Protein 6HKA (pdb70)

Secondary structure (DSSP, 8-state):
--S--HHHHHHHHHHHH-THHHHHTSTTTTTT-

Foldseek 3Di:
DPPDCVVVVVVCCVVCVPCVVVLVVDVVCVVVD

Sequence (33 aa):
TVLSVGGQVNLLIQQAIDPKNLSRLFPGWKAWVTVLSVGGQVNLLIQQAIDPKNLSRLFPGWKAWVTVLSVGGQVNLLIQQAIDPKNLSRLFPGWKAWVTVLSVGGQVNLLIQQAIDPKNLSRLFPGWKAWVTVLSVGGQVNLLIQQAIDPKNLSRLFPGWKAWVTVLSVGGQVNLLIQQAIDPKNLSRLFPGWKAWVTVLSVGGQVNLLIQQAIDPKNLSRLFPGWKAWVTVLSVGGQVNLLIQQAIDPKNLSRLFPGWKAWVTVLSVGGQVNLLIQQAIDPKNLSRLFPGWKAWVTVLSVGGQVNLLIQQAIDPKNLSRLFPGWKAWVTVLSVGGQVNLLIQQAIDPKNLSRLFPGWKAWVTVLSVGGQVNLLIQQAIDPKNLSRLFPGWKAWVTVLSVGGQVNLLIQQAIDPKNLSRLFPGWKAWVTVLSVGGQVNLLIQQAIDPKNLSRLFPGWKAWVTVLSVGGQVNLLIQQAIDPKNLSRLFPGWKAWVTVLSVGGQVNLLIQQAIDPKNLSRLFPGWKAWVTVLSVGGQVNLLIQQAIDPKNLSRLFPGWKAWVTVLSVGGQVNLLIQQAIDPKNLSRLFPGWKAWVTVLSVGGQVNLLIQQAIDPKNLSRLFPGWKAWVTVLSVGGQVNLLIQQAIDPKNLSRLFPGWKAWV

Nearest PDB structures (foldseek):
  6hka-assembly1_A  TM=1.031E+00  e=5.087E-05  Streptococcus sp. 'group G'
  1w1n-assembly1_A  TM=4.115E-01  e=3.714E+00  Saccharomyces cerevisiae

GO terms:
  GO:0000729 DNA double-strand break processing (P, IDA)
  GO:0004674 protein serine/threonine kinase activity (F, IDA)
  GO:0034614 cellular response to reactive oxygen species (P, IDA)
  GO:2000786 positive regulation of autophagosome assembly (P, IDA)
  GO:0033554 cellular response to stress (P, IDA)
  GO:0050821 protein stabilization (P, IDA)
  GO:0006974 DNA damage response (P, IDA)
  GO:0000724 double-strand break repair via homologous recombination (P, IDA)
  GO:0042594 response to starvation (P, IC)
  GO:2000785 regulation of autophagosome assembly (P, IC)
  GO:0006979 response to oxidative stress (P, IC)
  GO:0005515 protein binding (F, IPI)
  GO:0005634 nucleus (C, IDA)
  GO:0071481 cellular response to X-ray (P, IDA)
  GO:0071500 cellular response to nitrosative stress (P, IDA)
  GO:0010506 regulation of autophagy (P, IMP)
  GO:1904262 negative regulation of TORC1 signaling (P, IMP)
  GO:1990391 DNA repair complex (C, IDA)
  GO:0036289 peptidyl-serine autophosphorylation (P, IMP)
  GO:0006974 DNA damage response (P, IMP)

Radius of gyration: 13.86 Å; Cα contacts (8 Å, |Δi|>4): 4; chains: 1; bounding box: 25×39×13 Å

InterPro domains:
  IPR000403 Phosphatidylinositol 3-/4-kinase, catalytic domain [PF00454] (2715-2961)
  IPR000403 Phosphatidylinositol 3-/4-kinase, catalytic domain [PS50290] (2686-2998)
  IPR000403 Phosphatidylinositol 3-/4-kinase, catalytic domain [SM00146] (2713-3016)
  IPR003151 PIK-related kinase, FAT [PF02259] (2097-2489)
  IPR003152 FATC domain [PF02260] (3026-3056)
  IPR003152 FATC domain [PS51190] (3024-3056)
  IPR003152 FATC domain [SM01343] (3024-3056)
  IPR011009 Protein kinase-like domain superfamily [SSF56112] (2623-2974)
  IPR014009 PIK-related kinase, FAT domain [PS51189] (1940-2566)
  IPR016024 Armadillo-type fold [SSF48371] (256-2496)
  IPR018936 Phosphatidylinositol 3-/4-kinase, conserved site [PS00915] (2716-2730)
  IPR018936 Phosphatidylinositol 3-/4-kinase, conserved site [PS00916] (2855-2875)
  IPR021668 Telomere-length maintenance and DNA damage repair [PF11640] (11-164)
  IPR021668 Telomere-length maintenance and DNA damage repair [SM01342] (1-166)
  IPR036940 Phosphatidylinositol 3-/4-kinase, catalytic domain superfamily [G3DSA:1.10.1070.11] (2819-3018)
  IPR038980 Serine/threonine-protein kinase ATM, plant [PTHR37079] (22-3056)
  IPR044107 ATM, catalytic domain [cd05171] (2683-2962)

Organism: Homo sapiens (NCBI:txid9606)

Structure (mmCIF, N/CA/C/O backbone):
data_6HKA
#
_entry.id   6HKA
#
loop_
_atom_site.group_PDB
_atom_site.id
_atom_site.type_symbol
_atom_site.label_atom_id
_atom_site.label_alt_id
_atom_site.label_comp_id
_atom_site.label_asym_id
_atom_site.label_entity_id
_atom_site.label_seq_id
_atom_site.pdbx_PDB_ins_code
_atom_site.Cartn_x
_atom_site.Cartn_y
_atom_site.Cartn_z
_atom_site.occupancy
_atom_site.B_iso_or_equiv
_atom_site.auth_seq_id
_atom_site.auth_comp_id
_atom_site.auth_asym_id
_atom_site.auth_atom_id
_atom_site.pdbx_PDB_model_num
ATOM 1 N N . THR A 1 68 ? 7.313 -5.396 -9.709 1.00 0.00 68 THR A N 1
ATOM 2 C CA . THR A 1 68 ? 5.915 -5.824 -9.419 1.00 0.00 68 THR A CA 1
ATOM 3 C C . THR A 1 68 ? 5.918 -7.067 -8.529 1.00 0.00 68 THR A C 1
ATOM 4 O O . THR A 1 68 ? 6.348 -8.129 -8.930 1.00 0.00 68 THR A O 1
ATOM 15 N N . VAL A 1 69 ? 5.420 -6.932 -7.328 1.00 0.00 69 VAL A N 1
ATOM 16 C CA . VAL A 1 69 ? 5.359 -8.081 -6.375 1.00 0.00 69 VAL A CA 1
ATOM 17 C C . VAL A 1 69 ? 4.841 -7.564 -5.028 1.00 0.00 69 VAL A C 1
ATOM 18 O O . VAL A 1 69 ? 5.503 -6.805 -4.348 1.00 0.00 69 VAL A O 1
ATOM 31 N N . LEU A 1 70 ? 3.661 -7.962 -4.640 1.00 0.00 70 LEU A N 1
ATOM 32 C CA . LEU A 1 70 ? 3.100 -7.485 -3.339 1.00 0.00 70 LEU A CA 1
ATOM 33 C C . LEU A 1 70 ? 3.256 -5.963 -3.237 1.00 0.00 70 LEU A C 1
ATOM 34 O O . LEU A 1 70 ? 3.065 -5.377 -2.190 1.00 0.00 70 LEU A O 1
ATOM 50 N N . SER A 1 71 ? 3.609 -5.324 -4.318 1.00 0.00 71 SER A N 1
ATOM 51 C CA . SER A 1 71 ? 3.790 -3.852 -4.302 1.00 0.00 71 SER A CA 1
ATOM 52 C C . SER A 1 71 ? 2.443 -3.172 -4.462 1.00 0.00 71 SER A C 1
ATOM 53 O O . SER A 1 71 ? 1.756 -3.329 -5.452 1.00 0.00 71 SER A O 1
ATOM 61 N N . VAL A 1 72 ? 2.065 -2.421 -3.476 1.00 0.00 72 VAL A N 1
ATOM 62 C CA . VAL A 1 72 ? 0.764 -1.713 -3.515 1.00 0.00 72 VAL A CA 1
ATOM 63 C C . VAL A 1 72 ? 0.977 -0.301 -4.061 1.00 0.00 72 VAL A C 1
ATOM 64 O O . VAL A 1 72 ? 0.052 0.354 -4.504 1.00 0.00 72 VAL A O 1
ATOM 77 N N . GLY A 1 73 ? 2.194 0.169 -4.041 1.00 0.00 73 GLY A N 1
ATOM 78 C CA . GLY A 1 73 ? 2.474 1.533 -4.567 1.00 0.00 73 GLY A CA 1
ATOM 79 C C . GLY A 1 73 ? 1.877 1.668 -5.968 1.00 0.00 73 GLY A C 1
ATOM 80 O O . GLY A 1 73 ? 1.821 2.743 -6.527 1.00 0.00 73 GLY A O 1
ATOM 84 N N . GLY A 1 74 ? 1.433 0.583 -6.541 1.00 0.00 74 GLY A N 1
ATOM 85 C CA . GLY A 1 74 ? 0.841 0.649 -7.907 1.00 0.00 74 GLY A CA 1
ATOM 86 C C . GLY A 1 74 ? -0.534 1.314 -7.841 1.00 0.00 74 GLY A C 1
ATOM 87 O O . GLY A 1 74 ? -0.828 2.227 -8.588 1.00 0.00 74 GLY A O 1
ATOM 91 N N . GLN A 1 75 ? -1.382 0.867 -6.952 1.00 0.00 75 GLN A N 1
ATOM 92 C CA . GLN A 1 75 ? -2.732 1.476 -6.844 1.00 0.00 75 GLN A CA 1
ATOM 93 C C . GLN A 1 75 ? -2.630 2.784 -6.064 1.00 0.00 75 GLN A C 1
ATOM 94 O O . GLN A 1 75 ? -3.272 3.764 -6.388 1.00 0.00 75 GLN A O 1
ATOM 108 N N . VAL A 1 76 ? -1.821 2.814 -5.042 1.00 0.00 76 VAL A N 1
ATOM 109 C CA . VAL A 1 76 ? -1.676 4.067 -4.253 1.00 0.00 76 VAL A CA 1
ATOM 110 C C . VAL A 1 76 ? -1.111 5.155 -5.166 1.00 0.00 76 VAL A C 1
ATOM 111 O O . VAL A 1 76 ? -1.685 6.218 -5.314 1.00 0.00 76 VAL A O 1
ATOM 124 N N . ASN A 1 77 ? 0.003 4.892 -5.796 1.00 0.00 77 ASN A N 1
ATOM 125 C CA . ASN A 1 77 ? 0.586 5.906 -6.711 1.00 0.00 77 ASN A CA 1
ATOM 126 C C . ASN A 1 77 ? -0.479 6.298 -7.731 1.00 0.00 77 ASN A C 1
ATOM 127 O O . ASN A 1 77 ? -0.745 7.457 -7.953 1.00 0.00 77 ASN A O 1
ATOM 138 N N . LEU A 1 78 ? -1.109 5.335 -8.340 1.00 0.00 78 LEU A N 1
ATOM 139 C CA . LEU A 1 78 ? -2.173 5.655 -9.333 1.00 0.00 78 LEU A CA 1
ATOM 140 C C . LEU A 1 78 ? -3.122 6.695 -8.725 1.00 0.00 78 LEU A C 1
ATOM 141 O O . LEU A 1 78 ? -3.417 7.712 -9.320 1.00 0.00 78 LEU A O 1
ATOM 157 N N . LEU A 1 79 ? -3.598 6.443 -7.540 1.00 0.00 79 LEU A N 1
ATOM 158 C CA . LEU A 1 79 ? -4.531 7.396 -6.881 1.00 0.00 79 LEU A CA 1
ATOM 159 C C . LEU A 1 79 ? -3.909 8.799 -6.787 1.00 0.00 79 LEU A C 1
ATOM 160 O O . LEU A 1 79 ? -4.611 9.791 -6.824 1.00 0.00 79 LEU A O 1
ATOM 176 N N . ILE A 1 80 ? -2.610 8.906 -6.646 1.00 0.00 80 ILE A N 1
ATOM 177 C CA . ILE A 1 80 ? -1.997 10.263 -6.529 1.00 0.00 80 ILE A CA 1
ATOM 178 C C . ILE A 1 80 ? -1.991 10.953 -7.902 1.00 0.00 80 ILE A C 1
ATOM 179 O O . ILE A 1 80 ? -2.211 12.141 -8.012 1.00 0.00 80 ILE A O 1
ATOM 195 N N . GLN A 1 81 ? -1.730 10.217 -8.943 1.00 0.00 81 GLN A N 1
ATOM 196 C CA . GLN A 1 81 ? -1.691 10.825 -10.300 1.00 0.00 81 GLN A CA 1
ATOM 197 C C . GLN A 1 81 ? -3.079 11.344 -10.692 1.00 0.00 81 GLN A C 1
ATOM 198 O O . GLN A 1 81 ? -3.238 12.493 -11.051 1.00 0.00 81 GLN A O 1
ATOM 212 N N . GLN A 1 82 ? -4.090 10.520 -10.622 1.00 0.00 82 GLN A N 1
ATOM 213 C CA . GLN A 1 82 ? -5.454 11.005 -10.986 1.00 0.00 82 GLN A CA 1
ATOM 214 C C . GLN A 1 82 ? -5.762 12.211 -10.113 1.00 0.00 82 GLN A C 1
ATOM 215 O O . GLN A 1 82 ? -6.300 13.206 -10.554 1.00 0.00 82 GLN A O 1
ATOM 229 N N . ALA A 1 83 ? -5.424 12.110 -8.867 1.00 0.00 83 ALA A N 1
ATOM 230 C CA . ALA A 1 83 ? -5.684 13.218 -7.928 1.00 0.00 83 ALA A CA 1
ATOM 231 C C . ALA A 1 83 ? -4.850 14.444 -8.328 1.00 0.00 83 ALA A C 1
ATOM 232 O O . ALA A 1 83 ? -5.145 15.557 -7.941 1.00 0.00 83 ALA A O 1
ATOM 239 N N . ILE A 1 84 ? -3.810 14.250 -9.101 1.00 0.00 84 ILE A N 1
ATOM 240 C CA . ILE A 1 84 ? -2.959 15.398 -9.525 1.00 0.00 84 ILE A CA 1
ATOM 241 C C . ILE A 1 84 ? -3.520 15.987 -10.827 1.00 0.00 84 ILE A C 1
ATOM 242 O O . ILE A 1 84 ? -3.058 17.006 -11.300 1.00 0.00 84 ILE A O 1
ATOM 258 N N . ASP A 1 85 ? -4.505 15.351 -11.409 1.00 0.00 85 ASP A N 1
ATOM 259 C CA . ASP A 1 85 ? -5.095 15.866 -12.685 1.00 0.00 85 ASP A CA 1
ATOM 260 C C . ASP A 1 85 ? -6.623 15.799 -12.614 1.00 0.00 85 ASP A C 1
ATOM 261 O O . ASP A 1 85 ? -7.261 15.188 -13.447 1.00 0.00 85 ASP A O 1
ATOM 270 N N . PRO A 1 86 ? -7.204 16.435 -11.632 1.00 0.00 86 PRO A N 1
ATOM 271 C CA . PRO A 1 86 ? -8.685 16.460 -11.453 1.00 0.00 86 PRO A CA 1
ATOM 272 C C . PRO A 1 86 ? -9.355 17.409 -12.451 1.00 0.00 86 PRO A C 1
ATOM 273 O O . PRO A 1 86 ? -10.518 17.738 -12.328 1.00 0.00 86 PRO A O 1
ATOM 284 N N . LYS A 1 87 ? -8.621 17.856 -13.433 1.00 0.00 87 LYS A N 1
ATOM 285 C CA . LYS A 1 87 ? -9.196 18.789 -14.439 1.00 0.00 87 LYS A CA 1
ATOM 286 C C . LYS A 1 87 ? -10.393 18.130 -15.123 1.00 0.00 87 LYS A C 1
ATOM 287 O O . LYS A 1 87 ? -11.334 18.786 -15.523 1.00 0.00 87 LYS A O 1
ATOM 306 N N . ASN A 1 88 ? -10.361 16.835 -15.264 1.00 0.00 88 ASN A N 1
ATOM 307 C CA . ASN A 1 88 ? -11.492 16.127 -15.926 1.00 0.00 88 ASN A CA 1
ATOM 308 C C . ASN A 1 88 ? -12.687 16.072 -14.967 1.00 0.00 88 ASN A C 1
ATOM 309 O O . ASN A 1 88 ? -13.709 16.691 -15.195 1.00 0.00 88 ASN A O 1
ATOM 320 N N . LEU A 1 89 ? -12.562 15.341 -13.896 1.00 0.00 89 LEU A N 1
ATOM 321 C CA . LEU A 1 89 ? -13.685 15.247 -12.926 1.00 0.00 89 LEU A CA 1
ATOM 322 C C . LEU A 1 89 ? -14.139 16.656 -12.550 1.00 0.00 89 LEU A C 1
ATOM 323 O O . LEU A 1 89 ? -15.317 16.936 -12.457 1.00 0.00 89 LEU A O 1
ATOM 339 N N . SER A 1 90 ? -13.212 17.549 -12.340 1.00 0.00 90 SER A N 1
ATOM 340 C CA . SER A 1 90 ? -13.592 18.941 -11.977 1.00 0.00 90 SER A CA 1
ATOM 341 C C . SER A 1 90 ? -14.481 19.522 -13.076 1.00 0.00 90 SER A C 1
ATOM 342 O O . SER A 1 90 ? -15.505 20.118 -12.808 1.00 0.00 90 SER A O 1
ATOM 350 N N . ARG A 1 91 ? -14.100 19.352 -14.313 1.00 0.00 91 ARG A N 1
ATOM 351 C CA . ARG A 1 91 ? -14.930 19.896 -15.422 1.00 0.00 91 ARG A CA 1
ATOM 352 C C . ARG A 1 91 ? -16.363 19.382 -15.266 1.00 0.00 91 ARG A C 1
ATOM 353 O O . ARG A 1 91 ? -17.315 20.052 -15.612 1.00 0.00 91 ARG A O 1
ATOM 374 N N . LEU A 1 92 ? -16.521 18.195 -14.745 1.00 0.00 92 LEU A N 1
ATOM 375 C CA . LEU A 1 92 ? -17.892 17.635 -14.563 1.00 0.00 92 LEU A CA 1
ATOM 376 C C . LEU A 1 92 ? -18.509 18.182 -13.272 1.00 0.00 92 LEU A C 1
ATOM 377 O O . LEU A 1 92 ? -19.540 17.722 -12.825 1.00 0.00 92 LEU A O 1
ATOM 393 N N . PHE A 1 93 ? -17.883 19.160 -12.667 1.00 0.00 93 PHE A N 1
ATOM 394 C CA . PHE A 1 93 ? -18.428 19.742 -11.397 1.00 0.00 93 PHE A CA 1
ATOM 395 C C . PHE A 1 93 ? -18.213 21.266 -11.409 1.00 0.00 93 PHE A C 1
ATOM 396 O O . PHE A 1 93 ? -17.309 21.752 -12.055 1.00 0.00 93 PHE A O 1
ATOM 413 N N . PRO A 1 94 ? -19.031 22.019 -10.699 1.00 0.00 94 PRO A N 1
ATOM 414 C CA . PRO A 1 94 ? -18.908 23.507 -10.635 1.00 0.00 94 PRO A CA 1
ATOM 415 C C . PRO A 1 94 ? -17.453 23.987 -10.565 1.00 0.00 94 PRO A C 1
ATOM 416 O O . PRO A 1 94 ? -17.163 25.148 -10.775 1.00 0.00 94 PRO A O 1
ATOM 427 N N . GLY A 1 95 ? -16.544 23.108 -10.263 1.00 0.00 95 GLY A N 1
ATOM 428 C CA . GLY A 1 95 ? -15.114 23.508 -10.169 1.00 0.00 95 GLY A CA 1
ATOM 429 C C . GLY A 1 95 ? -14.720 24.399 -11.353 1.00 0.00 95 GLY A C 1
ATOM 430 O O . GLY A 1 95 ? -13.882 25.266 -11.222 1.00 0.00 95 GLY A O 1
ATOM 434 N N . TRP A 1 96 ? -15.293 24.193 -12.512 1.00 0.00 96 TRP A N 1
ATOM 435 C CA . TRP A 1 96 ? -14.904 25.038 -13.687 1.00 0.00 96 TRP A CA 1
ATOM 436 C C . TRP A 1 96 ? -15.687 26.357 -13.697 1.00 0.00 96 TRP A C 1
ATOM 437 O O . TRP A 1 96 ? -15.170 27.382 -14.094 1.00 0.00 96 TRP A O 1
ATOM 458 N N . LYS A 1 97 ? -16.920 26.351 -13.273 1.00 0.00 97 LYS A N 1
ATOM 459 C CA . LYS A 1 97 ? -17.705 27.620 -13.273 1.00 0.00 97 LYS A CA 1
ATOM 460 C C . LYS A 1 97 ? -16.903 28.739 -12.610 1.00 0.00 97 LYS A C 1
ATOM 461 O O . LYS A 1 97 ? -17.288 29.891 -12.657 1.00 0.00 97 LYS A O 1
ATOM 480 N N . ALA A 1 98 ? -15.787 28.420 -11.992 1.00 0.00 98 ALA A N 1
ATOM 481 C CA . ALA A 1 98 ? -14.959 29.462 -11.329 1.00 0.00 98 ALA A CA 1
ATOM 482 C C . ALA A 1 98 ? -13.647 29.590 -12.085 1.00 0.00 98 ALA A C 1
ATOM 483 O O . ALA A 1 98 ? -12.937 30.570 -11.971 1.00 0.00 98 ALA A O 1
ATOM 490 N N . TRP A 1 99 ? -13.309 28.583 -12.840 1.00 0.00 99 TRP A N 1
ATOM 491 C CA . TRP A 1 99 ? -12.030 28.607 -13.591 1.00 0.00 99 TRP A CA 1
ATOM 492 C C . TRP A 1 99 ? -12.209 29.383 -14.898 1.00 0.00 99 TRP A C 1
ATOM 493 O O . TRP A 1 99 ? -11.269 29.597 -15.636 1.00 0.00 99 TRP A O 1
ATOM 514 N N . VAL A 1 100 ? -13.410 29.802 -15.194 1.00 0.00 100 VAL A N 1
ATOM 515 C CA . VAL A 1 100 ? -13.645 30.557 -16.451 1.00 0.00 100 VAL A CA 1
ATOM 516 C C . VAL A 1 100 ? -12.679 31.741 -16.527 1.00 0.00 100 VAL A C 1
ATOM 517 O O . VAL A 1 100 ? -11.880 31.887 -15.617 1.00 0.00 100 VAL A O 1
ATOM 531 N N . THR A 1 68 ? -5.943 -5.364 -8.544 1.00 0.00 68 THR A N 2
ATOM 532 C CA . THR A 1 68 ? -4.485 -5.473 -8.247 1.00 0.00 68 THR A CA 2
ATOM 533 C C . THR A 1 68 ? -4.292 -5.611 -6.734 1.00 0.00 68 THR A C 2
ATOM 534 O O . THR A 1 68 ? -5.173 -5.300 -5.957 1.00 0.00 68 THR A O 2
ATOM 545 N N . VAL A 1 69 ? -3.150 -6.078 -6.309 1.00 0.00 69 VAL A N 2
ATOM 546 C CA . VAL A 1 69 ? -2.911 -6.238 -4.849 1.00 0.00 69 VAL A CA 2
ATOM 547 C C . VAL A 1 69 ? -1.438 -6.606 -4.615 1.00 0.00 69 VAL A C 2
ATOM 548 O O . VAL A 1 69 ? -0.805 -6.120 -3.699 1.00 0.00 69 VAL A O 2
ATOM 561 N N . LEU A 1 70 ? -0.903 -7.469 -5.432 1.00 0.00 70 LEU A N 2
ATOM 562 C CA . LEU A 1 70 ? 0.521 -7.889 -5.271 1.00 0.00 70 LEU A CA 2
ATOM 563 C C . LEU A 1 70 ? 1.414 -6.664 -5.037 1.00 0.00 70 LEU A C 2
ATOM 564 O O . LEU A 1 70 ? 2.563 -6.789 -4.662 1.00 0.00 70 LEU A O 2
ATOM 580 N N . SER A 1 71 ? 0.900 -5.482 -5.250 1.00 0.00 71 SER A N 2
ATOM 581 C CA . SER A 1 71 ? 1.718 -4.262 -5.033 1.00 0.00 71 SER A CA 2
ATOM 582 C C . SER A 1 71 ? 0.806 -3.084 -4.739 1.00 0.00 71 SER A C 2
ATOM 583 O O . SER A 1 71 ? -0.090 -2.760 -5.494 1.00 0.00 71 SER A O 2
ATOM 591 N N . VAL A 1 72 ? 1.035 -2.448 -3.633 1.00 0.00 72 VAL A N 2
ATOM 592 C CA . VAL A 1 72 ? 0.202 -1.286 -3.246 1.00 0.00 72 VAL A CA 2
ATOM 593 C C . VAL A 1 72 ? 0.663 -0.047 -4.014 1.00 0.00 72 VAL A C 2
ATOM 594 O O . VAL A 1 72 ? -0.135 0.691 -4.556 1.00 0.00 72 VAL A O 2
ATOM 607 N N . GLY A 1 73 ? 1.945 0.187 -4.075 1.00 0.00 73 GLY A N 2
ATOM 608 C CA . GLY A 1 73 ? 2.449 1.381 -4.812 1.00 0.00 73 GLY A CA 2
ATOM 609 C C . GLY A 1 73 ? 1.787 1.446 -6.188 1.00 0.00 73 GLY A C 2
ATOM 610 O O . GLY A 1 73 ? 1.820 2.457 -6.857 1.00 0.00 73 GLY A O 2
ATOM 614 N N . GLY A 1 74 ? 1.184 0.372 -6.614 1.00 0.00 74 GLY A N 2
ATOM 615 C CA . GLY A 1 74 ? 0.520 0.373 -7.947 1.00 0.00 74 GLY A CA 2
ATOM 616 C C . GLY A 1 74 ? -0.769 1.197 -7.882 1.00 0.00 74 GLY A C 2
ATOM 617 O O . GLY A 1 74 ? -0.990 2.084 -8.685 1.00 0.00 74 GLY A O 2
ATOM 621 N N . GLN A 1 75 ? -1.625 0.913 -6.934 1.00 0.00 75 GLN A N 2
ATOM 622 C CA . GLN A 1 75 ? -2.898 1.676 -6.824 1.00 0.00 75 GLN A CA 2
ATOM 623 C C . GLN A 1 75 ? -2.649 2.977 -6.067 1.00 0.00 75 GLN A C 2
ATOM 624 O O . GLN A 1 75 ? -3.143 4.024 -6.433 1.00 0.00 75 GLN A O 2
ATOM 638 N N . VAL A 1 76 ? -1.883 2.918 -5.016 1.00 0.00 76 VAL A N 2
ATOM 639 C CA . VAL A 1 76 ? -1.597 4.149 -4.234 1.00 0.00 76 VAL A CA 2
ATOM 640 C C . VAL A 1 76 ? -0.990 5.191 -5.167 1.00 0.00 76 VAL A C 2
ATOM 641 O O . VAL A 1 76 ? -1.450 6.313 -5.250 1.00 0.00 76 VAL A O 2
ATOM 654 N N . ASN A 1 77 ? 0.034 4.825 -5.884 1.00 0.00 77 ASN A N 2
ATOM 655 C CA . ASN A 1 77 ? 0.656 5.789 -6.823 1.00 0.00 77 ASN A CA 2
ATOM 656 C C . ASN A 1 77 ? -0.384 6.188 -7.868 1.00 0.00 77 ASN A C 2
ATOM 657 O O . ASN A 1 77 ? -0.656 7.349 -8.082 1.00 0.00 77 ASN A O 2
ATOM 668 N N . LEU A 1 78 ? -0.980 5.227 -8.514 1.00 0.00 78 LEU A N 2
ATOM 669 C CA . LEU A 1 78 ? -2.011 5.550 -9.538 1.00 0.00 78 LEU A CA 2
ATOM 670 C C . LEU A 1 78 ? -3.031 6.523 -8.935 1.00 0.00 78 LEU A C 2
ATOM 671 O O . LEU A 1 78 ? -3.599 7.347 -9.625 1.00 0.00 78 LEU A O 2
ATOM 687 N N . LEU A 1 79 ? -3.276 6.425 -7.656 1.00 0.00 79 LEU A N 2
ATOM 688 C CA . LEU A 1 79 ? -4.265 7.326 -7.010 1.00 0.00 79 LEU A CA 2
ATOM 689 C C . LEU A 1 79 ? -3.674 8.731 -6.826 1.00 0.00 79 LEU A C 2
ATOM 690 O O . LEU A 1 79 ? -4.388 9.711 -6.829 1.00 0.00 79 LEU A O 2
ATOM 706 N N . ILE A 1 80 ? -2.381 8.843 -6.649 1.00 0.00 80 ILE A N 2
ATOM 707 C CA . ILE A 1 80 ? -1.769 10.190 -6.446 1.00 0.00 80 ILE A CA 2
ATOM 708 C C . ILE A 1 80 ? -1.545 10.863 -7.809 1.00 0.00 80 ILE A C 2
ATOM 709 O O . ILE A 1 80 ? -1.401 12.060 -7.910 1.00 0.00 80 ILE A O 2
ATOM 725 N N . GLN A 1 81 ? -1.513 10.101 -8.863 1.00 0.00 81 GLN A N 2
ATOM 726 C CA . GLN A 1 81 ? -1.288 10.699 -10.211 1.00 0.00 81 GLN A CA 2
ATOM 727 C C . GLN A 1 81 ? -2.626 11.068 -10.860 1.00 0.00 81 GLN A C 2
ATOM 728 O O . GLN A 1 81 ? -2.730 12.049 -11.569 1.00 0.00 81 GLN A O 2
ATOM 742 N N . GLN A 1 82 ? -3.650 10.288 -10.638 1.00 0.00 82 GLN A N 2
ATOM 743 C CA . GLN A 1 82 ? -4.971 10.593 -11.252 1.00 0.00 82 GLN A CA 2
ATOM 744 C C . GLN A 1 82 ? -5.732 11.561 -10.333 1.00 0.00 82 GLN A C 2
ATOM 745 O O . GLN A 1 82 ? -6.438 12.436 -10.790 1.00 0.00 82 GLN A O 2
ATOM 759 N N . ALA A 1 83 ? -5.599 11.405 -9.046 1.00 0.00 83 ALA A N 2
ATOM 760 C CA . ALA A 1 83 ? -6.322 12.310 -8.111 1.00 0.00 83 ALA A CA 2
ATOM 761 C C . ALA A 1 83 ? -5.973 13.766 -8.426 1.00 0.00 83 ALA A C 2
ATOM 762 O O . ALA A 1 83 ? -6.594 14.680 -7.920 1.00 0.00 83 ALA A O 2
ATOM 769 N N . ILE A 1 84 ? -4.979 13.997 -9.246 1.00 0.00 84 ILE A N 2
ATOM 770 C CA . ILE A 1 84 ? -4.585 15.389 -9.578 1.00 0.00 84 ILE A CA 2
ATOM 771 C C . ILE A 1 84 ? -4.186 15.447 -11.060 1.00 0.00 84 ILE A C 2
ATOM 772 O O . ILE A 1 84 ? -4.935 15.039 -11.925 1.00 0.00 84 ILE A O 2
ATOM 788 N N . ASP A 1 85 ? -3.024 15.939 -11.362 1.00 0.00 85 ASP A N 2
ATOM 789 C CA . ASP A 1 85 ? -2.578 16.015 -12.785 1.00 0.00 85 ASP A CA 2
ATOM 790 C C . ASP A 1 85 ? -1.855 14.706 -13.156 1.00 0.00 85 ASP A C 2
ATOM 791 O O . ASP A 1 85 ? -0.820 14.405 -12.597 1.00 0.00 85 ASP A O 2
ATOM 800 N N . PRO A 1 86 ? -2.374 13.921 -14.080 1.00 0.00 86 PRO A N 2
ATOM 801 C CA . PRO A 1 86 ? -1.725 12.638 -14.477 1.00 0.00 86 PRO A CA 2
ATOM 802 C C . PRO A 1 86 ? -0.566 12.856 -15.456 1.00 0.00 86 PRO A C 2
ATOM 803 O O . PRO A 1 86 ? 0.018 11.917 -15.966 1.00 0.00 86 PRO A O 2
ATOM 814 N N . LYS A 1 87 ? -0.224 14.087 -15.718 1.00 0.00 87 LYS A N 2
ATOM 815 C CA . LYS A 1 87 ? 0.898 14.364 -16.656 1.00 0.00 87 LYS A CA 2
ATOM 816 C C . LYS A 1 87 ? 2.117 13.542 -16.243 1.00 0.00 87 LYS A C 2
ATOM 817 O O . LYS A 1 87 ? 2.884 13.093 -17.070 1.00 0.00 87 LYS A O 2
ATOM 836 N N . ASN A 1 88 ? 2.301 13.338 -14.967 1.00 0.00 88 ASN A N 2
ATOM 837 C CA . ASN A 1 88 ? 3.472 12.542 -14.501 1.00 0.00 88 ASN A CA 2
ATOM 838 C C . ASN A 1 88 ? 3.329 11.093 -14.988 1.00 0.00 88 ASN A C 2
ATOM 839 O O . ASN A 1 88 ? 4.186 10.575 -15.675 1.00 0.00 88 ASN A O 2
ATOM 850 N N . LEU A 1 89 ? 2.254 10.437 -14.644 1.00 0.00 89 LEU A N 2
ATOM 851 C CA . LEU A 1 89 ? 2.063 9.028 -15.091 1.00 0.00 89 LEU A CA 2
ATOM 852 C C . LEU A 1 89 ? 2.349 8.935 -16.593 1.00 0.00 89 LEU A C 2
ATOM 853 O O . LEU A 1 89 ? 2.808 7.926 -17.089 1.00 0.00 89 LEU A O 2
ATOM 869 N N . SER A 1 90 ? 2.076 9.984 -17.320 1.00 0.00 90 SER A N 2
ATOM 870 C CA . SER A 1 90 ? 2.324 9.966 -18.788 1.00 0.00 90 SER A CA 2
ATOM 871 C C . SER A 1 90 ? 3.764 10.404 -19.080 1.00 0.00 90 SER A C 2
ATOM 872 O O . SER A 1 90 ? 4.296 10.144 -20.142 1.00 0.00 90 SER A O 2
ATOM 880 N N . ARG A 1 91 ? 4.399 11.076 -18.155 1.00 0.00 91 ARG A N 2
ATOM 881 C CA . ARG A 1 91 ? 5.798 11.535 -18.399 1.00 0.00 91 ARG A CA 2
ATOM 882 C C . ARG A 1 91 ? 6.767 10.357 -18.219 1.00 0.00 91 ARG A C 2
ATOM 883 O O . ARG A 1 91 ? 7.873 10.374 -18.721 1.00 0.00 91 ARG A O 2
ATOM 904 N N . LEU A 1 92 ? 6.365 9.333 -17.506 1.00 0.00 92 LEU A N 2
ATOM 905 C CA . LEU A 1 92 ? 7.273 8.162 -17.303 1.00 0.00 92 LEU A CA 2
ATOM 906 C C . LEU A 1 92 ? 7.877 7.753 -18.649 1.00 0.00 92 LEU A C 2
ATOM 907 O O . LEU A 1 92 ? 8.859 7.039 -18.712 1.00 0.00 92 LEU A O 2
ATOM 923 N N . PHE A 1 93 ? 7.294 8.215 -19.724 1.00 0.00 93 PHE A N 2
ATOM 924 C CA . PHE A 1 93 ? 7.812 7.889 -21.089 1.00 0.00 93 PHE A CA 2
ATOM 925 C C . PHE A 1 93 ? 8.353 9.179 -21.721 1.00 0.00 93 PHE A C 2
ATOM 926 O O . PHE A 1 93 ? 7.618 9.903 -22.364 1.00 0.00 93 PHE A O 2
ATOM 943 N N . PRO A 1 94 ? 9.616 9.488 -21.533 1.00 0.00 94 PRO A N 2
ATOM 944 C CA . PRO A 1 94 ? 10.217 10.733 -22.091 1.00 0.00 94 PRO A CA 2
ATOM 945 C C . PRO A 1 94 ? 9.739 11.026 -23.516 1.00 0.00 94 PRO A C 2
ATOM 946 O O . PRO A 1 94 ? 9.790 12.147 -23.978 1.00 0.00 94 PRO A O 2
ATOM 957 N N . GLY A 1 95 ? 9.267 10.029 -24.211 1.00 0.00 95 GLY A N 2
ATOM 958 C CA . GLY A 1 95 ? 8.780 10.261 -25.599 1.00 0.00 95 GLY A CA 2
ATOM 959 C C . GLY A 1 95 ? 7.653 11.295 -25.572 1.00 0.00 95 GLY A C 2
ATOM 960 O O . GLY A 1 95 ? 7.208 11.769 -26.599 1.00 0.00 95 GLY A O 2
ATOM 964 N N . TRP A 1 96 ? 7.184 11.649 -24.405 1.00 0.00 96 TRP A N 2
ATOM 965 C CA . TRP A 1 96 ? 6.084 12.650 -24.311 1.00 0.00 96 TRP A CA 2
ATOM 966 C C . TRP A 1 96 ? 6.664 14.064 -24.445 1.00 0.00 96 TRP A C 2
ATOM 967 O O . TRP A 1 96 ? 5.938 15.033 -24.553 1.00 0.00 96 TRP A O 2
ATOM 988 N N . LYS A 1 97 ? 7.960 14.194 -24.420 1.00 0.00 97 LYS A N 2
ATOM 989 C CA . LYS A 1 97 ? 8.571 15.546 -24.529 1.00 0.00 97 LYS A CA 2
ATOM 990 C C . LYS A 1 97 ? 8.301 16.140 -25.908 1.00 0.00 97 LYS A C 2
ATOM 991 O O . LYS A 1 97 ? 8.437 17.329 -26.116 1.00 0.00 97 LYS A O 2
ATOM 1010 N N . ALA A 1 98 ? 7.933 15.317 -26.853 1.00 0.00 98 ALA A N 2
ATOM 1011 C CA . ALA A 1 98 ? 7.665 15.804 -28.233 1.00 0.00 98 ALA A CA 2
ATOM 1012 C C . ALA A 1 98 ? 6.192 15.608 -28.554 1.00 0.00 98 ALA A C 2
ATOM 1013 O O . ALA A 1 98 ? 5.647 16.236 -29.439 1.00 0.00 98 ALA A O 2
ATOM 1020 N N . TRP A 1 99 ? 5.544 14.724 -27.855 1.00 0.00 99 TRP A N 2
ATOM 1021 C CA . TRP A 1 99 ? 4.113 14.476 -28.139 1.00 0.00 99 TRP A CA 2
ATOM 1022 C C . TRP A 1 99 ? 3.284 15.658 -27.636 1.00 0.00 99 TRP A C 2
ATOM 1023 O O . TRP A 1 99 ? 2.081 15.697 -27.794 1.00 0.00 99 TRP A O 2
ATOM 1044 N N . VAL A 1 100 ? 3.920 16.623 -27.029 1.00 0.00 100 VAL A N 2
ATOM 1045 C CA . VAL A 1 100 ? 3.175 17.801 -26.515 1.00 0.00 100 VAL A CA 2
ATOM 1046 C C . VAL A 1 100 ? 2.226 18.324 -27.598 1.00 0.00 100 VAL A C 2
ATOM 1047 O O . VAL A 1 100 ? 2.446 18.004 -28.754 1.00 0.00 100 VAL A O 2
ATOM 1061 N N . THR A 1 68 ? -0.930 -10.425 -4.378 1.00 0.00 68 THR A N 3
ATOM 1062 C CA . THR A 1 68 ? -0.822 -8.944 -4.503 1.00 0.00 68 THR A CA 3
ATOM 1063 C C . THR A 1 68 ? -0.542 -8.569 -5.959 1.00 0.00 68 THR A C 3
ATOM 1064 O O . THR A 1 68 ? -0.012 -9.353 -6.722 1.00 0.00 68 THR A O 3
ATOM 1075 N N . VAL A 1 69 ? -0.895 -7.373 -6.352 1.00 0.00 69 VAL A N 3
ATOM 1076 C CA . VAL A 1 69 ? -0.654 -6.938 -7.754 1.00 0.00 69 VAL A CA 3
ATOM 1077 C C . VAL A 1 69 ? 0.758 -6.362 -7.868 1.00 0.00 69 VAL A C 3
ATOM 1078 O O . VAL A 1 69 ? 0.937 -5.181 -8.080 1.00 0.00 69 VAL A O 3
ATOM 1091 N N . LEU A 1 70 ? 1.757 -7.197 -7.728 1.00 0.00 70 LEU A N 3
ATOM 1092 C CA . LEU A 1 70 ? 3.176 -6.728 -7.820 1.00 0.00 70 LEU A CA 3
ATOM 1093 C C . LEU A 1 70 ? 3.497 -5.768 -6.668 1.00 0.00 70 LEU A C 3
ATOM 1094 O O . LEU A 1 70 ? 4.609 -5.728 -6.186 1.00 0.00 70 LEU A O 3
ATOM 1110 N N . SER A 1 71 ? 2.537 -5.000 -6.219 1.00 0.00 71 SER A N 3
ATOM 1111 C CA . SER A 1 71 ? 2.791 -4.047 -5.099 1.00 0.00 71 SER A CA 3
ATOM 1112 C C . SER A 1 71 ? 1.634 -3.058 -5.011 1.00 0.00 71 SER A C 3
ATOM 1113 O O . SER A 1 71 ? 1.407 -2.257 -5.897 1.00 0.00 71 SER A O 3
ATOM 1121 N N . VAL A 1 72 ? 0.913 -3.111 -3.935 1.00 0.00 72 VAL A N 3
ATOM 1122 C CA . VAL A 1 72 ? -0.229 -2.187 -3.747 1.00 0.00 72 VAL A CA 3
ATOM 1123 C C . VAL A 1 72 ? 0.255 -0.744 -3.905 1.00 0.00 72 VAL A C 3
ATOM 1124 O O . VAL A 1 72 ? -0.418 0.088 -4.484 1.00 0.00 72 VAL A O 3
ATOM 1137 N N . GLY A 1 73 ? 1.423 -0.445 -3.392 1.00 0.00 73 GLY A N 3
ATOM 1138 C CA . GLY A 1 73 ? 1.966 0.942 -3.503 1.00 0.00 73 GLY A CA 3
ATOM 1139 C C . GLY A 1 73 ? 1.746 1.473 -4.919 1.00 0.00 73 GLY A C 3
ATOM 1140 O O . GLY A 1 73 ? 1.695 2.666 -5.145 1.00 0.00 73 GLY A O 3
ATOM 1144 N N . GLY A 1 74 ? 1.608 0.596 -5.876 1.00 0.00 74 GLY A N 3
ATOM 1145 C CA . GLY A 1 74 ? 1.382 1.060 -7.271 1.00 0.00 74 GLY A CA 3
ATOM 1146 C C . GLY A 1 74 ? -0.022 1.642 -7.379 1.00 0.00 74 GLY A C 3
ATOM 1147 O O . GLY A 1 74 ? -0.221 2.702 -7.940 1.00 0.00 74 GLY A O 3
ATOM 1151 N N . GLN A 1 75 ? -1.001 0.978 -6.828 1.00 0.00 75 GLN A N 3
ATOM 1152 C CA . GLN A 1 75 ? -2.376 1.528 -6.891 1.00 0.00 75 GLN A CA 3
ATOM 1153 C C . GLN A 1 75 ? -2.364 2.856 -6.145 1.00 0.00 75 GLN A C 3
ATOM 1154 O O . GLN A 1 75 ? -3.104 3.768 -6.454 1.00 0.00 75 GLN A O 3
ATOM 1168 N N . VAL A 1 76 ? -1.498 2.974 -5.175 1.00 0.00 76 VAL A N 3
ATOM 1169 C CA . VAL A 1 76 ? -1.400 4.247 -4.416 1.00 0.00 76 VAL A CA 3
ATOM 1170 C C . VAL A 1 76 ? -0.792 5.301 -5.338 1.00 0.00 76 VAL A C 3
ATOM 1171 O O . VAL A 1 76 ? -1.268 6.418 -5.421 1.00 0.00 76 VAL A O 3
ATOM 1184 N N . ASN A 1 77 ? 0.248 4.952 -6.051 1.00 0.00 77 ASN A N 3
ATOM 1185 C CA . ASN A 1 77 ? 0.861 5.931 -6.980 1.00 0.00 77 ASN A CA 3
ATOM 1186 C C . ASN A 1 77 ? -0.194 6.333 -8.007 1.00 0.00 77 ASN A C 3
ATOM 1187 O O . ASN A 1 77 ? -0.542 7.486 -8.141 1.00 0.00 77 ASN A O 3
ATOM 1198 N N . LEU A 1 78 ? -0.724 5.379 -8.717 1.00 0.00 78 LEU A N 3
ATOM 1199 C CA . LEU A 1 78 ? -1.776 5.688 -9.726 1.00 0.00 78 LEU A CA 3
ATOM 1200 C C . LEU A 1 78 ? -2.829 6.596 -9.085 1.00 0.00 78 LEU A C 3
ATOM 1201 O O . LEU A 1 78 ? -3.474 7.383 -9.750 1.00 0.00 78 LEU A O 3
ATOM 1217 N N . LEU A 1 79 ? -3.013 6.484 -7.798 1.00 0.00 79 LEU A N 3
ATOM 1218 C CA . LEU A 1 79 ? -4.027 7.325 -7.113 1.00 0.00 79 LEU A CA 3
ATOM 1219 C C . LEU A 1 79 ? -3.560 8.786 -7.066 1.00 0.00 79 LEU A C 3
ATOM 1220 O O . LEU A 1 79 ? -4.346 9.697 -7.237 1.00 0.00 79 LEU A O 3
ATOM 1236 N N . ILE A 1 80 ? -2.298 9.024 -6.821 1.00 0.00 80 ILE A N 3
ATOM 1237 C CA . ILE A 1 80 ? -1.823 10.433 -6.754 1.00 0.00 80 ILE A CA 3
ATOM 1238 C C . ILE A 1 80 ? -1.905 11.068 -8.152 1.00 0.00 80 ILE A C 3
ATOM 1239 O O . ILE A 1 80 ? -2.274 12.215 -8.294 1.00 0.00 80 ILE A O 3
ATOM 1255 N N . GLN A 1 81 ? -1.586 10.331 -9.187 1.00 0.00 81 GLN A N 3
ATOM 1256 C CA . GLN A 1 81 ? -1.671 10.913 -10.561 1.00 0.00 81 GLN A CA 3
ATOM 1257 C C . GLN A 1 81 ? -3.150 11.145 -10.902 1.00 0.00 81 GLN A C 3
ATOM 1258 O O . GLN A 1 81 ? -3.497 12.058 -11.625 1.00 0.00 81 GLN A O 3
ATOM 1272 N N . GLN A 1 82 ? -4.016 10.315 -10.391 1.00 0.00 82 GLN A N 3
ATOM 1273 C CA . GLN A 1 82 ? -5.468 10.459 -10.675 1.00 0.00 82 GLN A CA 3
ATOM 1274 C C . GLN A 1 82 ? -5.958 11.826 -10.181 1.00 0.00 82 GLN A C 3
ATOM 1275 O O . GLN A 1 82 ? -6.561 12.587 -10.912 1.00 0.00 82 GLN A O 3
ATOM 1289 N N . ALA A 1 83 ? -5.715 12.127 -8.939 1.00 0.00 83 ALA A N 3
ATOM 1290 C CA . ALA A 1 83 ? -6.177 13.426 -8.375 1.00 0.00 83 ALA A CA 3
ATOM 1291 C C . ALA A 1 83 ? -5.824 14.576 -9.325 1.00 0.00 83 ALA A C 3
ATOM 1292 O O . ALA A 1 83 ? -6.662 15.387 -9.666 1.00 0.00 83 ALA A O 3
ATOM 1299 N N . ILE A 1 84 ? -4.590 14.664 -9.743 1.00 0.00 84 ILE A N 3
ATOM 1300 C CA . ILE A 1 84 ? -4.187 15.768 -10.654 1.00 0.00 84 ILE A CA 3
ATOM 1301 C C . ILE A 1 84 ? -5.197 15.916 -11.791 1.00 0.00 84 ILE A C 3
ATOM 1302 O O . ILE A 1 84 ? -5.590 17.010 -12.147 1.00 0.00 84 ILE A O 3
ATOM 1318 N N . ASP A 1 85 ? -5.610 14.828 -12.375 1.00 0.00 85 ASP A N 3
ATOM 1319 C CA . ASP A 1 85 ? -6.583 14.904 -13.504 1.00 0.00 85 ASP A CA 3
ATOM 1320 C C . ASP A 1 85 ? -7.426 13.616 -13.542 1.00 0.00 85 ASP A C 3
ATOM 1321 O O . ASP A 1 85 ? -6.955 12.594 -13.997 1.00 0.00 85 ASP A O 3
ATOM 1330 N N . PRO A 1 86 ? -8.656 13.643 -13.067 1.00 0.00 86 PRO A N 3
ATOM 1331 C CA . PRO A 1 86 ? -9.526 12.433 -13.060 1.00 0.00 86 PRO A CA 3
ATOM 1332 C C . PRO A 1 86 ? -10.198 12.190 -14.419 1.00 0.00 86 PRO A C 3
ATOM 1333 O O . PRO A 1 86 ? -10.909 11.221 -14.606 1.00 0.00 86 PRO A O 3
ATOM 1344 N N . LYS A 1 87 ? -9.976 13.058 -15.370 1.00 0.00 87 LYS A N 3
ATOM 1345 C CA . LYS A 1 87 ? -10.600 12.862 -16.707 1.00 0.00 87 LYS A CA 3
ATOM 1346 C C . LYS A 1 87 ? -10.233 11.468 -17.226 1.00 0.00 87 LYS A C 3
ATOM 1347 O O . LYS A 1 87 ? -10.961 10.868 -17.991 1.00 0.00 87 LYS A O 3
ATOM 1366 N N . ASN A 1 88 ? -9.110 10.945 -16.809 1.00 0.00 88 ASN A N 3
ATOM 1367 C CA . ASN A 1 88 ? -8.706 9.589 -17.274 1.00 0.00 88 ASN A CA 3
ATOM 1368 C C . ASN A 1 88 ? -9.716 8.563 -16.757 1.00 0.00 88 ASN A C 3
ATOM 1369 O O . ASN A 1 88 ? -10.240 7.760 -17.503 1.00 0.00 88 ASN A O 3
ATOM 1380 N N . LEU A 1 89 ? -10.000 8.591 -15.483 1.00 0.00 89 LEU A N 3
ATOM 1381 C CA . LEU A 1 89 ? -10.981 7.627 -14.917 1.00 0.00 89 LEU A CA 3
ATOM 1382 C C . LEU A 1 89 ? -12.316 7.796 -15.646 1.00 0.00 89 LEU A C 3
ATOM 1383 O O . LEU A 1 89 ? -12.946 6.835 -16.040 1.00 0.00 89 LEU A O 3
ATOM 1399 N N . SER A 1 90 ? -12.748 9.014 -15.832 1.00 0.00 90 SER A N 3
ATOM 1400 C CA . SER A 1 90 ? -14.037 9.249 -16.536 1.00 0.00 90 SER A CA 3
ATOM 1401 C C . SER A 1 90 ? -13.878 8.901 -18.019 1.00 0.00 90 SER A C 3
ATOM 1402 O O . SER A 1 90 ? -14.829 8.550 -18.689 1.00 0.00 90 SER A O 3
ATOM 1410 N N . ARG A 1 91 ? -12.684 8.999 -18.535 1.00 0.00 91 ARG A N 3
ATOM 1411 C CA . ARG A 1 91 ? -12.461 8.680 -19.975 1.00 0.00 91 ARG A CA 3
ATOM 1412 C C . ARG A 1 91 ? -12.617 7.174 -20.203 1.00 0.00 91 ARG A C 3
ATOM 1413 O O . ARG A 1 91 ? -12.918 6.734 -21.294 1.00 0.00 91 ARG A O 3
ATOM 1434 N N . LEU A 1 92 ? -12.416 6.379 -19.185 1.00 0.00 92 LEU A N 3
ATOM 1435 C CA . LEU A 1 92 ? -12.559 4.901 -19.356 1.00 0.00 92 LEU A CA 3
ATOM 1436 C C . LEU A 1 92 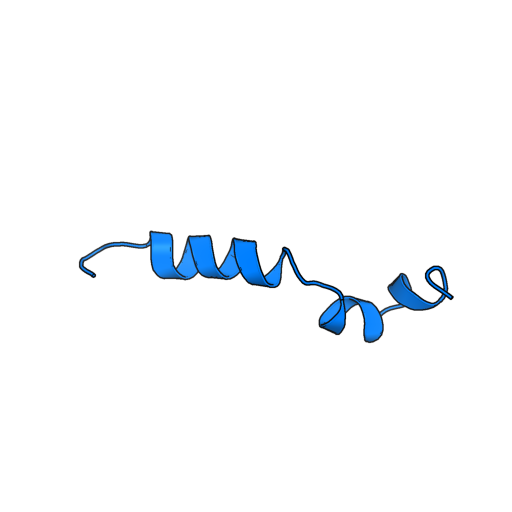? -13.859 4.602 -20.107 1.00 0.00 92 LEU A C 3
ATOM 1437 O O . LEU A 1 92 ? -14.042 3.531 -20.652 1.00 0.00 92 LEU A O 3
ATOM 1453 N N . PHE A 1 93 ? -14.758 5.553 -20.145 1.00 0.00 93 PHE A N 3
ATOM 1454 C CA . PHE A 1 93 ? -16.056 5.362 -20.865 1.00 0.00 93 PHE A CA 3
ATOM 1455 C C . PHE A 1 93 ? -16.013 6.198 -22.164 1.00 0.00 93 PHE A C 3
ATOM 1456 O O . PHE A 1 93 ? -16.212 7.394 -22.124 1.00 0.00 93 PHE A O 3
ATOM 1473 N N . PRO A 1 94 ? -15.751 5.593 -23.305 1.00 0.00 94 PRO A N 3
ATOM 1474 C CA . PRO A 1 94 ? -15.684 6.339 -24.596 1.00 0.00 94 PRO A CA 3
ATOM 1475 C C . PRO A 1 94 ? -16.814 7.367 -24.732 1.00 0.00 94 PRO A C 3
ATOM 1476 O O . PRO A 1 94 ? -16.681 8.367 -25.411 1.00 0.00 94 PRO A O 3
ATOM 1487 N N . GLY A 1 95 ? -17.925 7.125 -24.092 1.00 0.00 95 GLY A N 3
ATOM 1488 C CA . GLY A 1 95 ? -19.068 8.077 -24.185 1.00 0.00 95 GLY A CA 3
ATOM 1489 C C . GLY A 1 95 ? -18.688 9.431 -23.578 1.00 0.00 95 GLY A C 3
ATOM 1490 O O . GLY A 1 95 ? -19.447 10.378 -23.642 1.00 0.00 95 GLY A O 3
ATOM 1494 N N . TRP A 1 96 ? -17.528 9.541 -22.988 1.00 0.00 96 TRP A N 3
ATOM 1495 C CA . TRP A 1 96 ? -17.134 10.848 -22.386 1.00 0.00 96 TRP A CA 3
ATOM 1496 C C . TRP A 1 96 ? -16.943 11.881 -23.500 1.00 0.00 96 TRP A C 3
ATOM 1497 O O . TRP A 1 96 ? -16.839 13.066 -23.254 1.00 0.00 96 TRP A O 3
ATOM 1518 N N . LYS A 1 97 ? -16.893 11.436 -24.723 1.00 0.00 97 LYS A N 3
ATOM 1519 C CA . LYS A 1 97 ? -16.705 12.383 -25.855 1.00 0.00 97 LYS A CA 3
ATOM 1520 C C . LYS A 1 97 ? -17.854 13.385 -25.892 1.00 0.00 97 LYS A C 3
ATOM 1521 O O . LYS A 1 97 ? -17.803 14.375 -26.595 1.00 0.00 97 LYS A O 3
ATOM 1540 N N . ALA A 1 98 ? -18.898 13.125 -25.149 1.00 0.00 98 ALA A N 3
ATOM 1541 C CA . ALA A 1 98 ? -20.077 14.037 -25.131 1.00 0.00 98 ALA A CA 3
ATOM 1542 C C . ALA A 1 98 ? -20.300 14.550 -23.714 1.00 0.00 98 ALA A C 3
ATOM 1543 O O . ALA A 1 98 ? -20.933 15.564 -23.501 1.00 0.00 98 ALA A O 3
ATOM 1550 N N . TRP A 1 99 ? -19.801 13.845 -22.74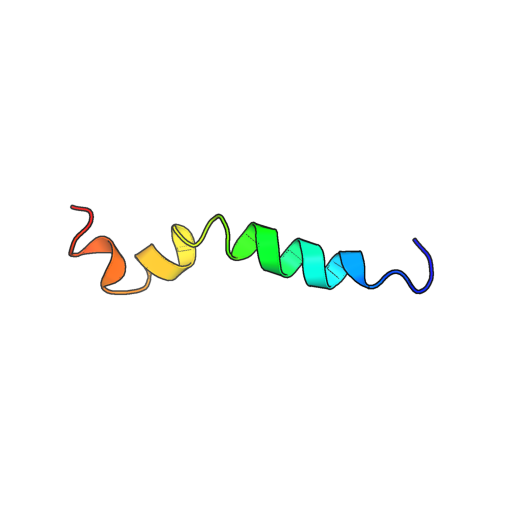0 1.00 0.00 99 TRP A N 3
ATOM 1551 C CA . TRP A 1 99 ? -20.006 14.284 -21.339 1.00 0.00 99 TRP A CA 3
ATOM 1552 C C . TRP A 1 99 ? -19.198 15.556 -21.083 1.00 0.00 99 TRP A C 3
ATOM 1553 O O . TRP A 1 99 ? -19.576 16.395 -20.289 1.00 0.00 99 TRP A O 3
ATOM 1574 N N . VAL A 1 100 ? -18.089 15.708 -21.752 1.00 0.00 100 VAL A N 3
ATOM 1575 C CA . VAL A 1 100 ? -17.256 16.917 -21.553 1.00 0.00 100 VAL A CA 3
ATOM 1576 C C . VAL A 1 100 ? -18.029 18.153 -22.020 1.00 0.00 100 VAL A C 3
ATOM 1577 O O . VAL A 1 100 ? -18.798 18.026 -22.960 1.00 0.00 100 VAL A O 3
ATOM 1591 N N . THR A 1 68 ? 6.477 -9.679 -3.777 1.00 0.00 68 THR A N 4
ATOM 1592 C CA . THR A 1 68 ? 5.075 -9.684 -3.276 1.00 0.00 68 THR A CA 4
ATOM 1593 C C . THR A 1 68 ? 4.112 -9.603 -4.465 1.00 0.00 68 THR A C 4
ATOM 1594 O O . THR A 1 68 ? 4.294 -10.269 -5.465 1.00 0.00 68 THR A O 4
ATOM 1605 N N . VAL A 1 69 ? 3.090 -8.792 -4.369 1.00 0.00 69 VAL A N 4
ATOM 1606 C CA . VAL A 1 69 ? 2.127 -8.677 -5.500 1.00 0.00 69 VAL A CA 4
ATOM 1607 C C . VAL A 1 69 ? 1.135 -7.547 -5.230 1.00 0.00 69 VAL A C 4
ATOM 1608 O O . VAL A 1 69 ? 1.043 -6.601 -5.988 1.00 0.00 69 VAL A O 4
ATOM 1621 N N . LEU A 1 70 ? 0.387 -7.641 -4.165 1.00 0.00 70 LEU A N 4
ATOM 1622 C CA . LEU A 1 70 ? -0.610 -6.573 -3.846 1.00 0.00 70 LEU A CA 4
ATOM 1623 C C . LEU A 1 70 ? 0.028 -5.199 -4.053 1.00 0.00 70 LEU A C 4
ATOM 1624 O O . LEU A 1 70 ? -0.604 -4.288 -4.547 1.00 0.00 70 LEU A O 4
ATOM 1640 N N . SER A 1 71 ? 1.282 -5.072 -3.687 1.00 0.00 71 SER A N 4
ATOM 1641 C CA . SER A 1 71 ? 2.036 -3.777 -3.842 1.00 0.00 71 SER A CA 4
ATOM 1642 C C . SER A 1 71 ? 1.097 -2.571 -3.823 1.00 0.00 71 SER A C 4
ATOM 1643 O O . SER A 1 71 ? 0.483 -2.218 -4.810 1.00 0.00 71 SER A O 4
ATOM 1651 N N . VAL A 1 72 ? 1.003 -1.940 -2.698 1.00 0.00 72 VAL A N 4
ATOM 1652 C CA . VAL A 1 72 ? 0.131 -0.754 -2.572 1.00 0.00 72 VAL A CA 4
ATOM 1653 C C . VAL A 1 72 ? 0.645 0.358 -3.491 1.00 0.00 72 VAL A C 4
ATOM 1654 O O . VAL A 1 72 ? -0.115 1.022 -4.166 1.00 0.00 72 VAL A O 4
ATOM 1667 N N . GLY A 1 73 ? 1.932 0.562 -3.525 1.00 0.00 73 GLY A N 4
ATOM 1668 C CA . GLY A 1 73 ? 2.502 1.629 -4.399 1.00 0.00 73 GLY A CA 4
ATOM 1669 C C . GLY A 1 73 ? 1.923 1.521 -5.810 1.00 0.00 73 GLY A C 4
ATOM 1670 O O . GLY A 1 73 ? 2.118 2.389 -6.634 1.00 0.00 73 GLY A O 4
ATOM 1674 N N . GLY A 1 74 ? 1.219 0.464 -6.101 1.00 0.00 74 GLY A N 4
ATOM 1675 C CA . GLY A 1 74 ? 0.642 0.312 -7.466 1.00 0.00 74 GLY A CA 4
ATOM 1676 C C . GLY A 1 74 ? -0.638 1.146 -7.593 1.00 0.00 74 GLY A C 4
ATOM 1677 O O . GLY A 1 74 ? -0.717 2.065 -8.391 1.00 0.00 74 GLY A O 4
ATOM 1681 N N . GLN A 1 75 ? -1.643 0.838 -6.818 1.00 0.00 75 GLN A N 4
ATOM 1682 C CA . GLN A 1 75 ? -2.905 1.613 -6.912 1.00 0.00 75 GLN A CA 4
ATOM 1683 C C . GLN A 1 75 ? -2.694 2.975 -6.269 1.00 0.00 75 GLN A C 4
ATOM 1684 O O . GLN A 1 75 ? -3.291 3.950 -6.658 1.00 0.00 75 GLN A O 4
ATOM 1698 N N . VAL A 1 76 ? -1.840 3.049 -5.293 1.00 0.00 76 VAL A N 4
ATOM 1699 C CA . VAL A 1 76 ? -1.587 4.356 -4.637 1.00 0.00 76 VAL A CA 4
ATOM 1700 C C . VAL A 1 76 ? -0.883 5.272 -5.636 1.00 0.00 76 VAL A C 4
ATOM 1701 O O . VAL A 1 76 ? -1.310 6.382 -5.881 1.00 0.00 76 VAL A O 4
ATOM 1714 N N . ASN A 1 77 ? 0.184 4.810 -6.236 1.00 0.00 77 ASN A N 4
ATOM 1715 C CA . ASN A 1 77 ? 0.894 5.654 -7.235 1.00 0.00 77 ASN A CA 4
ATOM 1716 C C . ASN A 1 77 ? -0.104 6.090 -8.311 1.00 0.00 77 ASN A C 4
ATOM 1717 O O . ASN A 1 77 ? -0.054 7.189 -8.818 1.00 0.00 77 ASN A O 4
ATOM 1728 N N . LEU A 1 78 ? -1.019 5.239 -8.662 1.00 0.00 78 LEU A N 4
ATOM 1729 C CA . LEU A 1 78 ? -2.017 5.621 -9.698 1.00 0.00 78 LEU A CA 4
ATOM 1730 C C . LEU A 1 78 ? -3.017 6.602 -9.084 1.00 0.00 78 LEU A C 4
ATOM 1731 O O . LEU A 1 78 ? -3.339 7.633 -9.655 1.00 0.00 78 LEU A O 4
ATOM 1747 N N . LEU A 1 79 ? -3.507 6.286 -7.922 1.00 0.00 79 LEU A N 4
ATOM 1748 C CA . LEU A 1 79 ? -4.486 7.176 -7.254 1.00 0.00 79 LEU A CA 4
ATOM 1749 C C . LEU A 1 79 ? -3.802 8.499 -6.890 1.00 0.00 79 LEU A C 4
ATOM 1750 O O . LEU A 1 79 ? -4.460 9.477 -6.598 1.00 0.00 79 LEU A O 4
ATOM 1766 N N . ILE A 1 80 ? -2.490 8.550 -6.902 1.00 0.00 80 ILE A N 4
ATOM 1767 C CA . ILE A 1 80 ? -1.806 9.825 -6.549 1.00 0.00 80 ILE A CA 4
ATOM 1768 C C . ILE A 1 80 ? -1.830 10.739 -7.776 1.00 0.00 80 ILE A C 4
ATOM 1769 O O . ILE A 1 80 ? -2.285 11.859 -7.715 1.00 0.00 80 ILE A O 4
ATOM 1785 N N . GLN A 1 81 ? -1.349 10.270 -8.889 1.00 0.00 81 GLN A N 4
ATOM 1786 C CA . GLN A 1 81 ? -1.346 11.124 -10.107 1.00 0.00 81 GLN A CA 4
ATOM 1787 C C . GLN A 1 81 ? -2.761 11.630 -10.398 1.00 0.00 81 GLN A C 4
ATOM 1788 O O . GLN A 1 81 ? -2.985 12.814 -10.559 1.00 0.00 81 GLN A O 4
ATOM 1802 N N . GLN A 1 82 ? -3.716 10.743 -10.494 1.00 0.00 82 GLN A N 4
ATOM 1803 C CA . GLN A 1 82 ? -5.108 11.184 -10.806 1.00 0.00 82 GLN A CA 4
ATOM 1804 C C . GLN A 1 82 ? -5.634 12.122 -9.710 1.00 0.00 82 GLN A C 4
ATOM 1805 O O . GLN A 1 82 ? -6.315 13.090 -9.987 1.00 0.00 82 GLN A O 4
ATOM 1819 N N . ALA A 1 83 ? -5.337 11.838 -8.471 1.00 0.00 83 ALA A N 4
ATOM 1820 C CA . ALA A 1 83 ? -5.835 12.707 -7.368 1.00 0.00 83 ALA A CA 4
ATOM 1821 C C . ALA A 1 83 ? -5.189 14.095 -7.456 1.00 0.00 83 ALA A C 4
ATOM 1822 O O . ALA A 1 83 ? -5.828 15.100 -7.211 1.00 0.00 83 ALA A O 4
ATOM 1829 N N . ILE A 1 84 ? -3.930 14.163 -7.814 1.00 0.00 84 ILE A N 4
ATOM 1830 C CA . ILE A 1 84 ? -3.238 15.484 -7.932 1.00 0.00 84 ILE A CA 4
ATOM 1831 C C . ILE A 1 84 ? -2.340 15.452 -9.169 1.00 0.00 84 ILE A C 4
ATOM 1832 O O . ILE A 1 84 ? -1.176 15.109 -9.097 1.00 0.00 84 ILE A O 4
ATOM 1848 N N . ASP A 1 85 ? -2.871 15.811 -10.301 1.00 0.00 85 ASP A N 4
ATOM 1849 C CA . ASP A 1 85 ? -2.047 15.808 -11.540 1.00 0.00 85 ASP A CA 4
ATOM 1850 C C . ASP A 1 85 ? -0.812 16.706 -11.336 1.00 0.00 85 ASP A C 4
ATOM 1851 O O . ASP A 1 85 ? 0.279 16.356 -11.742 1.00 0.00 85 ASP A O 4
ATOM 1860 N N . PRO A 1 86 ? -0.974 17.854 -10.714 1.00 0.00 86 PRO A N 4
ATOM 1861 C CA . PRO A 1 86 ? 0.160 18.802 -10.460 1.00 0.00 86 PRO A CA 4
ATOM 1862 C C . PRO A 1 86 ? 1.255 18.184 -9.577 1.00 0.00 86 PRO A C 4
ATOM 1863 O O . PRO A 1 86 ? 2.068 18.885 -9.004 1.00 0.00 86 PRO A O 4
ATOM 1874 N N . LYS A 1 87 ? 1.284 16.881 -9.464 1.00 0.00 87 LYS A N 4
ATOM 1875 C CA . LYS A 1 87 ? 2.328 16.228 -8.621 1.00 0.00 87 LYS A CA 4
ATOM 1876 C C . LYS A 1 87 ? 3.693 16.836 -8.949 1.00 0.00 87 LYS A C 4
ATOM 1877 O O . LYS A 1 87 ? 4.608 16.808 -8.150 1.00 0.00 87 LYS A O 4
ATOM 1896 N N . ASN A 1 88 ? 3.830 17.392 -10.123 1.00 0.00 88 ASN A N 4
ATOM 1897 C CA . ASN A 1 88 ? 5.127 18.011 -10.508 1.00 0.00 88 ASN A CA 4
ATOM 1898 C C . ASN A 1 88 ? 5.280 19.335 -9.765 1.00 0.00 88 ASN A C 4
ATOM 1899 O O . ASN A 1 88 ? 6.221 19.543 -9.025 1.00 0.00 88 ASN A O 4
ATOM 1910 N N . LEU A 1 89 ? 4.349 20.227 -9.952 1.00 0.00 89 LEU A N 4
ATOM 1911 C CA . LEU A 1 89 ? 4.414 21.545 -9.261 1.00 0.00 89 LEU A CA 4
ATOM 1912 C C . LEU A 1 89 ? 4.723 21.325 -7.780 1.00 0.00 89 LEU A C 4
ATOM 1913 O O . LEU A 1 89 ? 5.335 22.153 -7.133 1.00 0.00 89 LEU A O 4
ATOM 1929 N N . SER A 1 90 ? 4.298 20.215 -7.238 1.00 0.00 90 SER A N 4
ATOM 1930 C CA . SER A 1 90 ? 4.555 19.933 -5.798 1.00 0.00 90 SER A CA 4
ATOM 1931 C C . SER A 1 90 ? 5.885 19.188 -5.634 1.00 0.00 90 SER A C 4
ATOM 1932 O O . SER A 1 90 ? 6.517 19.256 -4.598 1.00 0.00 90 SER A O 4
ATOM 1940 N N . ARG A 1 91 ? 6.311 18.466 -6.637 1.00 0.00 91 ARG A N 4
ATOM 1941 C CA . ARG A 1 91 ? 7.590 17.706 -6.523 1.00 0.00 91 ARG A CA 4
ATOM 1942 C C . ARG A 1 91 ? 8.783 18.596 -6.886 1.00 0.00 91 ARG A C 4
ATOM 1943 O O . ARG A 1 91 ? 9.910 18.284 -6.557 1.00 0.00 91 ARG A O 4
ATOM 1964 N N . LEU A 1 92 ? 8.559 19.704 -7.553 1.00 0.00 92 LEU A N 4
ATOM 1965 C CA . LEU A 1 92 ? 9.706 20.598 -7.911 1.00 0.00 92 LEU A CA 4
ATOM 1966 C C . LEU A 1 92 ? 10.576 20.799 -6.670 1.00 0.00 92 LEU A C 4
ATOM 1967 O O . LEU A 1 92 ? 11.725 21.185 -6.752 1.00 0.00 92 LEU A O 4
ATOM 1983 N N . PHE A 1 93 ? 10.018 20.522 -5.522 1.00 0.00 93 PHE A N 4
ATOM 1984 C CA . PHE A 1 93 ? 10.766 20.664 -4.237 1.00 0.00 93 PHE A CA 4
ATOM 1985 C C . PHE A 1 93 ? 10.752 19.310 -3.513 1.00 0.00 93 PHE A C 4
ATOM 1986 O O . PHE A 1 93 ? 9.891 19.057 -2.693 1.00 0.00 93 PHE A O 4
ATOM 2003 N N . PRO A 1 94 ? 11.681 18.433 -3.816 1.00 0.00 94 PRO A N 4
ATOM 2004 C CA . PRO A 1 94 ? 11.740 17.086 -3.180 1.00 0.00 94 PRO A CA 4
ATOM 2005 C C . PRO A 1 94 ? 11.453 17.146 -1.677 1.00 0.00 94 PRO A C 4
ATOM 2006 O O . PRO A 1 94 ? 11.135 16.152 -1.051 1.00 0.00 94 PRO A O 4
ATOM 2017 N N . GLY A 1 95 ? 11.555 18.308 -1.097 1.00 0.00 95 GLY A N 4
ATOM 2018 C CA . GLY A 1 95 ? 11.285 18.439 0.360 1.00 0.00 95 GLY A CA 4
ATOM 2019 C C . GLY A 1 95 ? 9.800 18.191 0.635 1.00 0.00 95 GLY A C 4
ATOM 2020 O O . GLY A 1 95 ? 9.371 18.156 1.772 1.00 0.00 95 GLY A O 4
ATOM 2024 N N . TRP A 1 96 ? 9.004 18.019 -0.389 1.00 0.00 96 TRP A N 4
ATOM 2025 C CA . TRP A 1 96 ? 7.553 17.776 -0.154 1.00 0.00 96 TRP A CA 4
ATOM 2026 C C . TRP A 1 96 ? 7.358 16.360 0.399 1.00 0.00 96 TRP A C 4
ATOM 2027 O O . TRP A 1 96 ? 6.284 15.996 0.834 1.00 0.00 96 TRP A O 4
ATOM 2048 N N . LYS A 1 97 ? 8.390 15.559 0.381 1.00 0.00 97 LYS A N 4
ATOM 2049 C CA . LYS A 1 97 ? 8.260 14.170 0.902 1.00 0.00 97 LYS A CA 4
ATOM 2050 C C . LYS A 1 97 ? 7.846 14.204 2.374 1.00 0.00 97 LYS A C 4
ATOM 2051 O O . LYS A 1 97 ? 7.510 13.189 2.952 1.00 0.00 97 LYS A O 4
ATOM 2070 N N . ALA A 1 98 ? 7.865 15.365 2.989 1.00 0.00 98 ALA A N 4
ATOM 2071 C CA . ALA A 1 98 ? 7.475 15.483 4.422 1.00 0.00 98 ALA A CA 4
ATOM 2072 C C . ALA A 1 98 ? 6.353 16.509 4.546 1.00 0.00 98 ALA A C 4
ATOM 2073 O O . ALA A 1 98 ? 5.612 16.524 5.509 1.00 0.00 98 ALA A O 4
ATOM 2080 N N . TRP A 1 99 ? 6.232 17.378 3.582 1.00 0.00 99 TRP A N 4
ATOM 2081 C CA . TRP A 1 99 ? 5.173 18.413 3.646 1.00 0.00 99 TRP A CA 4
ATOM 2082 C C . TRP A 1 99 ? 3.829 17.790 3.262 1.00 0.00 99 TRP A C 4
ATOM 2083 O O . TRP A 1 99 ? 2.802 18.439 3.288 1.00 0.00 99 TRP A O 4
ATOM 2104 N N . VAL A 1 100 ? 3.830 16.535 2.906 1.00 0.00 100 VAL A N 4
ATOM 2105 C CA . VAL A 1 100 ? 2.559 15.864 2.520 1.00 0.00 100 VAL A CA 4
ATOM 2106 C C . VAL A 1 100 ? 1.508 16.094 3.612 1.00 0.00 100 VAL A C 4
ATOM 2107 O O . VAL A 1 100 ? 0.857 17.124 3.570 1.00 0.00 100 VAL A O 4
ATOM 2121 N N . THR A 1 68 ? 6.050 -5.029 -11.382 1.00 0.00 68 THR A N 5
ATOM 2122 C CA . THR A 1 68 ? 5.032 -4.877 -10.304 1.00 0.00 68 THR A CA 5
ATOM 2123 C C . THR A 1 68 ? 4.632 -6.259 -9.776 1.00 0.00 68 THR A C 5
ATOM 2124 O O . THR A 1 68 ? 4.302 -7.151 -10.532 1.00 0.00 68 THR A O 5
ATOM 2135 N N . VAL A 1 69 ? 4.652 -6.440 -8.479 1.00 0.00 69 VAL A N 5
ATOM 2136 C CA . VAL A 1 69 ? 4.270 -7.754 -7.888 1.00 0.00 69 VAL A CA 5
ATOM 2137 C C . VAL A 1 69 ? 3.553 -7.520 -6.553 1.00 0.00 69 VAL A C 5
ATOM 2138 O O . VAL A 1 69 ? 4.159 -7.189 -5.554 1.00 0.00 69 VAL A O 5
ATOM 2151 N N . LEU A 1 70 ? 2.256 -7.677 -6.531 1.00 0.00 70 LEU A N 5
ATOM 2152 C CA . LEU A 1 70 ? 1.499 -7.455 -5.266 1.00 0.00 70 LEU A CA 5
ATOM 2153 C C . LEU A 1 70 ? 1.892 -6.106 -4.658 1.00 0.00 70 LEU A C 5
ATOM 2154 O O . LEU A 1 70 ? 1.528 -5.784 -3.543 1.00 0.00 70 LEU A O 5
ATOM 2170 N N . SER A 1 71 ? 2.633 -5.317 -5.381 1.00 0.00 71 SER A N 5
ATOM 2171 C CA . SER A 1 71 ? 3.056 -3.996 -4.861 1.00 0.00 71 SER A CA 5
ATOM 2172 C C . SER A 1 71 ? 1.872 -3.050 -4.887 1.00 0.00 71 SER A C 5
ATOM 2173 O O . SER A 1 71 ? 1.440 -2.584 -5.922 1.00 0.00 71 SER A O 5
ATOM 2181 N N . VAL A 1 72 ? 1.345 -2.778 -3.741 1.00 0.00 72 VAL A N 5
ATOM 2182 C CA . VAL A 1 72 ? 0.179 -1.879 -3.641 1.00 0.00 72 VAL A CA 5
ATOM 2183 C C . VAL A 1 72 ? 0.653 -0.427 -3.733 1.00 0.00 72 VAL A C 5
ATOM 2184 O O . VAL A 1 72 ? -0.066 0.449 -4.189 1.00 0.00 72 VAL A O 5
ATOM 2197 N N . GLY A 1 73 ? 1.869 -0.166 -3.326 1.00 0.00 73 GLY A N 5
ATOM 2198 C CA . GLY A 1 73 ? 2.402 1.224 -3.408 1.00 0.00 73 GLY A CA 5
ATOM 2199 C C . GLY A 1 73 ? 2.106 1.779 -4.799 1.00 0.00 73 GLY A C 5
ATOM 2200 O O . GLY A 1 73 ? 2.004 2.973 -4.999 1.00 0.00 73 GLY A O 5
ATOM 2204 N N . GLY A 1 74 ? 1.949 0.913 -5.762 1.00 0.00 74 GLY A N 5
ATOM 2205 C CA . GLY A 1 74 ? 1.638 1.381 -7.137 1.00 0.00 74 GLY A CA 5
ATOM 2206 C C . GLY A 1 74 ? 0.196 1.874 -7.161 1.00 0.00 74 GLY A C 5
ATOM 2207 O O . GLY A 1 74 ? -0.110 2.903 -7.726 1.00 0.00 74 GLY A O 5
ATOM 2211 N N . GLN A 1 75 ? -0.698 1.166 -6.526 1.00 0.00 75 GLN A N 5
ATOM 2212 C CA . GLN A 1 75 ? -2.104 1.634 -6.501 1.00 0.00 75 GLN A CA 5
ATOM 2213 C C . GLN A 1 75 ? -2.100 3.021 -5.867 1.00 0.00 75 GLN A C 5
ATOM 2214 O O . GLN A 1 75 ? -2.997 3.817 -6.065 1.00 0.00 75 GLN A O 5
ATOM 2228 N N . VAL A 1 76 ? -1.072 3.315 -5.113 1.00 0.00 76 VAL A N 5
ATOM 2229 C CA . VAL A 1 76 ? -0.973 4.654 -4.468 1.00 0.00 76 VAL A CA 5
ATOM 2230 C C . VAL A 1 76 ? -0.373 5.648 -5.468 1.00 0.00 76 VAL A C 5
ATOM 2231 O O . VAL A 1 76 ? -0.939 6.689 -5.734 1.00 0.00 76 VAL A O 5
ATOM 2244 N N . ASN A 1 77 ? 0.768 5.335 -6.032 1.00 0.00 77 ASN A N 5
ATOM 2245 C CA . ASN A 1 77 ? 1.382 6.269 -7.016 1.00 0.00 77 ASN A CA 5
ATOM 2246 C C . ASN A 1 77 ? 0.373 6.510 -8.142 1.00 0.00 77 ASN A C 5
ATOM 2247 O O . ASN A 1 77 ? 0.495 7.425 -8.934 1.00 0.00 77 ASN A O 5
ATOM 2258 N N . LEU A 1 78 ? -0.629 5.682 -8.199 1.00 0.00 78 LEU A N 5
ATOM 2259 C CA . LEU A 1 78 ? -1.680 5.825 -9.244 1.00 0.00 78 LEU A CA 5
ATOM 2260 C C . LEU A 1 78 ? -2.763 6.774 -8.721 1.00 0.00 78 LEU A C 5
ATOM 2261 O O . LEU A 1 78 ? -2.963 7.863 -9.226 1.00 0.00 78 LEU A O 5
ATOM 2277 N N . LEU A 1 79 ? -3.462 6.362 -7.704 1.00 0.00 79 LEU A N 5
ATOM 2278 C CA . LEU A 1 79 ? -4.539 7.214 -7.130 1.00 0.00 79 LEU A CA 5
ATOM 2279 C C . LEU A 1 79 ? -4.012 8.641 -6.892 1.00 0.00 79 LEU A C 5
ATOM 2280 O O . LEU A 1 79 ? -4.779 9.554 -6.660 1.00 0.00 79 LEU A O 5
ATOM 2296 N N . ILE A 1 80 ? -2.713 8.844 -6.937 1.00 0.00 80 ILE A N 5
ATOM 2297 C CA . ILE A 1 80 ? -2.154 10.213 -6.698 1.00 0.00 80 ILE A CA 5
ATOM 2298 C C . ILE A 1 80 ? -1.916 10.930 -8.035 1.00 0.00 80 ILE A C 5
ATOM 2299 O O . ILE A 1 80 ? -2.424 12.014 -8.250 1.00 0.00 80 ILE A O 5
ATOM 2315 N N . GLN A 1 81 ? -1.173 10.360 -8.951 1.00 0.00 81 GLN A N 5
ATOM 2316 C CA . GLN A 1 81 ? -0.969 11.079 -10.245 1.00 0.00 81 GLN A CA 5
ATOM 2317 C C . GLN A 1 81 ? -2.341 11.394 -10.839 1.00 0.00 81 GLN A C 5
ATOM 2318 O O . GLN A 1 81 ? -2.471 12.181 -11.756 1.00 0.00 81 GLN A O 5
ATOM 2332 N N . GLN A 1 82 ? -3.373 10.795 -10.304 1.00 0.00 82 GLN A N 5
ATOM 2333 C CA . GLN A 1 82 ? -4.750 11.062 -10.802 1.00 0.00 82 GLN A CA 5
ATOM 2334 C C . GLN A 1 82 ? -5.354 12.164 -9.922 1.00 0.00 82 GLN A C 5
ATOM 2335 O O . GLN A 1 82 ? -5.874 13.153 -10.400 1.00 0.00 82 GLN A O 5
ATOM 2349 N N . ALA A 1 83 ? -5.282 11.981 -8.635 1.00 0.00 83 ALA A N 5
ATOM 2350 C CA . ALA A 1 83 ? -5.841 12.982 -7.687 1.00 0.00 83 ALA A CA 5
ATOM 2351 C C . ALA A 1 83 ? -5.312 14.381 -8.018 1.00 0.00 83 ALA A C 5
ATOM 2352 O O . ALA A 1 83 ? -5.758 15.361 -7.455 1.00 0.00 83 ALA A O 5
ATOM 2359 N N . ILE A 1 84 ? -4.363 14.483 -8.917 1.00 0.00 84 ILE A N 5
ATOM 2360 C CA . ILE A 1 84 ? -3.806 15.814 -9.280 1.00 0.00 84 ILE A CA 5
ATOM 2361 C C . ILE A 1 84 ? -4.941 16.834 -9.423 1.00 0.00 84 ILE A C 5
ATOM 2362 O O . ILE A 1 84 ? -4.731 18.028 -9.342 1.00 0.00 84 ILE A O 5
ATOM 2378 N N . ASP A 1 85 ? -6.147 16.368 -9.612 1.00 0.00 85 ASP A N 5
ATOM 2379 C CA . ASP A 1 85 ? -7.307 17.300 -9.732 1.00 0.00 85 ASP A CA 5
ATOM 2380 C C . ASP A 1 85 ? -7.233 18.298 -8.560 1.00 0.00 85 ASP A C 5
ATOM 2381 O O . ASP A 1 85 ? -6.413 18.143 -7.679 1.00 0.00 85 ASP A O 5
ATOM 2390 N N . PRO A 1 86 ? -8.064 19.314 -8.545 1.00 0.00 86 PRO A N 5
ATOM 2391 C CA . PRO A 1 86 ? -8.055 20.330 -7.455 1.00 0.00 86 PRO A CA 5
ATOM 2392 C C . PRO A 1 86 ? -7.774 19.709 -6.081 1.00 0.00 86 PRO A C 5
ATOM 2393 O O . PRO A 1 86 ? -7.304 20.371 -5.171 1.00 0.00 86 PRO A O 5
ATOM 2404 N N . LYS A 1 87 ? -8.032 18.434 -5.927 1.00 0.00 87 LYS A N 5
ATOM 2405 C CA . LYS A 1 87 ? -7.750 17.774 -4.622 1.00 0.00 87 LYS A CA 5
ATOM 2406 C C . LYS A 1 87 ? -6.318 18.114 -4.214 1.00 0.00 87 LYS A C 5
ATOM 2407 O O . LYS A 1 87 ? -5.978 18.151 -3.048 1.00 0.00 87 LYS A O 5
ATOM 2426 N N . ASN A 1 88 ? -5.478 18.380 -5.180 1.00 0.00 88 ASN A N 5
ATOM 2427 C CA . ASN A 1 88 ? -4.069 18.740 -4.869 1.00 0.00 88 ASN A CA 5
ATOM 2428 C C . ASN A 1 88 ? -4.053 20.146 -4.269 1.00 0.00 88 ASN A C 5
ATOM 2429 O O . ASN A 1 88 ? -3.411 20.403 -3.270 1.00 0.00 88 ASN A O 5
ATOM 2440 N N . LEU A 1 89 ? -4.774 21.056 -4.869 1.00 0.00 89 LEU A N 5
ATOM 2441 C CA . LEU A 1 89 ? -4.820 22.442 -4.334 1.00 0.00 89 LEU A CA 5
ATOM 2442 C C . LEU A 1 89 ? -5.140 22.370 -2.842 1.00 0.00 89 LEU A C 5
ATOM 2443 O O . LEU A 1 89 ? -4.613 23.119 -2.043 1.00 0.00 89 LEU A O 5
ATOM 2459 N N . SER A 1 90 ? -5.994 21.458 -2.461 1.00 0.00 90 SER A N 5
ATOM 2460 C CA . SER A 1 90 ? -6.341 21.321 -1.024 1.00 0.00 90 SER A CA 5
ATOM 2461 C C . SER A 1 90 ? -5.195 20.609 -0.298 1.00 0.00 90 SER A C 5
ATOM 2462 O O . SER A 1 90 ? -4.988 20.789 0.887 1.00 0.00 90 SER A O 5
ATOM 2470 N N . ARG A 1 91 ? -4.448 19.801 -1.002 1.00 0.00 91 ARG A N 5
ATOM 2471 C CA . ARG A 1 91 ? -3.313 19.075 -0.361 1.00 0.00 91 ARG A CA 5
ATOM 2472 C C . ARG A 1 91 ? -2.285 20.085 0.152 1.00 0.00 91 ARG A C 5
ATOM 2473 O O . ARG A 1 91 ? -1.673 19.884 1.182 1.00 0.00 91 ARG A O 5
ATOM 2494 N N . LEU A 1 92 ? -2.088 21.172 -0.553 1.00 0.00 92 LEU A N 5
ATOM 2495 C CA . LEU A 1 92 ? -1.095 22.192 -0.093 1.00 0.00 92 LEU A CA 5
ATOM 2496 C C . LEU A 1 92 ? -1.309 22.454 1.399 1.00 0.00 92 LEU A C 5
ATOM 2497 O O . LEU A 1 92 ? -0.422 22.896 2.102 1.00 0.00 92 LEU A O 5
ATOM 2513 N N . PHE A 1 93 ? -2.487 22.154 1.881 1.00 0.00 93 PHE A N 5
ATOM 2514 C CA . PHE A 1 93 ? -2.806 22.340 3.329 1.00 0.00 93 PHE A CA 5
ATOM 2515 C C . PHE A 1 93 ? -3.063 20.950 3.935 1.00 0.00 93 PHE A C 5
ATOM 2516 O O . PHE A 1 93 ? -4.182 20.479 3.942 1.00 0.00 93 PHE A O 5
ATOM 2533 N N . PRO A 1 94 ? -2.038 20.283 4.422 1.00 0.00 94 PRO A N 5
ATOM 2534 C CA . PRO A 1 94 ? -2.183 18.919 5.010 1.00 0.00 94 PRO A CA 5
ATOM 2535 C C . PRO A 1 94 ? -3.421 18.800 5.903 1.00 0.00 94 PRO A C 5
ATOM 2536 O O . PRO A 1 94 ? -3.856 17.717 6.242 1.00 0.00 94 PRO A O 5
ATOM 2547 N N . GLY A 1 95 ? -3.994 19.909 6.278 1.00 0.00 95 GLY A N 5
ATOM 2548 C CA . GLY A 1 95 ? -5.204 19.865 7.141 1.00 0.00 95 GLY A CA 5
ATOM 2549 C C . GLY A 1 95 ? -6.350 19.187 6.387 1.00 0.00 95 GLY A C 5
ATOM 2550 O O . GLY A 1 95 ? -7.409 18.957 6.934 1.00 0.00 95 GLY A O 5
ATOM 2554 N N . TRP A 1 96 ? -6.155 18.862 5.135 1.00 0.00 96 TRP A N 5
ATOM 2555 C CA . TRP A 1 96 ? -7.249 18.200 4.374 1.00 0.00 96 TRP A CA 5
ATOM 2556 C C . TRP A 1 96 ? -7.533 16.827 4.998 1.00 0.00 96 TRP A C 5
ATOM 2557 O O . TRP A 1 96 ? -8.519 16.185 4.695 1.00 0.00 96 TRP A O 5
ATOM 2578 N N . LYS A 1 97 ? -6.667 16.378 5.864 1.00 0.00 97 LYS A N 5
ATOM 2579 C CA . LYS A 1 97 ? -6.870 15.052 6.510 1.00 0.00 97 LYS A CA 5
ATOM 2580 C C . LYS A 1 97 ? -8.203 15.034 7.262 1.00 0.00 97 LYS A C 5
ATOM 2581 O O . LYS A 1 97 ? -8.648 13.999 7.717 1.00 0.00 97 LYS A O 5
ATOM 2600 N N . ALA A 1 98 ? -8.845 16.172 7.401 1.00 0.00 98 ALA A N 5
ATOM 2601 C CA . ALA A 1 98 ? -10.146 16.236 8.124 1.00 0.00 98 ALA A CA 5
ATOM 2602 C C . ALA A 1 98 ? -11.200 16.834 7.199 1.00 0.00 98 ALA A C 5
ATOM 2603 O O . ALA A 1 98 ? -12.387 16.664 7.397 1.00 0.00 98 ALA A O 5
ATOM 2610 N N . TRP A 1 99 ? -10.773 17.544 6.196 1.00 0.00 99 TRP A N 5
ATOM 2611 C CA . TRP A 1 99 ? -11.743 18.168 5.264 1.00 0.00 99 TRP A CA 5
ATOM 2612 C C . TRP A 1 99 ? -12.390 17.085 4.397 1.00 0.00 99 TRP A C 5
ATOM 2613 O O . TRP A 1 99 ? -13.333 17.338 3.674 1.00 0.00 99 TRP A O 5
ATOM 2634 N N . VAL A 1 100 ? -11.893 15.878 4.461 1.00 0.00 100 VAL A N 5
ATOM 2635 C CA . VAL A 1 100 ? -12.481 14.786 3.642 1.00 0.00 100 VAL A CA 5
ATOM 2636 C C . VAL A 1 100 ? -14.003 14.783 3.809 1.00 0.00 100 VAL A C 5
ATOM 2637 O O . VAL A 1 100 ? -14.467 15.246 4.838 1.00 0.00 100 VAL A O 5
ATOM 2651 N N . THR A 1 68 ? -1.122 -9.057 -0.186 1.00 0.00 68 THR A N 6
ATOM 2652 C CA . THR A 1 68 ? 0.103 -8.604 -0.915 1.00 0.00 68 THR A CA 6
ATOM 2653 C C . THR A 1 68 ? -0.193 -8.534 -2.412 1.00 0.00 68 THR A C 6
ATOM 2654 O O . THR A 1 68 ? -0.517 -9.525 -3.037 1.00 0.00 68 THR A O 6
ATOM 2665 N N . VAL A 1 69 ? -0.077 -7.364 -2.993 1.00 0.00 69 VAL A N 6
ATOM 2666 C CA . VAL A 1 69 ? -0.338 -7.196 -4.451 1.00 0.00 69 VAL A CA 6
ATOM 2667 C C . VAL A 1 69 ? 0.971 -6.837 -5.156 1.00 0.00 69 VAL A C 6
ATOM 2668 O O . VAL A 1 69 ? 1.019 -5.944 -5.977 1.00 0.00 69 VAL A O 6
ATOM 2681 N N . LEU A 1 70 ? 2.033 -7.534 -4.831 1.00 0.00 70 LEU A N 6
ATOM 2682 C CA . LEU A 1 70 ? 3.366 -7.267 -5.458 1.00 0.00 70 LEU A CA 6
ATOM 2683 C C . LEU A 1 70 ? 3.875 -5.874 -5.065 1.00 0.00 70 LEU A C 6
ATOM 2684 O O . LEU A 1 70 ? 5.062 -5.664 -4.926 1.00 0.00 70 LEU A O 6
ATOM 2700 N N . SER A 1 71 ? 2.995 -4.929 -4.875 1.00 0.00 71 SER A N 6
ATOM 2701 C CA . SER A 1 71 ? 3.434 -3.557 -4.484 1.00 0.00 71 SER A CA 6
ATOM 2702 C C . SER A 1 71 ? 2.231 -2.622 -4.502 1.00 0.00 71 SER A C 6
ATOM 2703 O O . SER A 1 71 ? 1.727 -2.246 -5.541 1.00 0.00 71 SER A O 6
ATOM 2711 N N . VAL A 1 72 ? 1.780 -2.246 -3.347 1.00 0.00 72 VAL A N 6
ATOM 2712 C CA . VAL A 1 72 ? 0.616 -1.335 -3.251 1.00 0.00 72 VAL A CA 6
ATOM 2713 C C . VAL A 1 72 ? 0.912 -0.044 -4.018 1.00 0.00 72 VAL A C 6
ATOM 2714 O O . VAL A 1 72 ? 0.025 0.598 -4.539 1.00 0.00 72 VAL A O 6
ATOM 2727 N N . GLY A 1 73 ? 2.157 0.337 -4.086 1.00 0.00 73 GLY A N 6
ATOM 2728 C CA . GLY A 1 73 ? 2.528 1.587 -4.811 1.00 0.00 73 GLY A CA 6
ATOM 2729 C C . GLY A 1 73 ? 1.855 1.630 -6.187 1.00 0.00 73 GLY A C 6
ATOM 2730 O O . GLY A 1 73 ? 1.900 2.630 -6.872 1.00 0.00 73 GLY A O 6
ATOM 2734 N N . GLY A 1 74 ? 1.245 0.559 -6.608 1.00 0.00 74 GLY A N 6
ATOM 2735 C CA . GLY A 1 74 ? 0.594 0.560 -7.948 1.00 0.00 74 GLY A CA 6
ATOM 2736 C C . GLY A 1 74 ? -0.710 1.362 -7.907 1.00 0.00 74 GLY A C 6
ATOM 2737 O O . GLY A 1 74 ? -0.852 2.372 -8.571 1.00 0.00 74 GLY A O 6
ATOM 2741 N N . GLN A 1 75 ? -1.670 0.919 -7.144 1.00 0.00 75 GLN A N 6
ATOM 2742 C CA . GLN A 1 75 ? -2.964 1.649 -7.085 1.00 0.00 75 GLN A CA 6
ATOM 2743 C C . GLN A 1 75 ? -2.803 2.918 -6.250 1.00 0.00 75 GLN A C 6
ATOM 2744 O O . GLN A 1 75 ? -3.489 3.900 -6.455 1.00 0.00 75 GLN A O 6
ATOM 2758 N N . VAL A 1 76 ? -1.899 2.911 -5.315 1.00 0.00 76 VAL A N 6
ATOM 2759 C CA . VAL A 1 76 ? -1.695 4.121 -4.477 1.00 0.00 76 VAL A CA 6
ATOM 2760 C C . VAL A 1 76 ? -1.092 5.227 -5.348 1.00 0.00 76 VAL A C 6
ATOM 2761 O O . VAL A 1 76 ? -1.655 6.296 -5.490 1.00 0.00 76 VAL A O 6
ATOM 2774 N N . ASN A 1 77 ? 0.040 4.972 -5.951 1.00 0.00 77 ASN A N 6
ATOM 2775 C CA . ASN A 1 77 ? 0.659 6.004 -6.826 1.00 0.00 77 ASN A CA 6
ATOM 2776 C C . ASN A 1 77 ? -0.388 6.479 -7.835 1.00 0.00 77 ASN A C 6
ATOM 2777 O O . ASN A 1 77 ? -0.552 7.657 -8.069 1.00 0.00 77 ASN A O 6
ATOM 2788 N N . LEU A 1 78 ? -1.120 5.570 -8.416 1.00 0.00 78 LEU A N 6
ATOM 2789 C CA . LEU A 1 78 ? -2.175 5.981 -9.388 1.00 0.00 78 LEU A CA 6
ATOM 2790 C C . LEU A 1 78 ? -3.140 6.943 -8.682 1.00 0.00 78 LEU A C 6
ATOM 2791 O O . LEU A 1 78 ? -3.735 7.809 -9.294 1.00 0.00 78 LEU A O 6
ATOM 2807 N N . LEU A 1 79 ? -3.310 6.781 -7.401 1.00 0.00 79 LEU A N 6
ATOM 2808 C CA . LEU A 1 79 ? -4.249 7.656 -6.649 1.00 0.00 79 LEU A CA 6
ATOM 2809 C C . LEU A 1 79 ? -3.655 9.065 -6.466 1.00 0.00 79 LEU A C 6
ATOM 2810 O O . LEU A 1 79 ? -4.379 10.036 -6.363 1.00 0.00 79 LEU A O 6
ATOM 2826 N N . ILE A 1 80 ? -2.353 9.194 -6.405 1.00 0.00 80 ILE A N 6
ATOM 2827 C CA . ILE A 1 80 ? -1.755 10.549 -6.198 1.00 0.00 80 ILE A CA 6
ATOM 2828 C C . ILE A 1 80 ? -1.721 11.323 -7.515 1.00 0.00 80 ILE A C 6
ATOM 2829 O O . ILE A 1 80 ? -1.745 12.535 -7.526 1.00 0.00 80 ILE A O 6
ATOM 2845 N N . GLN A 1 81 ? -1.659 10.638 -8.623 1.00 0.00 81 GLN A N 6
ATOM 2846 C CA . GLN A 1 81 ? -1.628 11.352 -9.935 1.00 0.00 81 GLN A CA 6
ATOM 2847 C C . GLN A 1 81 ? -3.052 11.437 -10.485 1.00 0.00 81 GLN A C 6
ATOM 2848 O O . GLN A 1 81 ? -3.319 12.134 -11.444 1.00 0.00 81 GLN A O 6
ATOM 2862 N N . GLN A 1 82 ? -3.971 10.724 -9.885 1.00 0.00 82 GLN A N 6
ATOM 2863 C CA . GLN A 1 82 ? -5.387 10.754 -10.372 1.00 0.00 82 GLN A CA 6
ATOM 2864 C C . GLN A 1 82 ? -6.203 11.769 -9.573 1.00 0.00 82 GLN A C 6
ATOM 2865 O O . GLN A 1 82 ? -6.690 12.750 -10.101 1.00 0.00 82 GLN A O 6
ATOM 2879 N N . ALA A 1 83 ? -6.386 11.513 -8.310 1.00 0.00 83 ALA A N 6
ATOM 2880 C CA . ALA A 1 83 ? -7.205 12.425 -7.469 1.00 0.00 83 ALA A CA 6
ATOM 2881 C C . ALA A 1 83 ? -6.852 13.892 -7.744 1.00 0.00 83 ALA A C 6
ATOM 2882 O O . ALA A 1 83 ? -7.588 14.786 -7.378 1.00 0.00 83 ALA A O 6
ATOM 2889 N N . ILE A 1 84 ? -5.732 14.149 -8.376 1.00 0.00 84 ILE A N 6
ATOM 2890 C CA . ILE A 1 84 ? -5.326 15.564 -8.668 1.00 0.00 84 ILE A CA 6
ATOM 2891 C C . ILE A 1 84 ? -4.967 15.685 -10.156 1.00 0.00 84 ILE A C 6
ATOM 2892 O O . ILE A 1 84 ? -4.125 16.472 -10.541 1.00 0.00 84 ILE A O 6
ATOM 2908 N N . ASP A 1 85 ? -5.607 14.917 -10.996 1.00 0.00 85 ASP A N 6
ATOM 2909 C CA . ASP A 1 85 ? -5.308 14.996 -12.455 1.00 0.00 85 ASP A CA 6
ATOM 2910 C C . ASP A 1 85 ? -3.832 14.631 -12.690 1.00 0.00 85 ASP A C 6
ATOM 2911 O O . ASP A 1 85 ? -3.000 14.844 -11.832 1.00 0.00 85 ASP A O 6
ATOM 2920 N N . PRO A 1 86 ? -3.499 14.083 -13.839 1.00 0.00 86 PRO A N 6
ATOM 2921 C CA . PRO A 1 86 ? -2.091 13.695 -14.156 1.00 0.00 86 PRO A CA 6
ATOM 2922 C C . PRO A 1 86 ? -1.205 14.911 -14.462 1.00 0.00 86 PRO A C 6
ATOM 2923 O O . PRO A 1 86 ? -0.001 14.870 -14.295 1.00 0.00 86 PRO A O 6
ATOM 2934 N N . LYS A 1 87 ? -1.788 15.991 -14.908 1.00 0.00 87 LYS A N 6
ATOM 2935 C CA . LYS A 1 87 ? -0.971 17.199 -15.221 1.00 0.00 87 LYS A CA 6
ATOM 2936 C C . LYS A 1 87 ? -0.034 17.496 -14.047 1.00 0.00 87 LYS A C 6
ATOM 2937 O O . LYS A 1 87 ? 0.999 18.116 -14.206 1.00 0.00 87 LYS A O 6
ATOM 2956 N N . ASN A 1 88 ? -0.387 17.059 -12.868 1.00 0.00 88 ASN A N 6
ATOM 2957 C CA . ASN A 1 88 ? 0.486 17.319 -11.689 1.00 0.00 88 ASN A CA 6
ATOM 2958 C C . ASN A 1 88 ? 1.763 16.478 -11.808 1.00 0.00 88 ASN A C 6
ATOM 2959 O O . ASN A 1 88 ? 2.861 16.969 -11.636 1.00 0.00 88 ASN A O 6
ATOM 2970 N N . LEU A 1 89 ? 1.623 15.214 -12.104 1.00 0.00 89 LEU A N 6
ATOM 2971 C CA . LEU A 1 89 ? 2.823 14.343 -12.239 1.00 0.00 89 LEU A CA 6
ATOM 2972 C C . LEU A 1 89 ? 3.662 14.825 -13.426 1.00 0.00 89 LEU A C 6
ATOM 2973 O O . LEU A 1 89 ? 4.851 14.582 -13.498 1.00 0.00 89 LEU A O 6
ATOM 2989 N N . SER A 1 90 ? 3.051 15.506 -14.358 1.00 0.00 90 SER A N 6
ATOM 2990 C CA . SER A 1 90 ? 3.806 16.001 -15.539 1.00 0.00 90 SER A CA 6
ATOM 2991 C C . SER A 1 90 ? 4.573 17.271 -15.168 1.00 0.00 90 SER A C 6
ATOM 2992 O O . SER A 1 90 ? 5.742 17.412 -15.470 1.00 0.00 90 SER A O 6
ATOM 3000 N N . ARG A 1 91 ? 3.925 18.203 -14.522 1.00 0.00 91 ARG A N 6
ATOM 3001 C CA . ARG A 1 91 ? 4.620 19.467 -14.143 1.00 0.00 91 ARG A CA 6
ATOM 3002 C C . ARG A 1 91 ? 5.546 19.211 -12.951 1.00 0.00 91 ARG A C 6
ATOM 3003 O O . ARG A 1 91 ? 6.715 19.540 -12.988 1.00 0.00 91 ARG A O 6
ATOM 3024 N N . LEU A 1 92 ? 5.038 18.629 -11.892 1.00 0.00 92 LEU A N 6
ATOM 3025 C CA . LEU A 1 92 ? 5.902 18.356 -10.701 1.00 0.00 92 LEU A CA 6
ATOM 3026 C C . LEU A 1 92 ? 7.221 17.742 -11.172 1.00 0.00 92 LEU A C 6
ATOM 3027 O O . LEU A 1 92 ? 8.216 17.764 -10.477 1.00 0.00 92 LEU A O 6
ATOM 3043 N N . PHE A 1 93 ? 7.226 17.211 -12.367 1.00 0.00 93 PHE A N 6
ATOM 3044 C CA . PHE A 1 93 ? 8.465 16.602 -12.939 1.00 0.00 93 PHE A CA 6
ATOM 3045 C C . PHE A 1 93 ? 8.944 17.495 -14.095 1.00 0.00 93 PHE A C 6
ATOM 3046 O O . PHE A 1 93 ? 8.465 17.364 -15.202 1.00 0.00 93 PHE A O 6
ATOM 3063 N N . PRO A 1 94 ? 9.864 18.408 -13.852 1.00 0.00 94 PRO A N 6
ATOM 3064 C CA . P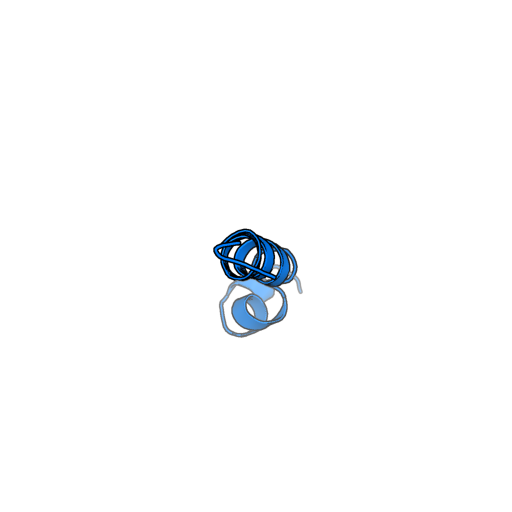RO A 1 94 ? 10.376 19.332 -14.911 1.00 0.00 94 PRO A CA 6
ATOM 3065 C C . PRO A 1 94 ? 10.625 18.619 -16.246 1.00 0.00 94 PRO A C 6
ATOM 3066 O O . PRO A 1 94 ? 10.828 19.245 -17.267 1.00 0.00 94 PRO A O 6
ATOM 3077 N N . GLY A 1 95 ? 10.620 17.318 -16.242 1.00 0.00 95 GLY A N 6
ATOM 3078 C CA . GLY A 1 95 ? 10.868 16.558 -17.499 1.00 0.00 95 GLY A CA 6
ATOM 3079 C C . GLY A 1 95 ? 9.867 16.956 -18.592 1.00 0.00 95 GLY A C 6
ATOM 3080 O O . GLY A 1 95 ? 10.095 16.707 -19.759 1.00 0.00 95 GLY A O 6
ATOM 3084 N N . TRP A 1 96 ? 8.758 17.556 -18.246 1.00 0.00 96 TRP A N 6
ATOM 3085 C CA . TRP A 1 96 ? 7.775 17.933 -19.306 1.00 0.00 96 TRP A CA 6
ATOM 3086 C C . TRP A 1 96 ? 8.377 18.999 -20.226 1.00 0.00 96 TRP A C 6
ATOM 3087 O O . TRP A 1 96 ? 7.928 19.194 -21.339 1.00 0.00 96 TRP A O 6
ATOM 3108 N N . LYS A 1 97 ? 9.383 19.693 -19.774 1.00 0.00 97 LYS A N 6
ATOM 3109 C CA . LYS A 1 97 ? 9.997 20.745 -20.626 1.00 0.00 97 LYS A CA 6
ATOM 3110 C C . LYS A 1 97 ? 10.613 20.108 -21.869 1.00 0.00 97 LYS A C 6
ATOM 3111 O O . LYS A 1 97 ? 10.996 20.786 -22.801 1.00 0.00 97 LYS A O 6
ATOM 3130 N N . ALA A 1 98 ? 10.718 18.807 -21.877 1.00 0.00 98 ALA A N 6
ATOM 3131 C CA . ALA A 1 98 ? 11.317 18.089 -23.037 1.00 0.00 98 ALA A CA 6
ATOM 3132 C C . ALA A 1 98 ? 10.258 17.201 -23.677 1.00 0.00 98 ALA A C 6
ATOM 3133 O O . ALA A 1 98 ? 10.371 16.802 -24.819 1.00 0.00 98 ALA A O 6
ATOM 3140 N N . TRP A 1 99 ? 9.238 16.873 -22.941 1.00 0.00 99 TRP A N 6
ATOM 3141 C CA . TRP A 1 99 ? 8.183 15.992 -23.495 1.00 0.00 99 TRP A CA 6
ATOM 3142 C C . TRP A 1 99 ? 7.382 16.758 -24.550 1.00 0.00 99 TRP A C 6
ATOM 3143 O O . TRP A 1 99 ? 6.659 16.179 -25.337 1.00 0.00 99 TRP A O 6
ATOM 3164 N N . VAL A 1 100 ? 7.507 18.056 -24.574 1.00 0.00 100 VAL A N 6
ATOM 3165 C CA . VAL A 1 100 ? 6.759 18.860 -25.574 1.00 0.00 100 VAL A CA 6
ATOM 3166 C C . VAL A 1 100 ? 7.074 18.347 -26.981 1.00 0.00 100 VAL A C 6
ATOM 3167 O O . VAL A 1 100 ? 6.510 18.879 -27.924 1.00 0.00 100 VAL A O 6
ATOM 3181 N N . THR A 1 68 ? 2.933 -10.207 -7.978 1.00 0.00 68 THR A N 7
ATOM 3182 C CA . THR A 1 68 ? 1.801 -9.263 -7.760 1.00 0.00 68 THR A CA 7
ATOM 3183 C C . THR A 1 68 ? 0.981 -9.725 -6.556 1.00 0.00 68 THR A C 7
ATOM 3184 O O . THR A 1 68 ? 0.474 -10.829 -6.525 1.00 0.00 68 THR A O 7
ATOM 3195 N N . VAL A 1 69 ? 0.851 -8.889 -5.563 1.00 0.00 69 VAL A N 7
ATOM 3196 C CA . VAL A 1 69 ? 0.073 -9.275 -4.357 1.00 0.00 69 VAL A CA 7
ATOM 3197 C C . VAL A 1 69 ? -0.077 -8.058 -3.443 1.00 0.00 69 VAL A C 7
ATOM 3198 O O . VAL A 1 69 ? 0.895 -7.475 -3.007 1.00 0.00 69 VAL A O 7
ATOM 3211 N N . LEU A 1 70 ? -1.285 -7.666 -3.150 1.00 0.00 70 LEU A N 7
ATOM 3212 C CA . LEU A 1 70 ? -1.485 -6.487 -2.265 1.00 0.00 70 LEU A CA 7
ATOM 3213 C C . LEU A 1 70 ? -0.632 -5.315 -2.756 1.00 0.00 70 LEU A C 7
ATOM 3214 O O . LEU A 1 70 ? -0.505 -4.315 -2.083 1.00 0.00 70 LEU A O 7
ATOM 3230 N N . SER A 1 71 ? -0.048 -5.427 -3.924 1.00 0.00 71 SER A N 7
ATOM 3231 C CA . SER A 1 71 ? 0.798 -4.314 -4.461 1.00 0.00 71 SER A CA 7
ATOM 3232 C C . SER A 1 71 ? 0.094 -2.988 -4.228 1.00 0.00 71 SER A C 7
ATOM 3233 O O . SER A 1 71 ? -0.963 -2.718 -4.763 1.00 0.00 71 SER A O 7
ATOM 3241 N N . VAL A 1 72 ? 0.670 -2.179 -3.393 1.00 0.00 72 VAL A N 7
ATOM 3242 C CA . VAL A 1 72 ? 0.059 -0.874 -3.049 1.00 0.00 72 VAL A CA 7
ATOM 3243 C C . VAL A 1 72 ? 0.639 0.248 -3.919 1.00 0.00 72 VAL A C 7
ATOM 3244 O O . VAL A 1 72 ? -0.089 1.017 -4.512 1.00 0.00 72 VAL A O 7
ATOM 3257 N N . GLY A 1 73 ? 1.933 0.359 -4.007 1.00 0.00 73 GLY A N 7
ATOM 3258 C CA . GLY A 1 73 ? 2.523 1.445 -4.839 1.00 0.00 73 GLY A CA 7
ATOM 3259 C C . GLY A 1 73 ? 1.862 1.458 -6.217 1.00 0.00 73 GLY A C 7
ATOM 3260 O O . GLY A 1 73 ? 2.010 2.392 -6.974 1.00 0.00 73 GLY A O 7
ATOM 3264 N N . GLY A 1 74 ? 1.138 0.425 -6.551 1.00 0.00 74 GLY A N 7
ATOM 3265 C CA . GLY A 1 74 ? 0.480 0.375 -7.889 1.00 0.00 74 GLY A CA 7
ATOM 3266 C C . GLY A 1 74 ? -0.818 1.189 -7.884 1.00 0.00 74 GLY A C 7
ATOM 3267 O O . GLY A 1 74 ? -0.957 2.157 -8.612 1.00 0.00 74 GLY A O 7
ATOM 3271 N N . GLN A 1 75 ? -1.774 0.814 -7.078 1.00 0.00 75 GLN A N 7
ATOM 3272 C CA . GLN A 1 75 ? -3.050 1.569 -7.056 1.00 0.00 75 GLN A CA 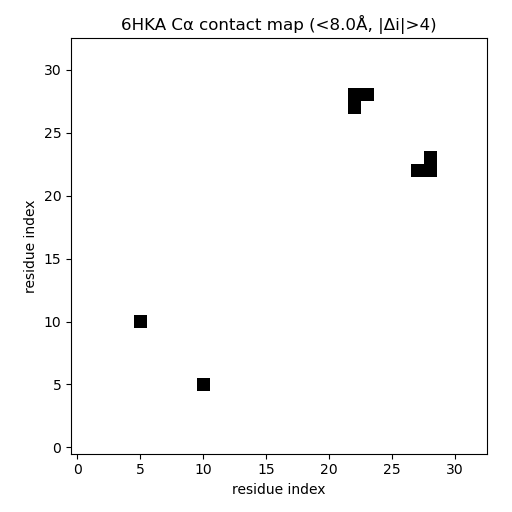7
ATOM 3273 C C . GLN A 1 75 ? -2.823 2.895 -6.345 1.00 0.00 75 GLN A C 7
ATOM 3274 O O . GLN A 1 75 ? -3.428 3.896 -6.669 1.00 0.00 75 GLN A O 7
ATOM 3288 N N . VAL A 1 76 ? -1.940 2.914 -5.390 1.00 0.00 76 VAL A N 7
ATOM 3289 C CA . VAL A 1 76 ? -1.663 4.180 -4.673 1.00 0.00 76 VAL A CA 7
ATOM 3290 C C . VAL A 1 76 ? -1.012 5.153 -5.655 1.00 0.00 76 VAL A C 7
ATOM 3291 O O . VAL A 1 76 ? -1.539 6.208 -5.926 1.00 0.00 76 VAL A O 7
ATOM 3304 N N . ASN A 1 77 ? 0.117 4.799 -6.212 1.00 0.00 77 ASN A N 7
ATOM 3305 C CA . ASN A 1 77 ? 0.775 5.714 -7.190 1.00 0.00 77 ASN A CA 7
ATOM 3306 C C . ASN A 1 77 ? -0.245 6.146 -8.243 1.00 0.00 77 ASN A C 7
ATOM 3307 O O . ASN A 1 77 ? -0.173 7.230 -8.784 1.00 0.00 77 ASN A O 7
ATOM 3318 N N . LEU A 1 78 ? -1.194 5.306 -8.544 1.00 0.00 78 LEU A N 7
ATOM 3319 C CA . LEU A 1 78 ? -2.212 5.677 -9.567 1.00 0.00 78 LEU A CA 7
ATOM 3320 C C . LEU A 1 78 ? -3.252 6.616 -8.943 1.00 0.00 78 LEU A C 7
ATOM 3321 O O . LEU A 1 78 ? -3.829 7.448 -9.617 1.00 0.00 78 LEU A O 7
ATOM 3337 N N . LEU A 1 79 ? -3.501 6.492 -7.666 1.00 0.00 79 LEU A N 7
ATOM 3338 C CA . LEU A 1 79 ? -4.507 7.377 -7.016 1.00 0.00 79 LEU A CA 7
ATOM 3339 C C . LEU A 1 79 ? -3.936 8.803 -6.884 1.00 0.00 79 LEU A C 7
ATOM 3340 O O . LEU A 1 79 ? -4.656 9.775 -6.997 1.00 0.00 79 LEU A O 7
ATOM 3356 N N . ILE A 1 80 ? -2.654 8.943 -6.639 1.00 0.00 80 ILE A N 7
ATOM 3357 C CA . ILE A 1 80 ? -2.073 10.311 -6.494 1.00 0.00 80 ILE A CA 7
ATOM 3358 C C . ILE A 1 80 ? -1.855 10.924 -7.884 1.00 0.00 80 ILE A C 7
ATOM 3359 O O . ILE A 1 80 ? -2.131 12.085 -8.097 1.00 0.00 80 ILE A O 7
ATOM 3375 N N . GLN A 1 81 ? -1.360 10.167 -8.827 1.00 0.00 81 GLN A N 7
ATOM 3376 C CA . GLN A 1 81 ? -1.122 10.738 -10.185 1.00 0.00 81 GLN A CA 7
ATOM 3377 C C . GLN A 1 81 ? -2.456 11.112 -10.850 1.00 0.00 81 GLN A C 7
ATOM 3378 O O . GLN A 1 81 ? -2.518 12.029 -11.644 1.00 0.00 81 GLN A O 7
ATOM 3392 N N . GLN A 1 82 ? -3.526 10.428 -10.537 1.00 0.00 82 GLN A N 7
ATOM 3393 C CA . GLN A 1 82 ? -4.839 10.784 -11.163 1.00 0.00 82 GLN A CA 7
ATOM 3394 C C . GLN A 1 82 ? -5.547 11.827 -10.283 1.00 0.00 82 GLN A C 7
ATOM 3395 O O . GLN A 1 82 ? -6.333 12.623 -10.755 1.00 0.00 82 GLN A O 7
ATOM 3409 N N . ALA A 1 83 ? -5.259 11.826 -9.008 1.00 0.00 83 ALA A N 7
ATOM 3410 C CA . ALA A 1 83 ? -5.895 12.811 -8.082 1.00 0.00 83 ALA A CA 7
ATOM 3411 C C . ALA A 1 83 ? -5.236 14.188 -8.236 1.00 0.00 83 ALA A C 7
ATOM 3412 O O . ALA A 1 83 ? -5.696 15.157 -7.663 1.00 0.00 83 ALA A O 7
ATOM 3419 N N . ILE A 1 84 ? -4.150 14.281 -8.976 1.00 0.00 84 ILE A N 7
ATOM 3420 C CA . ILE A 1 84 ? -3.444 15.590 -9.142 1.00 0.00 84 ILE A CA 7
ATOM 3421 C C . ILE A 1 84 ? -4.454 16.733 -9.251 1.00 0.00 84 ILE A C 7
ATOM 3422 O O . ILE A 1 84 ? -4.439 17.662 -8.470 1.00 0.00 84 ILE A O 7
ATOM 3438 N N . ASP A 1 85 ? -5.332 16.669 -10.206 1.00 0.00 85 ASP A N 7
ATOM 3439 C CA . ASP A 1 85 ? -6.346 17.749 -10.356 1.00 0.00 85 ASP A CA 7
ATOM 3440 C C . ASP A 1 85 ? -7.378 17.325 -11.418 1.00 0.00 85 ASP A C 7
ATOM 3441 O O . ASP A 1 85 ? -7.006 16.929 -12.504 1.00 0.00 85 ASP A O 7
ATOM 3450 N N . PRO A 1 86 ? -8.661 17.394 -11.128 1.00 0.00 86 PRO A N 7
ATOM 3451 C CA . PRO A 1 86 ? -9.712 16.995 -12.109 1.00 0.00 86 PRO A CA 7
ATOM 3452 C C . PRO A 1 86 ? -9.939 18.067 -13.182 1.00 0.00 86 PRO A C 7
ATOM 3453 O O . PRO A 1 86 ? -10.845 17.969 -13.983 1.00 0.00 86 PRO A O 7
ATOM 3464 N N . LYS A 1 87 ? -9.124 19.085 -13.206 1.00 0.00 87 LYS A N 7
ATOM 3465 C CA . LYS A 1 87 ? -9.305 20.151 -14.230 1.00 0.00 87 LYS A CA 7
ATOM 3466 C C . LYS A 1 87 ? -9.425 19.509 -15.611 1.00 0.00 87 LYS A C 7
ATOM 3467 O O . LYS A 1 87 ? -10.161 19.974 -16.458 1.00 0.00 87 LYS A O 7
ATOM 3486 N N . ASN A 1 88 ? -8.720 18.437 -15.842 1.00 0.00 88 ASN A N 7
ATOM 3487 C CA . ASN A 1 88 ? -8.807 17.765 -17.170 1.00 0.00 88 ASN A CA 7
ATOM 3488 C C . ASN A 1 88 ? -10.136 17.012 -17.261 1.00 0.00 88 ASN A C 7
ATOM 3489 O O . ASN A 1 88 ? -10.837 17.080 -18.251 1.00 0.00 88 ASN A O 7
ATOM 3500 N N . LEU A 1 89 ? -10.479 16.290 -16.229 1.00 0.00 89 LEU A N 7
ATOM 3501 C CA . LEU A 1 89 ? -11.755 15.521 -16.237 1.00 0.00 89 LEU A CA 7
ATOM 3502 C C . LEU A 1 89 ? -12.934 16.481 -16.415 1.00 0.00 89 LEU A C 7
ATOM 3503 O O . LEU A 1 89 ? -13.867 16.207 -17.142 1.00 0.00 89 LEU A O 7
ATOM 3519 N N . SER A 1 90 ? -12.903 17.600 -15.747 1.00 0.00 90 SER A N 7
ATOM 3520 C CA . SER A 1 90 ? -14.021 18.572 -15.865 1.00 0.00 90 SER A CA 7
ATOM 3521 C C . SER A 1 90 ? -13.938 19.316 -17.200 1.00 0.00 90 SER A C 7
ATOM 3522 O O . SER A 1 90 ? -14.916 19.857 -17.677 1.00 0.00 90 SER A O 7
ATOM 3530 N N . ARG A 1 91 ? -12.781 19.360 -17.806 1.00 0.00 91 ARG A N 7
ATOM 3531 C CA . ARG A 1 91 ? -12.651 20.079 -19.103 1.00 0.00 91 ARG A CA 7
ATOM 3532 C C . ARG A 1 91 ? -13.253 19.229 -20.228 1.00 0.00 91 ARG A C 7
ATOM 3533 O O . ARG A 1 91 ? -13.738 19.752 -21.211 1.00 0.00 91 ARG A O 7
ATOM 3554 N N . LEU A 1 92 ? -13.239 17.924 -20.094 1.00 0.00 92 LEU A N 7
ATOM 3555 C CA . LEU A 1 92 ? -13.827 17.058 -21.165 1.00 0.00 92 LEU A CA 7
ATOM 3556 C C . LEU A 1 92 ? -15.195 17.616 -21.560 1.00 0.00 92 LEU A C 7
ATOM 3557 O O . LEU A 1 92 ? -15.737 17.296 -22.600 1.00 0.00 92 LEU A O 7
ATOM 3573 N N . PHE A 1 93 ? -15.743 18.462 -20.728 1.00 0.00 93 PHE A N 7
ATOM 3574 C CA . PHE A 1 93 ? -17.068 19.086 -21.011 1.00 0.00 93 PHE A CA 7
ATOM 3575 C C . PHE A 1 93 ? -16.898 20.610 -20.955 1.00 0.00 93 PHE A C 7
ATOM 3576 O O . PHE A 1 93 ? -17.125 21.215 -19.927 1.00 0.00 93 PHE A O 7
ATOM 3593 N N . PRO A 1 94 ? -16.478 21.229 -22.040 1.00 0.00 94 PRO A N 7
ATOM 3594 C CA . PRO A 1 94 ? -16.254 22.706 -22.090 1.00 0.00 94 PRO A CA 7
ATOM 3595 C C . PRO A 1 94 ? -17.329 23.489 -21.335 1.00 0.00 94 PRO A C 7
ATOM 3596 O O . PRO A 1 94 ? -17.158 24.647 -21.008 1.00 0.00 94 PRO A O 7
ATOM 3607 N N . GLY A 1 95 ? -18.436 22.861 -21.059 1.00 0.00 95 GLY A N 7
ATOM 3608 C CA . GLY A 1 95 ? -19.530 23.558 -20.332 1.00 0.00 95 GLY A CA 7
ATOM 3609 C C . GLY A 1 95 ? -19.066 23.976 -18.932 1.00 0.00 95 GLY A C 7
ATOM 3610 O O . GLY A 1 95 ? -19.783 24.649 -18.219 1.00 0.00 95 GLY A O 7
ATOM 3614 N N . TRP A 1 96 ? -17.885 23.592 -18.517 1.00 0.00 96 TRP A N 7
ATOM 3615 C CA . TRP A 1 96 ? -17.431 23.993 -17.152 1.00 0.00 96 TRP A CA 7
ATOM 3616 C C . TRP A 1 96 ? -17.200 25.504 -17.116 1.00 0.00 96 TRP A C 7
ATOM 3617 O O . TRP A 1 96 ? -17.009 26.089 -16.068 1.00 0.00 96 TRP A O 7
ATOM 3638 N N . LYS A 1 97 ? -17.210 26.135 -18.254 1.00 0.00 97 LYS A N 7
ATOM 3639 C CA . LYS A 1 97 ? -16.984 27.603 -18.295 1.00 0.00 97 LYS A CA 7
ATOM 3640 C C . LYS A 1 97 ? -18.080 28.326 -17.518 1.00 0.00 97 LYS A C 7
ATOM 3641 O O . LYS A 1 97 ? -17.977 29.504 -17.237 1.00 0.00 97 LYS A O 7
ATOM 3660 N N . ALA A 1 98 ? -19.134 27.632 -17.179 1.00 0.00 98 ALA A N 7
ATOM 3661 C CA . ALA A 1 98 ? -20.261 28.257 -16.426 1.00 0.00 98 ALA A CA 7
ATOM 3662 C C . ALA A 1 98 ? -20.472 27.503 -15.119 1.00 0.00 98 ALA A C 7
ATOM 3663 O O . ALA A 1 98 ? -21.060 28.011 -14.185 1.00 0.00 98 ALA A O 7
ATOM 3670 N N . TRP A 1 99 ? -20.012 26.288 -15.050 1.00 0.00 99 TRP A N 7
ATOM 3671 C CA . TRP A 1 99 ? -20.203 25.498 -13.810 1.00 0.00 99 TRP A CA 7
ATOM 3672 C C . TRP A 1 99 ? -19.306 26.060 -12.708 1.00 0.00 99 TRP A C 7
ATOM 3673 O O . TRP A 1 99 ? -19.465 25.751 -11.544 1.00 0.00 99 TRP A O 7
ATOM 3694 N N . VAL A 1 100 ? -18.358 26.880 -13.070 1.00 0.00 100 VAL A N 7
ATOM 3695 C CA . VAL A 1 100 ? -17.445 27.466 -12.058 1.00 0.00 100 VAL A CA 7
ATOM 3696 C C . VAL A 1 100 ? -18.255 28.285 -11.048 1.00 0.00 100 VAL A C 7
ATOM 3697 O O . VAL A 1 100 ? -18.128 29.498 -11.059 1.00 0.00 100 VAL A O 7
ATOM 3711 N N . THR A 1 68 ? 7.737 -6.736 -2.548 1.00 0.00 68 THR A N 8
ATOM 3712 C CA . THR A 1 68 ? 6.294 -6.930 -2.199 1.00 0.00 68 THR A CA 8
ATOM 3713 C C . THR A 1 68 ? 5.530 -7.527 -3.387 1.00 0.00 68 THR A C 8
ATOM 3714 O O . THR A 1 68 ? 5.920 -7.376 -4.528 1.00 0.00 68 THR A O 8
ATOM 3725 N N . VAL A 1 69 ? 4.444 -8.204 -3.125 1.00 0.00 69 VAL A N 8
ATOM 3726 C CA . VAL A 1 69 ? 3.656 -8.812 -4.228 1.00 0.00 69 VAL A CA 8
ATOM 3727 C C . VAL A 1 69 ? 2.852 -7.720 -4.930 1.00 0.00 69 VAL A C 8
ATOM 3728 O O . VAL A 1 69 ? 2.057 -7.033 -4.322 1.00 0.00 69 VAL A O 8
ATOM 3741 N N . LEU A 1 70 ? 3.070 -7.541 -6.204 1.00 0.00 70 LEU A N 8
ATOM 3742 C CA . LEU A 1 70 ? 2.338 -6.482 -6.957 1.00 0.00 70 LEU A CA 8
ATOM 3743 C C . LEU A 1 70 ? 2.648 -5.101 -6.363 1.00 0.00 70 LEU A C 8
ATOM 3744 O O . LEU A 1 70 ? 2.356 -4.089 -6.964 1.00 0.00 70 LEU A O 8
ATOM 3760 N N . SER A 1 71 ? 3.240 -5.049 -5.194 1.00 0.00 71 SER A N 8
ATOM 3761 C CA . SER A 1 71 ? 3.565 -3.730 -4.577 1.00 0.00 71 SER A CA 8
ATOM 3762 C C . SER A 1 71 ? 2.360 -2.805 -4.652 1.00 0.00 71 SER A C 8
ATOM 3763 O O . SER A 1 71 ? 2.098 -2.167 -5.653 1.00 0.00 71 SER A O 8
ATOM 3771 N N . VAL A 1 72 ? 1.634 -2.723 -3.580 1.00 0.00 72 VAL A N 8
ATOM 3772 C CA . VAL A 1 72 ? 0.441 -1.843 -3.536 1.00 0.00 72 VAL A CA 8
ATOM 3773 C C . VAL A 1 72 ? 0.781 -0.478 -4.144 1.00 0.00 72 VAL A C 8
ATOM 3774 O O . VAL A 1 72 ? -0.077 0.225 -4.641 1.00 0.00 72 VAL A O 8
ATOM 3787 N N . GLY A 1 73 ? 2.031 -0.103 -4.110 1.00 0.00 73 GLY A N 8
ATOM 3788 C CA . GLY A 1 73 ? 2.436 1.213 -4.684 1.00 0.00 73 GLY A CA 8
ATOM 3789 C C . GLY A 1 73 ? 1.799 1.398 -6.063 1.00 0.00 73 GLY A C 8
ATOM 3790 O O . GLY A 1 73 ? 1.774 2.485 -6.604 1.00 0.00 73 GLY A O 8
ATOM 3794 N N . GLY A 1 74 ? 1.287 0.345 -6.639 1.00 0.00 74 GLY A N 8
ATOM 3795 C CA . GLY A 1 74 ? 0.657 0.465 -7.984 1.00 0.00 74 GLY A CA 8
ATOM 3796 C C . GLY A 1 74 ? -0.663 1.231 -7.874 1.00 0.00 74 GLY A C 8
ATOM 3797 O O . GLY A 1 74 ? -0.888 2.202 -8.570 1.00 0.00 74 GLY A O 8
ATOM 3801 N N . GLN A 1 75 ? -1.543 0.807 -7.006 1.00 0.00 75 GLN A N 8
ATOM 3802 C CA . GLN A 1 75 ? -2.842 1.512 -6.864 1.00 0.00 75 GLN A CA 8
ATOM 3803 C C . GLN A 1 75 ? -2.620 2.833 -6.127 1.00 0.00 75 GLN A C 8
ATOM 3804 O O . GLN A 1 75 ? -3.293 3.814 -6.374 1.00 0.00 75 GLN A O 8
ATOM 3818 N N . VAL A 1 76 ? -1.675 2.871 -5.229 1.00 0.00 76 VAL A N 8
ATOM 3819 C CA . VAL A 1 76 ? -1.412 4.134 -4.487 1.00 0.00 76 VAL A CA 8
ATOM 3820 C C . VAL A 1 76 ? -0.777 5.144 -5.444 1.00 0.00 76 VAL A C 8
ATOM 3821 O O . VAL A 1 76 ? -1.315 6.208 -5.686 1.00 0.00 76 VAL A O 8
ATOM 3834 N N . ASN A 1 77 ? 0.359 4.820 -6.002 1.00 0.00 77 ASN A N 8
ATOM 3835 C CA . ASN A 1 77 ? 1.011 5.764 -6.949 1.00 0.00 77 ASN A CA 8
ATOM 3836 C C . ASN A 1 77 ? 0.027 6.107 -8.064 1.00 0.00 77 ASN A C 8
ATOM 3837 O O . ASN A 1 77 ? 0.118 7.138 -8.690 1.00 0.00 77 ASN A O 8
ATOM 3848 N N . LEU A 1 78 ? -0.916 5.249 -8.325 1.00 0.00 78 LEU A N 8
ATOM 3849 C CA . LEU A 1 78 ? -1.902 5.541 -9.404 1.00 0.00 78 LEU A CA 8
ATOM 3850 C C . LEU A 1 78 ? -2.988 6.468 -8.851 1.00 0.00 78 LEU A C 8
ATOM 3851 O O . LEU A 1 78 ? -3.421 7.398 -9.504 1.00 0.00 78 LEU A O 8
ATOM 3867 N N . LEU A 1 79 ? -3.434 6.215 -7.651 1.00 0.00 79 LEU A N 8
ATOM 3868 C CA . LEU A 1 79 ? -4.496 7.065 -7.046 1.00 0.00 79 LEU A CA 8
ATOM 3869 C C . LEU A 1 79 ? -4.033 8.525 -6.967 1.00 0.00 79 LEU A C 8
ATOM 3870 O O . LEU A 1 79 ? -4.818 9.439 -7.134 1.00 0.00 79 LEU A O 8
ATOM 3886 N N . ILE A 1 80 ? -2.772 8.762 -6.708 1.00 0.00 80 ILE A N 8
ATOM 3887 C CA . ILE A 1 80 ? -2.288 10.166 -6.613 1.00 0.00 80 ILE A CA 8
ATOM 3888 C C . ILE A 1 80 ? -2.089 10.722 -8.035 1.00 0.00 80 ILE A C 8
ATOM 3889 O O . ILE A 1 80 ? -2.570 11.790 -8.361 1.00 0.00 80 ILE A O 8
ATOM 3905 N N . GLN A 1 81 ? -1.410 10.002 -8.895 1.00 0.00 81 GLN A N 8
ATOM 3906 C CA . GLN A 1 81 ? -1.219 10.493 -10.288 1.00 0.00 81 GLN A CA 8
ATOM 3907 C C . GLN A 1 81 ? -2.598 10.708 -10.932 1.00 0.00 81 GLN A C 8
ATOM 3908 O O . GLN A 1 81 ? -2.713 11.291 -11.992 1.00 0.00 81 GLN A O 8
ATOM 3922 N N . GLN A 1 82 ? -3.641 10.224 -10.309 1.00 0.00 82 GLN A N 8
ATOM 3923 C CA . GLN A 1 82 ? -5.003 10.376 -10.887 1.00 0.00 82 GLN A CA 8
ATOM 3924 C C . GLN A 1 82 ? -5.627 11.699 -10.404 1.00 0.00 82 GLN A C 8
ATOM 3925 O O . GLN A 1 82 ? -6.057 12.512 -11.198 1.00 0.00 82 GLN A O 8
ATOM 3939 N N . ALA A 1 83 ? -5.705 11.914 -9.116 1.00 0.00 83 ALA A N 8
ATOM 3940 C CA . ALA A 1 83 ? -6.329 13.177 -8.619 1.00 0.00 83 ALA A CA 8
ATOM 3941 C C . ALA A 1 83 ? -5.738 14.377 -9.363 1.00 0.00 83 ALA A C 8
ATOM 3942 O O . ALA A 1 83 ? -6.391 14.973 -10.192 1.00 0.00 83 ALA A O 8
ATOM 3949 N N . ILE A 1 84 ? -4.499 14.710 -9.076 1.00 0.00 84 ILE A N 8
ATOM 3950 C CA . ILE A 1 84 ? -3.809 15.853 -9.743 1.00 0.00 84 ILE A CA 8
ATOM 3951 C C . ILE A 1 84 ? -4.796 16.936 -10.200 1.00 0.00 84 ILE A C 8
ATOM 3952 O O . ILE A 1 84 ? -5.013 17.133 -11.378 1.00 0.00 84 ILE A O 8
ATOM 3968 N N . ASP A 1 85 ? -5.385 17.644 -9.274 1.00 0.00 85 ASP A N 8
ATOM 3969 C CA . ASP A 1 85 ? -6.347 18.720 -9.648 1.00 0.00 85 ASP A CA 8
ATOM 3970 C C . ASP A 1 85 ? -6.934 19.351 -8.370 1.00 0.00 85 ASP A C 8
ATOM 3971 O O . ASP A 1 85 ? -6.892 20.553 -8.203 1.00 0.00 85 ASP A O 8
ATOM 3980 N N . PRO A 1 86 ? -7.478 18.558 -7.473 1.00 0.00 86 PRO A N 8
ATOM 3981 C CA . PRO A 1 86 ? -8.071 19.082 -6.211 1.00 0.00 86 PRO A CA 8
ATOM 3982 C C . PRO A 1 86 ? -7.008 19.318 -5.133 1.00 0.00 86 PRO A C 8
ATOM 3983 O O . PRO A 1 86 ? -6.927 20.381 -4.548 1.00 0.00 86 PRO A O 8
ATOM 3994 N N . LYS A 1 87 ? -6.190 18.335 -4.868 1.00 0.00 87 LYS A N 8
ATOM 3995 C CA . LYS A 1 87 ? -5.135 18.510 -3.833 1.00 0.00 87 LYS A CA 8
ATOM 3996 C C . LYS A 1 87 ? -4.399 19.826 -4.086 1.00 0.00 87 LYS A C 8
ATOM 3997 O O . LYS A 1 87 ? -3.710 20.341 -3.229 1.00 0.00 87 LYS A O 8
ATOM 4016 N N . ASN A 1 88 ? -4.541 20.374 -5.263 1.00 0.00 88 ASN A N 8
ATOM 4017 C CA . ASN A 1 88 ? -3.847 21.653 -5.569 1.00 0.00 88 ASN A CA 8
ATOM 4018 C C . ASN A 1 88 ? -4.566 22.788 -4.827 1.00 0.00 88 ASN A C 8
ATOM 4019 O O . ASN A 1 88 ? -3.994 23.447 -3.986 1.00 0.00 88 ASN A O 8
ATOM 4030 N N . LEU A 1 89 ? -5.817 23.009 -5.120 1.00 0.00 89 LEU A N 8
ATOM 4031 C CA . LEU A 1 89 ? -6.558 24.090 -4.419 1.00 0.00 89 LEU A CA 8
ATOM 4032 C C . LEU A 1 89 ? -6.450 23.862 -2.913 1.00 0.00 89 LEU A C 8
ATOM 4033 O O . LEU A 1 89 ? -6.599 24.772 -2.123 1.00 0.00 89 LEU A O 8
ATOM 4049 N N . SER A 1 90 ? -6.196 22.646 -2.508 1.00 0.00 90 SER A N 8
ATOM 4050 C CA . SER A 1 90 ? -6.085 22.348 -1.056 1.00 0.00 90 SER A CA 8
ATOM 4051 C C . SER A 1 90 ? -4.648 22.585 -0.573 1.00 0.00 90 SER A C 8
ATOM 4052 O O . SER A 1 90 ? -4.421 23.000 0.546 1.00 0.00 90 SER A O 8
ATOM 4060 N N . ARG A 1 91 ? -3.675 22.315 -1.402 1.00 0.00 91 ARG A N 8
ATOM 4061 C CA . ARG A 1 91 ? -2.256 22.515 -0.982 1.00 0.00 91 ARG A CA 8
ATOM 4062 C C . ARG A 1 91 ? -1.932 24.014 -0.924 1.00 0.00 91 ARG A C 8
ATOM 4063 O O . ARG A 1 91 ? -0.985 24.426 -0.287 1.00 0.00 91 ARG A O 8
ATOM 4084 N N . LEU A 1 92 ? -2.696 24.832 -1.594 1.00 0.00 92 LEU A N 8
ATOM 4085 C CA . LEU A 1 92 ? -2.405 26.295 -1.581 1.00 0.00 92 LEU A CA 8
ATOM 4086 C C . LEU A 1 92 ? -2.854 26.928 -0.263 1.00 0.00 92 LEU A C 8
ATOM 4087 O O . LEU A 1 92 ? -2.662 28.107 -0.046 1.00 0.00 92 LEU A O 8
ATOM 4103 N N . PHE A 1 93 ? -3.443 26.175 0.630 1.00 0.00 93 PHE A N 8
ATOM 4104 C CA . PHE A 1 93 ? -3.874 26.799 1.920 1.00 0.00 93 PHE A CA 8
ATOM 4105 C C . PHE A 1 93 ? -4.080 25.733 3.025 1.00 0.00 93 PHE A C 8
ATOM 4106 O O . PHE A 1 93 ? -3.277 25.653 3.934 1.00 0.00 93 PHE A O 8
ATOM 4123 N N . PRO A 1 94 ? -5.123 24.928 2.989 1.00 0.00 94 PRO A N 8
ATOM 4124 C CA . PRO A 1 94 ? -5.355 23.897 4.053 1.00 0.00 94 PRO A CA 8
ATOM 4125 C C . PRO A 1 94 ? -4.332 22.754 4.005 1.00 0.00 94 PRO A C 8
ATOM 4126 O O . PRO A 1 94 ? -3.706 22.430 4.989 1.00 0.00 94 PRO A O 8
ATOM 4137 N N . GLY A 1 95 ? -4.177 22.139 2.870 1.00 0.00 95 GLY A N 8
ATOM 4138 C CA . GLY A 1 95 ? -3.216 21.004 2.746 1.00 0.00 95 GLY A CA 8
ATOM 4139 C C . GLY A 1 95 ? -1.876 21.362 3.392 1.00 0.00 95 GLY A C 8
ATOM 4140 O O . GLY A 1 95 ? -1.030 20.513 3.590 1.00 0.00 95 GLY A O 8
ATOM 4144 N N . TRP A 1 96 ? -1.673 22.605 3.724 1.00 0.00 96 TRP A N 8
ATOM 4145 C CA . TRP A 1 96 ? -0.383 23.002 4.357 1.00 0.00 96 TRP A CA 8
ATOM 4146 C C . TRP A 1 96 ? -0.081 22.060 5.527 1.00 0.00 96 TRP A C 8
ATOM 4147 O O . TRP A 1 96 ? 1.043 21.950 5.975 1.00 0.00 96 TRP A O 8
ATOM 4168 N N . LYS A 1 97 ? -1.079 21.382 6.030 1.00 0.00 97 LYS A N 8
ATOM 4169 C CA . LYS A 1 97 ? -0.852 20.451 7.175 1.00 0.00 97 LYS A CA 8
ATOM 4170 C C . LYS A 1 97 ? 0.179 19.384 6.798 1.00 0.00 97 LYS A C 8
ATOM 4171 O O . LYS A 1 97 ? 0.616 18.619 7.635 1.00 0.00 97 LYS A O 8
ATOM 4190 N N . ALA A 1 98 ? 0.575 19.314 5.551 1.00 0.00 98 ALA A N 8
ATOM 4191 C CA . ALA A 1 98 ? 1.569 18.292 5.135 1.00 0.00 98 ALA A CA 8
ATOM 4192 C C . ALA A 1 98 ? 2.937 18.944 5.100 1.00 0.00 98 ALA A C 8
ATOM 4193 O O . ALA A 1 98 ? 3.959 18.288 5.066 1.00 0.00 98 ALA A O 8
ATOM 4200 N N . TRP A 1 99 ? 2.955 20.241 5.075 1.00 0.00 99 TRP A N 8
ATOM 4201 C CA . TRP A 1 99 ? 4.243 20.960 5.003 1.00 0.00 99 TRP A CA 8
ATOM 4202 C C . TRP A 1 99 ? 4.964 20.884 6.350 1.00 0.00 99 TRP A C 8
ATOM 4203 O O . TRP A 1 99 ? 6.172 20.978 6.422 1.00 0.00 99 TRP A O 8
ATOM 4224 N N . VAL A 1 100 ? 4.235 20.716 7.418 1.00 0.00 100 VAL A N 8
ATOM 4225 C CA . VAL A 1 100 ? 4.882 20.637 8.752 1.00 0.00 100 VAL A CA 8
ATOM 4226 C C . VAL A 1 100 ? 5.850 19.452 8.785 1.00 0.00 100 VAL A C 8
ATOM 4227 O O . VAL A 1 100 ? 5.732 18.592 7.929 1.00 0.00 100 VAL A O 8
ATOM 4241 N N . THR A 1 68 ? -1.548 -7.563 -3.435 1.00 0.00 68 THR A N 9
ATOM 4242 C CA . THR A 1 68 ? -1.892 -6.833 -4.688 1.00 0.00 68 THR A CA 9
ATOM 4243 C C . THR A 1 68 ? -0.943 -7.269 -5.807 1.00 0.00 68 THR A C 9
ATOM 4244 O O . THR A 1 68 ? -0.603 -8.429 -5.931 1.00 0.00 68 THR A O 9
ATOM 4255 N N . VAL A 1 69 ? -0.521 -6.346 -6.622 1.00 0.00 69 VAL A N 9
ATOM 4256 C CA . VAL A 1 69 ? 0.398 -6.689 -7.737 1.00 0.00 69 VAL A CA 9
ATOM 4257 C C . VAL A 1 69 ? 1.838 -6.720 -7.221 1.00 0.00 69 VAL A C 9
ATOM 4258 O O . VAL A 1 69 ? 2.716 -6.072 -7.752 1.00 0.00 69 VAL A O 9
ATOM 4271 N N . LEU A 1 70 ? 2.079 -7.474 -6.181 1.00 0.00 70 LEU A N 9
ATOM 4272 C CA . LEU A 1 70 ? 3.455 -7.557 -5.610 1.00 0.00 70 LEU A CA 9
ATOM 4273 C C . LEU A 1 70 ? 3.895 -6.163 -5.162 1.00 0.00 70 LEU A C 9
ATOM 4274 O O . LEU A 1 70 ? 5.021 -5.957 -4.755 1.00 0.00 70 LEU A O 9
ATOM 4290 N N . SER A 1 71 ? 3.007 -5.210 -5.227 1.00 0.00 71 SER A N 9
ATOM 4291 C CA . SER A 1 71 ? 3.354 -3.828 -4.802 1.00 0.00 71 SER A CA 9
ATOM 4292 C C . SER A 1 71 ? 2.100 -2.966 -4.829 1.00 0.00 71 SER A C 9
ATOM 4293 O O . SER A 1 71 ? 1.503 -2.731 -5.861 1.00 0.00 71 SER A O 9
ATOM 4301 N N . VAL A 1 72 ? 1.701 -2.499 -3.686 1.00 0.00 72 VAL A N 9
ATOM 4302 C CA . VAL A 1 72 ? 0.489 -1.652 -3.597 1.00 0.00 72 VAL A CA 9
ATOM 4303 C C . VAL A 1 72 ? 0.773 -0.282 -4.214 1.00 0.00 72 VAL A C 9
ATOM 4304 O O . VAL A 1 72 ? -0.115 0.382 -4.716 1.00 0.00 72 VAL A O 9
ATOM 4317 N N . GLY A 1 73 ? 2.009 0.144 -4.182 1.00 0.00 73 GLY A N 9
ATOM 4318 C CA . GLY A 1 73 ? 2.362 1.471 -4.766 1.00 0.00 73 GLY A CA 9
ATOM 4319 C C . GLY A 1 73 ? 1.686 1.633 -6.127 1.00 0.00 73 GLY A C 9
ATOM 4320 O O . GLY A 1 73 ? 1.554 2.724 -6.638 1.00 0.00 73 GLY A O 9
ATOM 4324 N N . GLY A 1 74 ? 1.253 0.553 -6.716 1.00 0.00 74 GLY A N 9
ATOM 4325 C CA . GLY A 1 74 ? 0.585 0.644 -8.043 1.00 0.00 74 GLY A CA 9
ATOM 4326 C C . GLY A 1 74 ? -0.727 1.421 -7.914 1.00 0.00 74 GLY A C 9
ATOM 4327 O O . GLY A 1 74 ? -0.956 2.394 -8.606 1.00 0.00 74 GLY A O 9
ATOM 4331 N N . GLN A 1 75 ? -1.594 0.998 -7.034 1.00 0.00 75 GLN A N 9
ATOM 4332 C CA . GLN A 1 75 ? -2.890 1.706 -6.873 1.00 0.00 75 GLN A CA 9
ATOM 4333 C C . GLN A 1 75 ? -2.667 3.021 -6.131 1.00 0.00 75 GLN A C 9
ATOM 4334 O O . GLN A 1 75 ? -3.306 4.016 -6.408 1.00 0.00 75 GLN A O 9
ATOM 4348 N N . VAL A 1 76 ? -1.766 3.042 -5.191 1.00 0.00 76 VAL A N 9
ATOM 4349 C CA . VAL A 1 76 ? -1.520 4.304 -4.444 1.00 0.00 76 VAL A CA 9
ATOM 4350 C C . VAL A 1 76 ? -0.938 5.343 -5.399 1.00 0.00 76 VAL A C 9
ATOM 4351 O O . VAL A 1 76 ? -1.502 6.404 -5.594 1.00 0.00 76 VAL A O 9
ATOM 4364 N N . ASN A 1 77 ? 0.182 5.053 -6.005 1.00 0.00 77 ASN A N 9
ATOM 4365 C CA . ASN A 1 77 ? 0.777 6.038 -6.948 1.00 0.00 77 ASN A CA 9
ATOM 4366 C C . ASN A 1 77 ? -0.275 6.412 -7.998 1.00 0.00 77 ASN A C 9
ATOM 4367 O O . ASN A 1 77 ? -0.295 7.511 -8.507 1.00 0.00 77 ASN A O 9
ATOM 4378 N N . LEU A 1 78 ? -1.149 5.501 -8.324 1.00 0.00 78 LEU A N 9
ATOM 4379 C CA . LEU A 1 78 ? -2.197 5.807 -9.337 1.00 0.00 78 LEU A CA 9
ATOM 4380 C C . LEU A 1 78 ? -3.241 6.744 -8.719 1.00 0.00 78 LEU A C 9
ATOM 4381 O O . LEU A 1 78 ? -3.754 7.631 -9.371 1.00 0.00 78 LEU A O 9
ATOM 4397 N N . LEU A 1 79 ? -3.564 6.550 -7.470 1.00 0.00 79 LEU A N 9
ATOM 4398 C CA . LEU A 1 79 ? -4.580 7.426 -6.821 1.00 0.00 79 LEU A CA 9
ATOM 4399 C C . LEU A 1 79 ? -4.078 8.880 -6.823 1.00 0.00 79 LEU A C 9
ATOM 4400 O O . LEU A 1 79 ? -4.835 9.803 -7.049 1.00 0.00 79 LEU A O 9
ATOM 4416 N N . ILE A 1 80 ? -2.815 9.099 -6.559 1.00 0.00 80 ILE A N 9
ATOM 4417 C CA . ILE A 1 80 ? -2.295 10.499 -6.536 1.00 0.00 80 ILE A CA 9
ATOM 4418 C C . ILE A 1 80 ? -1.990 10.970 -7.970 1.00 0.00 80 ILE A C 9
ATOM 4419 O O . ILE A 1 80 ? -2.360 12.060 -8.353 1.00 0.00 80 ILE A O 9
ATOM 4435 N N . GLN A 1 81 ? -1.321 10.176 -8.765 1.00 0.00 81 GLN A N 9
ATOM 4436 C CA . GLN A 1 81 ? -1.004 10.625 -10.158 1.00 0.00 81 GLN A CA 9
ATOM 4437 C C . GLN A 1 81 ? -2.290 11.065 -10.873 1.00 0.00 81 GLN A C 9
ATOM 4438 O O . GLN A 1 81 ? -2.294 12.028 -11.612 1.00 0.00 81 GLN A O 9
ATOM 4452 N N . GLN A 1 82 ? -3.374 10.364 -10.681 1.00 0.00 82 GLN A N 9
ATOM 4453 C CA . GLN A 1 82 ? -4.636 10.754 -11.377 1.00 0.00 82 GLN A CA 9
ATOM 4454 C C . GLN A 1 82 ? -5.319 11.901 -10.627 1.00 0.00 82 GLN A C 9
ATOM 4455 O O . GLN A 1 82 ? -5.989 12.726 -11.217 1.00 0.00 82 GLN A O 9
ATOM 4469 N N . ALA A 1 83 ? -5.175 11.951 -9.333 1.00 0.00 83 ALA A N 9
ATOM 4470 C CA . ALA A 1 83 ? -5.837 13.031 -8.549 1.00 0.00 83 ALA A CA 9
ATOM 4471 C C . ALA A 1 83 ? -5.255 14.408 -8.903 1.00 0.00 83 ALA A C 9
ATOM 4472 O O . ALA A 1 83 ? -5.784 15.422 -8.492 1.00 0.00 83 ALA A O 9
ATOM 4479 N N . ILE A 1 84 ? -4.171 14.462 -9.647 1.00 0.00 84 ILE A N 9
ATOM 4480 C CA . ILE A 1 84 ? -3.558 15.790 -10.007 1.00 0.00 84 ILE A CA 9
ATOM 4481 C C . ILE A 1 84 ? -3.696 16.063 -11.509 1.00 0.00 84 ILE A C 9
ATOM 4482 O O . ILE A 1 84 ? -3.016 16.906 -12.057 1.00 0.00 84 ILE A O 9
ATOM 4498 N N . ASP A 1 85 ? -4.578 15.371 -12.181 1.00 0.00 85 ASP A N 9
ATOM 4499 C CA . ASP A 1 85 ? -4.754 15.615 -13.646 1.00 0.00 85 ASP A CA 9
ATOM 4500 C C . ASP A 1 85 ? -6.139 15.114 -14.087 1.00 0.00 85 ASP A C 9
ATOM 4501 O O . ASP A 1 85 ? -6.666 14.178 -13.519 1.00 0.00 85 ASP A O 9
ATOM 4510 N N . PRO A 1 86 ? -6.730 15.721 -15.094 1.00 0.00 86 PRO A N 9
ATOM 4511 C CA . PRO A 1 86 ? -8.070 15.300 -15.600 1.00 0.00 86 PRO A CA 9
ATOM 4512 C C . PRO A 1 86 ? -7.995 13.970 -16.361 1.00 0.00 86 PRO A C 9
ATOM 4513 O O . PRO A 1 86 ? -8.824 13.671 -17.198 1.00 0.00 86 PRO A O 9
ATOM 4524 N N . LYS A 1 87 ? -7.003 13.169 -16.074 1.00 0.00 87 LYS A N 9
ATOM 4525 C CA . LYS A 1 87 ? -6.877 11.864 -16.778 1.00 0.00 87 LYS A CA 9
ATOM 4526 C C . LYS A 1 87 ? -8.213 11.125 -16.705 1.00 0.00 87 LYS A C 9
ATOM 4527 O O . LYS A 1 87 ? -8.623 10.465 -17.640 1.00 0.00 87 LYS A O 9
ATOM 4546 N N . ASN A 1 88 ? -8.900 11.242 -15.603 1.00 0.00 88 ASN A N 9
ATOM 4547 C CA . ASN A 1 88 ? -10.216 10.556 -15.468 1.00 0.00 88 ASN A CA 9
ATOM 4548 C C . ASN A 1 88 ? -11.159 11.062 -16.559 1.00 0.00 88 ASN A C 9
ATOM 4549 O O . ASN A 1 88 ? -12.072 10.378 -16.975 1.00 0.00 88 ASN A O 9
ATOM 4560 N N . LEU A 1 89 ? -10.939 12.260 -17.028 1.00 0.00 89 LEU A N 9
ATOM 4561 C CA . LEU A 1 89 ? -11.813 12.821 -18.094 1.00 0.00 89 LEU A CA 9
ATOM 4562 C C . LEU A 1 89 ? -11.356 12.280 -19.449 1.00 0.00 89 LEU A C 9
ATOM 4563 O O . LEU A 1 89 ? -12.113 11.656 -20.166 1.00 0.00 89 LEU A O 9
ATOM 4579 N N . SER A 1 90 ? -10.120 12.506 -19.803 1.00 0.00 90 SER A N 9
ATOM 4580 C CA . SER A 1 90 ? -9.617 11.994 -21.108 1.00 0.00 90 SER A CA 9
ATOM 4581 C C . SER A 1 90 ? -9.882 10.492 -21.191 1.00 0.00 90 SER A C 9
ATOM 4582 O O . SER A 1 90 ? -9.953 9.918 -22.260 1.00 0.00 90 SER A O 9
ATOM 4590 N N . ARG A 1 91 ? -10.026 9.852 -20.065 1.00 0.00 91 ARG A N 9
ATOM 4591 C CA . ARG A 1 91 ? -10.286 8.386 -20.065 1.00 0.00 91 ARG A CA 9
ATOM 4592 C C . ARG A 1 91 ? -11.746 8.127 -20.448 1.00 0.00 91 ARG A C 9
ATOM 4593 O O . ARG A 1 91 ? -12.033 7.519 -21.459 1.00 0.00 91 ARG A O 9
ATOM 4614 N N . LEU A 1 92 ? -12.671 8.583 -19.648 1.00 0.00 92 LEU A N 9
ATOM 4615 C CA . LEU A 1 92 ? -14.109 8.358 -19.972 1.00 0.00 92 LEU A CA 9
ATOM 4616 C C . LEU A 1 92 ? -14.385 8.806 -21.409 1.00 0.00 92 LEU A C 9
ATOM 4617 O O . LEU A 1 92 ? -15.305 8.336 -22.049 1.00 0.00 92 LEU A O 9
ATOM 4633 N N . PHE A 1 93 ? -13.598 9.710 -21.924 1.00 0.00 93 PHE A N 9
ATOM 4634 C CA . PHE A 1 93 ? -13.825 10.179 -23.320 1.00 0.00 93 PHE A CA 9
ATOM 4635 C C . PHE A 1 93 ? -13.776 8.965 -24.266 1.00 0.00 93 PHE A C 9
ATOM 4636 O O . PHE A 1 93 ? -13.210 7.943 -23.932 1.00 0.00 93 PHE A O 9
ATOM 4653 N N . PRO A 1 94 ? -14.368 9.076 -25.436 1.00 0.00 94 PRO A N 9
ATOM 4654 C CA . PRO A 1 94 ? -14.389 7.970 -26.441 1.00 0.00 94 PRO A CA 9
ATOM 4655 C C . PRO A 1 94 ? -13.052 7.216 -26.542 1.00 0.00 94 PRO A C 9
ATOM 4656 O O . PRO A 1 94 ? -12.975 6.153 -27.124 1.00 0.00 94 PRO A O 9
ATOM 4667 N N . GLY A 1 95 ? -12.002 7.760 -25.994 1.00 0.00 95 GLY A N 9
ATOM 4668 C CA . GLY A 1 95 ? -10.677 7.080 -26.072 1.00 0.00 95 GLY A CA 9
ATOM 4669 C C . GLY A 1 95 ? -10.809 5.603 -25.682 1.00 0.00 95 GLY A C 9
ATOM 4670 O O . GLY A 1 95 ? -10.256 4.731 -26.324 1.00 0.00 95 GLY A O 9
ATOM 4674 N N . TRP A 1 96 ? -11.523 5.315 -24.629 1.00 0.00 96 TRP A N 9
ATOM 4675 C CA . TRP A 1 96 ? -11.676 3.896 -24.189 1.00 0.00 96 TRP A CA 9
ATOM 4676 C C . TRP A 1 96 ? -12.289 3.058 -25.318 1.00 0.00 96 TRP A C 9
ATOM 4677 O O . TRP A 1 96 ? -12.157 1.851 -25.348 1.00 0.00 96 TRP A O 9
ATOM 4698 N N . LYS A 1 97 ? -12.975 3.684 -26.232 1.00 0.00 97 LYS A N 9
ATOM 4699 C CA . LYS A 1 97 ? -13.614 2.920 -27.340 1.00 0.00 97 LYS A CA 9
ATOM 4700 C C . LYS A 1 97 ? -12.557 2.152 -28.138 1.00 0.00 97 LYS A C 9
ATOM 4701 O O . LYS A 1 97 ? -12.887 1.332 -28.971 1.00 0.00 97 LYS A O 9
ATOM 4720 N N . ALA A 1 98 ? -11.290 2.399 -27.893 1.00 0.00 98 ALA A N 9
ATOM 4721 C CA . ALA A 1 98 ? -10.218 1.680 -28.634 1.00 0.00 98 ALA A CA 9
ATOM 4722 C C . ALA A 1 98 ? -9.506 0.752 -27.663 1.00 0.00 98 ALA A C 9
ATOM 4723 O O . ALA A 1 98 ? -8.846 -0.192 -28.050 1.00 0.00 98 ALA A O 9
ATOM 4730 N N . TRP A 1 99 ? -9.627 1.029 -26.397 1.00 0.00 99 TRP A N 9
ATOM 4731 C CA . TRP A 1 99 ? -8.951 0.187 -25.385 1.00 0.00 99 TRP A CA 9
ATOM 4732 C C . TRP A 1 99 ? -9.733 -1.115 -25.205 1.00 0.00 99 TRP A C 9
ATOM 4733 O O . TRP A 1 99 ? -9.232 -2.084 -24.669 1.00 0.00 99 TRP A O 9
ATOM 4754 N N . VAL A 1 100 ? -10.961 -1.144 -25.649 1.00 0.00 100 VAL A N 9
ATOM 4755 C CA . VAL A 1 100 ? -11.786 -2.350 -25.516 1.00 0.00 100 VAL A CA 9
ATOM 4756 C C . VAL A 1 100 ? -11.148 -3.483 -26.340 1.00 0.00 100 VAL A C 9
ATOM 4757 O O . VAL A 1 100 ? -11.469 -4.631 -26.078 1.00 0.00 100 VAL A O 9
ATOM 4771 N N . THR A 1 68 ? 5.187 -12.433 -2.132 1.00 0.00 68 THR A N 10
ATOM 4772 C CA . THR A 1 68 ? 5.941 -11.164 -1.936 1.00 0.00 68 THR A CA 10
ATOM 4773 C C . THR A 1 68 ? 5.011 -10.117 -1.311 1.00 0.00 68 THR A C 10
ATOM 4774 O O . THR A 1 68 ? 4.419 -10.350 -0.275 1.00 0.00 68 THR A O 10
ATOM 4785 N N . VAL A 1 69 ? 4.877 -8.967 -1.930 1.00 0.00 69 VAL A N 10
ATOM 4786 C CA . VAL A 1 69 ? 3.988 -7.900 -1.386 1.00 0.00 69 VAL A CA 10
ATOM 4787 C C . VAL A 1 69 ? 3.048 -7.415 -2.493 1.00 0.00 69 VAL A C 10
ATOM 4788 O O . VAL A 1 69 ? 2.247 -6.524 -2.297 1.00 0.00 69 VAL A O 10
ATOM 4801 N N . LEU A 1 70 ? 3.138 -8.008 -3.656 1.00 0.00 70 LEU A N 10
ATOM 4802 C CA . LEU A 1 70 ? 2.250 -7.604 -4.789 1.00 0.00 70 LEU A CA 10
ATOM 4803 C C . LEU A 1 70 ? 2.446 -6.120 -5.121 1.00 0.00 70 LEU A C 10
ATOM 4804 O O . LEU A 1 70 ? 1.914 -5.623 -6.093 1.00 0.00 70 LEU A O 10
ATOM 4820 N N . SER A 1 71 ? 3.204 -5.411 -4.331 1.00 0.00 71 SER A N 10
ATOM 4821 C CA . SER A 1 71 ? 3.430 -3.961 -4.603 1.00 0.00 71 SER A CA 10
ATOM 4822 C C . SER A 1 71 ? 2.097 -3.234 -4.686 1.00 0.00 71 SER A C 10
ATOM 4823 O O . SER A 1 71 ? 1.322 -3.405 -5.607 1.00 0.00 71 SER A O 10
ATOM 4831 N N . VAL A 1 72 ? 1.832 -2.419 -3.711 1.00 0.00 72 VAL A N 10
ATOM 4832 C CA . VAL A 1 72 ? 0.560 -1.654 -3.673 1.00 0.00 72 VAL A CA 10
ATOM 4833 C C . VAL A 1 72 ? 0.781 -0.260 -4.262 1.00 0.00 72 VAL A C 10
ATOM 4834 O O . VAL A 1 72 ? -0.132 0.366 -4.767 1.00 0.00 72 VAL A O 10
ATOM 4847 N N . GLY A 1 73 ? 1.991 0.233 -4.199 1.00 0.00 73 GLY A N 10
ATOM 4848 C CA . GLY A 1 73 ? 2.280 1.590 -4.749 1.00 0.00 73 GLY A CA 10
ATOM 4849 C C . GLY A 1 73 ? 1.634 1.739 -6.127 1.00 0.00 73 GLY A C 10
ATOM 4850 O O . GLY A 1 73 ? 1.378 2.832 -6.588 1.00 0.00 73 GLY A O 10
ATOM 4854 N N . GLY A 1 74 ? 1.367 0.647 -6.788 1.00 0.00 74 GLY A N 10
ATOM 4855 C CA . GLY A 1 74 ? 0.737 0.730 -8.134 1.00 0.00 74 GLY A CA 10
ATOM 4856 C C . GLY A 1 74 ? -0.628 1.412 -8.023 1.00 0.00 74 GLY A C 10
ATOM 4857 O O . GLY A 1 74 ? -0.955 2.297 -8.791 1.00 0.00 74 GLY A O 10
ATOM 4861 N N . GLN A 1 75 ? -1.432 1.009 -7.074 1.00 0.00 75 GLN A N 10
ATOM 4862 C CA . GLN A 1 75 ? -2.773 1.631 -6.918 1.00 0.00 75 GLN A CA 10
ATOM 4863 C C . GLN A 1 75 ? -2.640 2.942 -6.144 1.00 0.00 75 GLN A C 10
ATOM 4864 O O . GLN A 1 75 ? -3.189 3.956 -6.524 1.00 0.00 75 GLN A O 10
ATOM 4878 N N . VAL A 1 76 ? -1.910 2.933 -5.062 1.00 0.00 76 VAL A N 10
ATOM 4879 C CA . VAL A 1 76 ? -1.745 4.185 -4.276 1.00 0.00 76 VAL A CA 10
ATOM 4880 C C . VAL A 1 76 ? -1.168 5.264 -5.190 1.00 0.00 76 VAL A C 10
ATOM 4881 O O . VAL A 1 76 ? -1.693 6.357 -5.295 1.00 0.00 76 VAL A O 10
ATOM 4894 N N . ASN A 1 77 ? -0.098 4.959 -5.867 1.00 0.00 77 ASN A N 10
ATOM 4895 C CA . ASN A 1 77 ? 0.498 5.960 -6.784 1.00 0.00 77 ASN A CA 10
ATOM 4896 C C . ASN A 1 77 ? -0.552 6.357 -7.817 1.00 0.00 77 ASN A C 10
ATOM 4897 O O . ASN A 1 77 ? -0.805 7.520 -8.046 1.00 0.00 77 ASN A O 10
ATOM 4908 N N . LEU A 1 78 ? -1.174 5.400 -8.443 1.00 0.00 78 LEU A N 10
ATOM 4909 C CA . LEU A 1 78 ? -2.210 5.731 -9.459 1.00 0.00 78 LEU A CA 10
ATOM 4910 C C . LEU A 1 78 ? -3.171 6.781 -8.881 1.00 0.00 78 LEU A C 10
ATOM 4911 O O . LEU A 1 78 ? -3.640 7.661 -9.578 1.00 0.00 78 LEU A O 10
ATOM 4927 N N . LEU A 1 79 ? -3.465 6.695 -7.611 1.00 0.00 79 LEU A N 10
ATOM 4928 C CA . LEU A 1 79 ? -4.393 7.681 -6.994 1.00 0.00 79 LEU A CA 10
ATOM 4929 C C . LEU A 1 79 ? -3.708 9.055 -6.895 1.00 0.00 79 LEU A C 10
ATOM 4930 O O . LEU A 1 79 ? -4.352 10.078 -7.014 1.00 0.00 79 LEU A O 10
ATOM 4946 N N . ILE A 1 80 ? -2.416 9.102 -6.671 1.00 0.00 80 ILE A N 10
ATOM 4947 C CA . ILE A 1 80 ? -1.744 10.432 -6.563 1.00 0.00 80 ILE A CA 10
ATOM 4948 C C . ILE A 1 80 ? -1.590 11.031 -7.967 1.00 0.00 80 ILE A C 10
ATOM 4949 O O . ILE A 1 80 ? -1.636 12.232 -8.153 1.00 0.00 80 ILE A O 10
ATOM 4965 N N . GLN A 1 81 ? -1.417 10.201 -8.957 1.00 0.00 81 GLN A N 10
ATOM 4966 C CA . GLN A 1 81 ? -1.269 10.715 -10.344 1.00 0.00 81 GLN A CA 10
ATOM 4967 C C . GLN A 1 81 ? -2.633 11.163 -10.865 1.00 0.00 81 GLN A C 10
ATOM 4968 O O . GLN A 1 81 ? -2.727 11.963 -11.774 1.00 0.00 81 GLN A O 10
ATOM 4982 N N . GLN A 1 82 ? -3.693 10.656 -10.295 1.00 0.00 82 GLN A N 10
ATOM 4983 C CA . GLN A 1 82 ? -5.052 11.056 -10.758 1.00 0.00 82 GLN A CA 10
ATOM 4984 C C . GLN A 1 82 ? -5.420 12.411 -10.155 1.00 0.00 82 GLN A C 10
ATOM 4985 O O . GLN A 1 82 ? -5.742 13.348 -10.858 1.00 0.00 82 GLN A O 10
ATOM 4999 N N . ALA A 1 83 ? -5.397 12.516 -8.857 1.00 0.00 83 ALA A N 10
ATOM 5000 C CA . ALA A 1 83 ? -5.766 13.800 -8.211 1.00 0.00 83 ALA A CA 10
ATOM 5001 C C . ALA A 1 83 ? -4.598 14.789 -8.303 1.00 0.00 83 ALA A C 10
ATOM 5002 O O . ALA A 1 83 ? -4.784 15.962 -8.560 1.00 0.00 83 ALA A O 10
ATOM 5009 N N . ILE A 1 84 ? -3.397 14.319 -8.104 1.00 0.00 84 ILE A N 10
ATOM 5010 C CA . ILE A 1 84 ? -2.200 15.193 -8.178 1.00 0.00 84 ILE A CA 10
ATOM 5011 C C . ILE A 1 84 ? -2.296 16.369 -7.189 1.00 0.00 84 ILE A C 10
ATOM 5012 O O . ILE A 1 84 ? -1.309 17.011 -6.891 1.00 0.00 84 ILE A O 10
ATOM 5028 N N . ASP A 1 85 ? -3.459 16.667 -6.670 1.00 0.00 85 ASP A N 10
ATOM 5029 C CA . ASP A 1 85 ? -3.569 17.806 -5.711 1.00 0.00 85 ASP A CA 10
ATOM 5030 C C . ASP A 1 85 ? -3.185 17.322 -4.297 1.00 0.00 85 ASP A C 10
ATOM 5031 O O . ASP A 1 85 ? -3.694 16.320 -3.837 1.00 0.00 85 ASP A O 10
ATOM 5040 N N . PRO A 1 86 ? -2.304 18.013 -3.601 1.00 0.00 86 PRO A N 10
ATOM 5041 C CA . PRO A 1 86 ? -1.892 17.608 -2.224 1.00 0.00 86 PRO A CA 10
ATOM 5042 C C . PRO A 1 86 ? -2.930 18.014 -1.173 1.00 0.00 86 PRO A C 10
ATOM 5043 O O . PRO A 1 86 ? -2.787 17.729 -0.001 1.00 0.00 86 PRO A O 10
ATOM 5054 N N . LYS A 1 87 ? -3.975 18.677 -1.587 1.00 0.00 87 LYS A N 10
ATOM 5055 C CA . LYS A 1 87 ? -5.017 19.100 -0.617 1.00 0.00 87 LYS A CA 10
ATOM 5056 C C . LYS A 1 87 ? -5.759 17.861 -0.114 1.00 0.00 87 LYS A C 10
ATOM 5057 O O . LYS A 1 87 ? -6.373 17.874 0.930 1.00 0.00 87 LYS A O 10
ATOM 5076 N N . ASN A 1 88 ? -5.699 16.790 -0.857 1.00 0.00 88 ASN A N 10
ATOM 5077 C CA . ASN A 1 88 ? -6.392 15.537 -0.437 1.00 0.00 88 ASN A CA 10
ATOM 5078 C C . ASN A 1 88 ? -5.419 14.695 0.401 1.00 0.00 88 ASN A C 10
ATOM 5079 O O . ASN A 1 88 ? -5.649 14.436 1.565 1.00 0.00 88 ASN A O 10
ATOM 5090 N N . LEU A 1 89 ? -4.334 14.265 -0.184 1.00 0.00 89 LEU A N 10
ATOM 5091 C CA . LEU A 1 89 ? -3.352 13.440 0.572 1.00 0.00 89 LEU A CA 10
ATOM 5092 C C . LEU A 1 89 ? -3.049 14.111 1.914 1.00 0.00 89 LEU A C 10
ATOM 5093 O O . LEU A 1 89 ? -2.657 13.468 2.867 1.00 0.00 89 LEU A O 10
ATOM 5109 N N . SER A 1 90 ? -3.220 15.405 1.994 1.00 0.00 90 SER A N 10
ATOM 5110 C CA . SER A 1 90 ? -2.936 16.130 3.265 1.00 0.00 90 SER A CA 10
ATOM 5111 C C . SER A 1 90 ? -4.221 16.276 4.093 1.00 0.00 90 SER A C 10
ATOM 5112 O O . SER A 1 90 ? -4.230 16.039 5.285 1.00 0.00 90 SER A O 10
ATOM 5120 N N . ARG A 1 91 ? -5.301 16.674 3.475 1.00 0.00 91 ARG A N 10
ATOM 5121 C CA . ARG A 1 91 ? -6.576 16.846 4.232 1.00 0.00 91 ARG A CA 10
ATOM 5122 C C . ARG A 1 91 ? -6.943 15.537 4.941 1.00 0.00 91 ARG A C 10
ATOM 5123 O O . ARG A 1 91 ? -7.423 15.544 6.058 1.00 0.00 91 ARG A O 10
ATOM 5144 N N . LEU A 1 92 ? -6.725 14.415 4.311 1.00 0.00 92 LEU A N 10
ATOM 5145 C CA . LEU A 1 92 ? -7.067 13.117 4.969 1.00 0.00 92 LEU A CA 10
ATOM 5146 C C . LEU A 1 92 ? -6.476 13.090 6.380 1.00 0.00 92 LEU A C 10
ATOM 5147 O O . LEU A 1 92 ? -6.795 12.234 7.181 1.00 0.00 92 LEU A O 10
ATOM 5163 N N . PHE A 1 93 ? -5.620 14.025 6.692 1.00 0.00 93 PHE A N 10
ATOM 5164 C CA . PHE A 1 93 ? -5.003 14.067 8.051 1.00 0.00 93 PHE A CA 10
ATOM 5165 C C . PHE A 1 93 ? -4.782 15.541 8.453 1.00 0.00 93 PHE A C 10
ATOM 5166 O O . PHE A 1 93 ? -4.056 16.246 7.782 1.00 0.00 93 PHE A O 10
ATOM 5183 N N . PRO A 1 94 ? -5.391 16.018 9.526 1.00 0.00 94 PRO A N 10
ATOM 5184 C CA . PRO A 1 94 ? -5.220 17.435 9.973 1.00 0.00 94 PRO A CA 10
ATOM 5185 C C . PRO A 1 94 ? -3.759 17.910 9.901 1.00 0.00 94 PRO A C 10
ATOM 5186 O O . PRO A 1 94 ? -3.469 19.081 10.045 1.00 0.00 94 PRO A O 10
ATOM 5197 N N . GLY A 1 95 ? -2.841 17.007 9.690 1.00 0.00 95 GLY A N 10
ATOM 5198 C CA . GLY A 1 95 ? -1.404 17.398 9.621 1.00 0.00 95 GLY A CA 10
ATOM 5199 C C . GLY A 1 95 ? -1.157 18.369 8.461 1.00 0.00 95 GLY A C 10
ATOM 5200 O O . GLY A 1 95 ? -0.057 18.850 8.278 1.00 0.00 95 GLY A O 10
ATOM 5204 N N . TRP A 1 96 ? -2.156 18.671 7.673 1.00 0.00 96 TRP A N 10
ATOM 5205 C CA . TRP A 1 96 ? -1.928 19.616 6.540 1.00 0.00 96 TRP A CA 10
ATOM 5206 C C . TRP A 1 96 ? -1.677 21.022 7.099 1.00 0.00 96 TRP A C 10
ATOM 5207 O O . TRP A 1 96 ? -1.301 21.932 6.387 1.00 0.00 96 TRP A O 10
ATOM 5228 N N . LYS A 1 97 ? -1.901 21.198 8.371 1.00 0.00 97 LYS A N 10
ATOM 5229 C CA . LYS A 1 97 ? -1.699 22.534 9.002 1.00 0.00 97 LYS A CA 10
ATOM 5230 C C . LYS A 1 97 ? -0.242 22.977 8.878 1.00 0.00 97 LYS A C 10
ATOM 5231 O O . LYS A 1 97 ? 0.097 24.107 9.174 1.00 0.00 97 LYS A O 10
ATOM 5250 N N . ALA A 1 98 ? 0.620 22.098 8.454 1.00 0.00 98 ALA A N 10
ATOM 5251 C CA . ALA A 1 98 ? 2.062 22.444 8.315 1.00 0.00 98 ALA A CA 10
ATOM 5252 C C . ALA A 1 98 ? 2.393 22.603 6.840 1.00 0.00 98 ALA A C 10
ATOM 5253 O O . ALA A 1 98 ? 3.386 23.198 6.467 1.00 0.00 98 ALA A O 10
ATOM 5260 N N . TRP A 1 99 ? 1.573 22.049 6.000 1.00 0.00 99 TRP A N 10
ATOM 5261 C CA . TRP A 1 99 ? 1.825 22.126 4.545 1.00 0.00 99 TRP A CA 10
ATOM 5262 C C . TRP A 1 99 ? 1.439 23.512 4.022 1.00 0.00 99 TRP A C 10
ATOM 5263 O O . TRP A 1 99 ? 1.455 23.763 2.833 1.00 0.00 99 TRP A O 10
ATOM 5284 N N . VAL A 1 100 ? 1.092 24.415 4.899 1.00 0.00 100 VAL A N 10
ATOM 5285 C CA . VAL A 1 100 ? 0.707 25.778 4.452 1.00 0.00 100 VAL A CA 10
ATOM 5286 C C . VAL A 1 100 ? 1.811 26.358 3.567 1.00 0.00 100 VAL A C 10
ATOM 5287 O O . VAL A 1 100 ? 2.964 26.034 3.802 1.00 0.00 100 VAL A O 10
ATOM 5301 N N . THR A 1 68 ? -6.143 -6.377 -4.595 1.00 0.00 68 THR A N 11
ATOM 5302 C CA . THR A 1 68 ? -5.340 -7.610 -4.352 1.00 0.00 68 THR A CA 11
ATOM 5303 C C . THR A 1 68 ? -4.249 -7.316 -3.311 1.00 0.00 68 THR A C 11
ATOM 5304 O O . THR A 1 68 ? -4.533 -6.908 -2.202 1.00 0.00 68 THR A O 11
ATOM 5315 N N . VAL A 1 69 ? -3.005 -7.528 -3.654 1.00 0.00 69 VAL A N 11
ATOM 5316 C CA . VAL A 1 69 ? -1.905 -7.272 -2.690 1.00 0.00 69 VAL A CA 11
ATOM 5317 C C . VAL A 1 69 ? -0.572 -7.294 -3.454 1.00 0.00 69 VAL A C 11
ATOM 5318 O O . VAL A 1 69 ? 0.371 -6.622 -3.087 1.00 0.00 69 VAL A O 11
ATOM 5331 N N . LEU A 1 70 ? -0.506 -8.089 -4.494 1.00 0.00 70 LEU A N 11
ATOM 5332 C CA . LEU A 1 70 ? 0.742 -8.221 -5.323 1.00 0.00 70 LEU A CA 11
ATOM 5333 C C . LEU A 1 70 ? 1.542 -6.914 -5.340 1.00 0.00 70 LEU A C 11
ATOM 5334 O O . LEU A 1 70 ? 2.754 -6.922 -5.425 1.00 0.00 70 LEU A O 11
ATOM 5350 N N . SER A 1 71 ? 0.882 -5.794 -5.257 1.00 0.00 71 SER A N 11
ATOM 5351 C CA . SER A 1 71 ? 1.620 -4.505 -5.266 1.00 0.00 71 SER A CA 11
ATOM 5352 C C . SER A 1 71 ? 0.726 -3.385 -4.762 1.00 0.00 71 SER A C 11
ATOM 5353 O O . SER A 1 71 ? -0.372 -3.174 -5.237 1.00 0.00 71 SER A O 11
ATOM 5361 N N . VAL A 1 72 ? 1.206 -2.670 -3.788 1.00 0.00 72 VAL A N 11
ATOM 5362 C CA . VAL A 1 72 ? 0.423 -1.548 -3.206 1.00 0.00 72 VAL A CA 11
ATOM 5363 C C . VAL A 1 72 ? 0.836 -0.231 -3.870 1.00 0.00 72 VAL A C 11
ATOM 5364 O O . VAL A 1 72 ? 0.005 0.519 -4.340 1.00 0.00 72 VAL A O 11
ATOM 5377 N N . GLY A 1 73 ? 2.108 0.057 -3.922 1.00 0.00 73 GLY A N 11
ATOM 5378 C CA . GLY A 1 73 ? 2.561 1.326 -4.563 1.00 0.00 73 GLY A CA 11
ATOM 5379 C C . GLY A 1 73 ? 1.905 1.475 -5.934 1.00 0.00 73 GLY A C 11
ATOM 5380 O O . GLY A 1 73 ? 1.989 2.514 -6.558 1.00 0.00 73 GLY A O 11
ATOM 5384 N N . GLY A 1 74 ? 1.257 0.449 -6.411 1.00 0.00 74 GLY A N 11
ATOM 5385 C CA . GLY A 1 74 ? 0.600 0.537 -7.743 1.00 0.00 74 GLY A CA 11
ATOM 5386 C C . GLY A 1 74 ? -0.684 1.361 -7.638 1.00 0.00 74 GLY A C 11
ATOM 5387 O O . GLY A 1 74 ? -0.867 2.333 -8.346 1.00 0.00 74 GLY A O 11
ATOM 5391 N N . GLN A 1 75 ? -1.581 0.979 -6.767 1.00 0.00 75 GLN A N 11
ATOM 5392 C CA . GLN A 1 75 ? -2.853 1.734 -6.631 1.00 0.00 75 GLN A CA 11
ATOM 5393 C C . GLN A 1 75 ? -2.597 3.045 -5.890 1.00 0.00 75 GLN A C 11
ATOM 5394 O O . GLN A 1 75 ? -3.310 4.014 -6.059 1.00 0.00 75 GLN A O 11
ATOM 5408 N N . VAL A 1 76 ? -1.584 3.086 -5.073 1.00 0.00 76 VAL A N 11
ATOM 5409 C CA . VAL A 1 76 ? -1.285 4.336 -4.325 1.00 0.00 76 VAL A CA 11
ATOM 5410 C C . VAL A 1 76 ? -0.699 5.365 -5.292 1.00 0.00 76 VAL A C 11
ATOM 5411 O O . VAL A 1 76 ? -1.276 6.411 -5.518 1.00 0.00 76 VAL A O 11
ATOM 5424 N N . ASN A 1 77 ? 0.436 5.081 -5.877 1.00 0.00 77 ASN A N 11
ATOM 5425 C CA . ASN A 1 77 ? 1.028 6.059 -6.837 1.00 0.00 77 ASN A CA 11
ATOM 5426 C C . ASN A 1 77 ? -0.042 6.437 -7.867 1.00 0.00 77 ASN A C 11
ATOM 5427 O O . ASN A 1 77 ? -0.140 7.562 -8.307 1.00 0.00 77 ASN A O 11
ATOM 5438 N N . LEU A 1 78 ? -0.846 5.489 -8.241 1.00 0.00 78 LEU A N 11
ATOM 5439 C CA . LEU A 1 78 ? -1.924 5.756 -9.229 1.00 0.00 78 LEU A CA 11
ATOM 5440 C C . LEU A 1 78 ? -2.946 6.706 -8.598 1.00 0.00 78 LEU A C 11
ATOM 5441 O O . LEU A 1 78 ? -3.418 7.630 -9.224 1.00 0.00 78 LEU A O 11
ATOM 5457 N N . LEU A 1 79 ? -3.295 6.476 -7.362 1.00 0.00 79 LEU A N 11
ATOM 5458 C CA . LEU A 1 79 ? -4.296 7.353 -6.689 1.00 0.00 79 LEU A CA 11
ATOM 5459 C C . LEU A 1 79 ? -3.824 8.818 -6.726 1.00 0.00 79 LEU A C 11
ATOM 5460 O O . LEU A 1 79 ? -4.545 9.696 -7.150 1.00 0.00 79 LEU A O 11
ATOM 5476 N N . ILE A 1 80 ? -2.635 9.093 -6.261 1.00 0.00 80 ILE A N 11
ATOM 5477 C CA . ILE A 1 80 ? -2.153 10.506 -6.252 1.00 0.00 80 ILE A CA 11
ATOM 5478 C C . ILE A 1 80 ? -1.929 10.999 -7.694 1.00 0.00 80 ILE A C 11
ATOM 5479 O O . ILE A 1 80 ? -2.219 12.133 -8.008 1.00 0.00 80 ILE A O 11
ATOM 5495 N N . GLN A 1 81 ? -1.423 10.175 -8.575 1.00 0.00 81 GLN A N 11
ATOM 5496 C CA . GLN A 1 81 ? -1.196 10.643 -9.976 1.00 0.00 81 GLN A CA 11
ATOM 5497 C C . GLN A 1 81 ? -2.543 10.938 -10.653 1.00 0.00 81 GLN A C 11
ATOM 5498 O O . GLN A 1 81 ? -2.677 11.900 -11.378 1.00 0.00 81 GLN A O 11
ATOM 5512 N N . GLN A 1 82 ? -3.534 10.115 -10.448 1.00 0.00 82 GLN A N 11
ATOM 5513 C CA . GLN A 1 82 ? -4.850 10.361 -11.106 1.00 0.00 82 GLN A CA 11
ATOM 5514 C C . GLN A 1 82 ? -5.669 11.365 -10.287 1.00 0.00 82 GLN A C 11
ATOM 5515 O O . GLN A 1 82 ? -6.455 12.121 -10.824 1.00 0.00 82 GLN A O 11
ATOM 5529 N N . ALA A 1 83 ? -5.520 11.357 -8.996 1.00 0.00 83 ALA A N 11
ATOM 5530 C CA . ALA A 1 83 ? -6.322 12.284 -8.160 1.00 0.00 83 ALA A CA 11
ATOM 5531 C C . ALA A 1 83 ? -5.804 13.722 -8.273 1.00 0.00 83 ALA A C 11
ATOM 5532 O O . ALA A 1 83 ? -6.507 14.603 -8.727 1.00 0.00 83 ALA A O 11
ATOM 5539 N N . ILE A 1 84 ? -4.589 13.975 -7.852 1.00 0.00 84 ILE A N 11
ATOM 5540 C CA . ILE A 1 84 ? -4.039 15.352 -7.914 1.00 0.00 84 ILE A CA 11
ATOM 5541 C C . ILE A 1 84 ? -5.091 16.361 -7.438 1.00 0.00 84 ILE A C 11
ATOM 5542 O O . ILE A 1 84 ? -5.434 17.292 -8.139 1.00 0.00 84 ILE A O 11
ATOM 5558 N N . ASP A 1 85 ? -5.603 16.183 -6.247 1.00 0.00 85 ASP A N 11
ATOM 5559 C CA . ASP A 1 85 ? -6.632 17.132 -5.723 1.00 0.00 85 ASP A CA 11
ATOM 5560 C C . ASP A 1 85 ? -6.674 17.099 -4.182 1.00 0.00 85 ASP A C 11
ATOM 5561 O O . ASP A 1 85 ? -6.831 18.128 -3.556 1.00 0.00 85 ASP A O 11
ATOM 5570 N N . PRO A 1 86 ? -6.541 15.943 -3.558 1.00 0.00 86 PRO A N 11
ATOM 5571 C CA . PRO A 1 86 ? -6.575 15.829 -2.082 1.00 0.00 86 PRO A CA 11
ATOM 5572 C C . PRO A 1 86 ? -5.165 15.879 -1.481 1.00 0.00 86 PRO A C 11
ATOM 5573 O O . PRO A 1 86 ? -4.867 15.212 -0.509 1.00 0.00 86 PRO A O 11
ATOM 5584 N N . LYS A 1 87 ? -4.300 16.667 -2.054 1.00 0.00 87 LYS A N 11
ATOM 5585 C CA . LYS A 1 87 ? -2.913 16.769 -1.524 1.00 0.00 87 LYS A CA 11
ATOM 5586 C C . LYS A 1 87 ? -2.977 17.124 -0.040 1.00 0.00 87 LYS A C 11
ATOM 5587 O O . LYS A 1 87 ? -2.093 16.802 0.728 1.00 0.00 87 LYS A O 11
ATOM 5606 N N . ASN A 1 88 ? -4.022 17.784 0.366 1.00 0.00 88 ASN A N 11
ATOM 5607 C CA . ASN A 1 88 ? -4.159 18.165 1.797 1.00 0.00 88 ASN A CA 11
ATOM 5608 C C . ASN A 1 88 ? -4.590 16.926 2.597 1.00 0.00 88 ASN A C 11
ATOM 5609 O O . ASN A 1 88 ? -3.838 16.393 3.390 1.00 0.00 88 ASN A O 11
ATOM 5620 N N . LEU A 1 89 ? -5.793 16.471 2.393 1.00 0.00 89 LEU A N 11
ATOM 5621 C CA . LEU A 1 89 ? -6.281 15.279 3.138 1.00 0.00 89 LEU A CA 11
ATOM 5622 C C . LEU A 1 89 ? -5.246 14.158 3.037 1.00 0.00 89 LEU A C 11
ATOM 5623 O O . LEU A 1 89 ? -5.165 13.298 3.892 1.00 0.00 89 LEU A O 11
ATOM 5639 N N . SER A 1 90 ? -4.457 14.156 2.000 1.00 0.00 90 SER A N 11
ATOM 5640 C CA . SER A 1 90 ? -3.434 13.088 1.848 1.00 0.00 90 SER A CA 11
ATOM 5641 C C . SER A 1 90 ? -2.247 13.373 2.772 1.00 0.00 90 SER A C 11
ATOM 5642 O O . SER A 1 90 ? -1.824 12.525 3.529 1.00 0.00 90 SER A O 11
ATOM 5650 N N . ARG A 1 91 ? -1.702 14.558 2.719 1.00 0.00 91 ARG A N 11
ATOM 5651 C CA . ARG A 1 91 ? -0.542 14.879 3.598 1.00 0.00 91 ARG A CA 11
ATOM 5652 C C . ARG A 1 91 ? -0.877 14.488 5.041 1.00 0.00 91 ARG A C 11
ATOM 5653 O O . ARG A 1 91 ? -0.007 14.140 5.815 1.00 0.00 91 ARG A O 11
ATOM 5674 N N . LEU A 1 92 ? -2.128 14.537 5.411 1.00 0.00 92 LEU A N 11
ATOM 5675 C CA . LEU A 1 92 ? -2.497 14.158 6.806 1.00 0.00 92 LEU A CA 11
ATOM 5676 C C . LEU A 1 92 ? -2.042 12.722 7.072 1.00 0.00 92 LEU A C 11
ATOM 5677 O O . LEU A 1 92 ? -1.674 12.373 8.176 1.00 0.00 92 LEU A O 11
ATOM 5693 N N . PHE A 1 93 ? -2.059 11.886 6.070 1.00 0.00 93 PHE A N 11
ATOM 5694 C CA . PHE A 1 93 ? -1.622 10.477 6.275 1.00 0.00 93 PHE A CA 11
ATOM 5695 C C . PHE A 1 93 ? -0.115 10.473 6.572 1.00 0.00 93 PHE A C 11
ATOM 5696 O O . PHE A 1 93 ? 0.598 11.367 6.161 1.00 0.00 93 PHE A O 11
ATOM 5713 N N . PRO A 1 94 ? 0.371 9.484 7.283 1.00 0.00 94 PRO A N 11
ATOM 5714 C CA . PRO A 1 94 ? 1.820 9.391 7.631 1.00 0.00 94 PRO A CA 11
ATOM 5715 C C . PRO A 1 94 ? 2.691 8.952 6.446 1.00 0.00 94 PRO A C 11
ATOM 5716 O O . PRO A 1 94 ? 3.895 9.066 6.487 1.00 0.00 94 PRO A O 11
ATOM 5727 N N . GLY A 1 95 ? 2.100 8.441 5.400 1.00 0.00 95 GLY A N 11
ATOM 5728 C CA . GLY A 1 95 ? 2.914 7.986 4.229 1.00 0.00 95 GLY A CA 11
ATOM 5729 C C . GLY A 1 95 ? 3.517 9.191 3.496 1.00 0.00 95 GLY A C 11
ATOM 5730 O O . GLY A 1 95 ? 4.365 9.044 2.639 1.00 0.00 95 GLY A O 11
ATOM 5734 N N . TRP A 1 96 ? 3.079 10.377 3.816 1.00 0.00 96 TRP A N 11
ATOM 5735 C CA . TRP A 1 96 ? 3.614 11.597 3.134 1.00 0.00 96 TRP A CA 11
ATOM 5736 C C . TRP A 1 96 ? 4.840 12.128 3.889 1.00 0.00 96 TRP A C 11
ATOM 5737 O O . TRP A 1 96 ? 5.498 13.051 3.451 1.00 0.00 96 TRP A O 11
ATOM 5758 N N . LYS A 1 97 ? 5.136 11.570 5.029 1.00 0.00 97 LYS A N 11
ATOM 5759 C CA . LYS A 1 97 ? 6.299 12.053 5.834 1.00 0.00 97 LYS A CA 11
ATOM 5760 C C . LYS A 1 97 ? 7.562 12.148 4.980 1.00 0.00 97 LYS A C 11
ATOM 5761 O O . LYS A 1 97 ? 8.479 12.875 5.309 1.00 0.00 97 LYS A O 11
ATOM 5780 N N . ALA A 1 98 ? 7.633 11.414 3.898 1.00 0.00 98 ALA A N 11
ATOM 5781 C CA . ALA A 1 98 ? 8.845 11.447 3.031 1.00 0.00 98 ALA A CA 11
ATOM 5782 C C . ALA A 1 98 ? 8.481 12.032 1.676 1.00 0.00 98 ALA A C 11
ATOM 5783 O O . ALA A 1 98 ? 9.333 12.468 0.926 1.00 0.00 98 ALA A O 11
ATOM 5790 N N . TRP A 1 99 ? 7.227 12.020 1.340 1.00 0.00 99 TRP A N 11
ATOM 5791 C CA . TRP A 1 99 ? 6.819 12.549 0.017 1.00 0.00 99 TRP A CA 11
ATOM 5792 C C . TRP A 1 99 ? 6.904 14.077 0.020 1.00 0.00 99 TRP A C 11
ATOM 5793 O O . TRP A 1 99 ? 6.835 14.714 -1.012 1.00 0.00 99 TRP A O 11
ATOM 5814 N N . VAL A 1 100 ? 7.055 14.670 1.172 1.00 0.00 100 VAL A N 11
ATOM 5815 C CA . VAL A 1 100 ? 7.144 16.151 1.239 1.00 0.00 100 VAL A CA 11
ATOM 5816 C C . VAL A 1 100 ? 8.232 16.638 0.279 1.00 0.00 100 VAL A C 11
ATOM 5817 O O . VAL A 1 100 ? 8.977 15.806 -0.212 1.00 0.00 100 VAL A O 11
ATOM 5831 N N . THR A 1 68 ? -1.027 -10.701 -2.563 1.00 0.00 68 THR A N 12
ATOM 5832 C CA . THR A 1 68 ? -0.431 -9.345 -2.761 1.00 0.00 68 THR A CA 12
ATOM 5833 C C . THR A 1 68 ? 1.081 -9.466 -2.986 1.00 0.00 68 THR A C 12
ATOM 5834 O O . THR A 1 68 ? 1.737 -10.321 -2.425 1.00 0.00 68 THR A O 12
ATOM 5845 N N . VAL A 1 69 ? 1.635 -8.617 -3.808 1.00 0.00 69 VAL A N 12
ATOM 5846 C CA . VAL A 1 69 ? 3.098 -8.681 -4.079 1.00 0.00 69 VAL A CA 12
ATOM 5847 C C . VAL A 1 69 ? 3.495 -7.504 -4.974 1.00 0.00 69 VAL A C 12
ATOM 5848 O O . VAL A 1 69 ? 4.443 -6.796 -4.702 1.00 0.00 69 VAL A O 12
ATOM 5861 N N . LEU A 1 70 ? 2.780 -7.303 -6.042 1.00 0.00 70 LEU A N 12
ATOM 5862 C CA . LEU A 1 70 ? 3.108 -6.181 -6.970 1.00 0.00 70 LEU A CA 12
ATOM 5863 C C . LEU A 1 70 ? 3.309 -4.890 -6.173 1.00 0.00 70 LEU A C 12
ATOM 5864 O O . LEU A 1 70 ? 3.754 -3.891 -6.702 1.00 0.00 70 LEU A O 12
ATOM 5880 N N . SER A 1 71 ? 2.978 -4.897 -4.907 1.00 0.00 71 SER A N 12
ATOM 5881 C CA . SER A 1 71 ? 3.148 -3.668 -4.079 1.00 0.00 71 SER A CA 12
ATOM 5882 C C . SER A 1 71 ? 2.026 -2.692 -4.398 1.00 0.00 71 SER A C 12
ATOM 5883 O O . SER A 1 71 ? 1.777 -2.349 -5.536 1.00 0.00 71 SER A O 12
ATOM 5891 N N . VAL A 1 72 ? 1.346 -2.255 -3.385 1.00 0.00 72 VAL A N 12
ATOM 5892 C CA . VAL A 1 72 ? 0.223 -1.308 -3.577 1.00 0.00 72 VAL A CA 12
ATOM 5893 C C . VAL A 1 72 ? 0.726 -0.018 -4.235 1.00 0.00 72 VAL A C 12
ATOM 5894 O O . VAL A 1 72 ? -0.023 0.685 -4.881 1.00 0.00 72 VAL A O 12
ATOM 5907 N N . GLY A 1 73 ? 1.984 0.301 -4.067 1.00 0.00 73 GLY A N 12
ATOM 5908 C CA . GLY A 1 73 ? 2.538 1.554 -4.674 1.00 0.00 73 GLY A CA 12
ATOM 5909 C C . GLY A 1 73 ? 2.024 1.725 -6.105 1.00 0.00 73 GLY A C 12
ATOM 5910 O O . GLY A 1 73 ? 2.074 2.800 -6.665 1.00 0.00 73 GLY A O 12
ATOM 5914 N N . GLY A 1 74 ? 1.524 0.678 -6.699 1.00 0.00 74 GLY A N 12
ATOM 5915 C CA . GLY A 1 74 ? 1.002 0.792 -8.088 1.00 0.00 74 GLY A CA 12
ATOM 5916 C C . GLY A 1 74 ? -0.379 1.451 -8.064 1.00 0.00 74 GLY A C 12
ATOM 5917 O O . GLY A 1 74 ? -0.629 2.423 -8.752 1.00 0.00 74 GLY A O 12
ATOM 5921 N N . GLN A 1 75 ? -1.280 0.934 -7.273 1.00 0.00 75 GLN A N 12
ATOM 5922 C CA . GLN A 1 75 ? -2.636 1.531 -7.207 1.00 0.00 75 GLN A CA 12
ATOM 5923 C C . GLN A 1 75 ? -2.555 2.854 -6.456 1.00 0.00 75 GLN A C 12
ATOM 5924 O O . GLN A 1 75 ? -3.224 3.813 -6.786 1.00 0.00 75 GLN A O 12
ATOM 5938 N N . VAL A 1 76 ? -1.724 2.917 -5.457 1.00 0.00 76 VAL A N 12
ATOM 5939 C CA . VAL A 1 76 ? -1.577 4.181 -4.695 1.00 0.00 76 VAL A CA 12
ATOM 5940 C C . VAL A 1 76 ? -0.979 5.228 -5.633 1.00 0.00 76 VAL A C 12
ATOM 5941 O O . VAL A 1 76 ? -1.524 6.301 -5.813 1.00 0.00 76 VAL A O 12
ATOM 5954 N N . ASN A 1 77 ? 0.131 4.915 -6.252 1.00 0.00 77 ASN A N 12
ATOM 5955 C CA . ASN A 1 77 ? 0.749 5.886 -7.197 1.00 0.00 77 ASN A CA 12
ATOM 5956 C C . ASN A 1 77 ? -0.314 6.335 -8.202 1.00 0.00 77 ASN A C 12
ATOM 5957 O O . ASN A 1 77 ? -0.302 7.447 -8.679 1.00 0.00 77 ASN A O 12
ATOM 5968 N N . LEU A 1 78 ? -1.245 5.480 -8.520 1.00 0.00 78 LEU A N 12
ATOM 5969 C CA . LEU A 1 78 ? -2.316 5.871 -9.482 1.00 0.00 78 LEU A CA 12
ATOM 5970 C C . LEU A 1 78 ? -3.261 6.860 -8.777 1.00 0.00 78 LEU A C 12
ATOM 5971 O O . LEU A 1 78 ? -3.618 7.896 -9.311 1.00 0.00 78 LEU A O 12
ATOM 5987 N N . LEU A 1 79 ? -3.673 6.529 -7.583 1.00 0.00 79 LEU A N 12
ATOM 5988 C CA . LEU A 1 79 ? -4.602 7.415 -6.826 1.00 0.00 79 LEU A CA 12
ATOM 5989 C C . LEU A 1 79 ? -4.078 8.860 -6.825 1.00 0.00 79 LEU A C 12
ATOM 5990 O O . LEU A 1 79 ? -4.817 9.788 -7.084 1.00 0.00 79 LEU A O 12
ATOM 6006 N N . ILE A 1 80 ? -2.824 9.069 -6.518 1.00 0.00 80 ILE A N 12
ATOM 6007 C CA . ILE A 1 80 ? -2.313 10.466 -6.491 1.00 0.00 80 ILE A CA 12
ATOM 6008 C C . ILE A 1 80 ? -2.184 10.999 -7.921 1.00 0.00 80 ILE A C 12
ATOM 6009 O O . ILE A 1 80 ? -2.570 12.115 -8.197 1.00 0.00 80 ILE A O 12
ATOM 6025 N N . GLN A 1 81 ? -1.661 10.222 -8.840 1.00 0.00 81 GLN A N 12
ATOM 6026 C CA . GLN A 1 81 ? -1.538 10.710 -10.243 1.00 0.00 81 GLN A CA 12
ATOM 6027 C C . GLN A 1 81 ? -2.877 11.336 -10.663 1.00 0.00 81 GLN A C 12
ATOM 6028 O O . GLN A 1 81 ? -2.933 12.186 -11.527 1.00 0.00 81 GLN A O 12
ATOM 6042 N N . GLN A 1 82 ? -3.948 10.915 -10.042 1.00 0.00 82 GLN A N 12
ATOM 6043 C CA . GLN A 1 82 ? -5.294 11.476 -10.375 1.00 0.00 82 GLN A CA 12
ATOM 6044 C C . GLN A 1 82 ? -5.633 12.600 -9.397 1.00 0.00 82 GLN A C 12
ATOM 6045 O O . GLN A 1 82 ? -6.319 13.545 -9.733 1.00 0.00 82 GLN A O 12
ATOM 6059 N N . ALA A 1 83 ? -5.190 12.482 -8.178 1.00 0.00 83 ALA A N 12
ATOM 6060 C CA . ALA A 1 83 ? -5.510 13.512 -7.155 1.00 0.00 83 ALA A CA 12
ATOM 6061 C C . ALA A 1 83 ? -4.432 14.599 -7.113 1.00 0.00 83 ALA A C 12
ATOM 6062 O O . ALA A 1 83 ? -4.598 15.596 -6.442 1.00 0.00 83 ALA A O 12
ATOM 6069 N N . ILE A 1 84 ? -3.339 14.389 -7.820 1.00 0.00 84 ILE A N 12
ATOM 6070 C CA . ILE A 1 84 ? -2.183 15.355 -7.877 1.00 0.00 84 ILE A CA 12
ATOM 6071 C C . ILE A 1 84 ? -2.402 16.567 -6.964 1.00 0.00 84 ILE A C 12
ATOM 6072 O O . ILE A 1 84 ? -1.756 16.722 -5.947 1.00 0.00 84 ILE A O 12
ATOM 6088 N N . ASP A 1 85 ? -3.327 17.402 -7.333 1.00 0.00 85 ASP A N 12
ATOM 6089 C CA . ASP A 1 85 ? -3.651 18.616 -6.518 1.00 0.00 85 ASP A CA 12
ATOM 6090 C C . ASP A 1 85 ? -2.380 19.230 -5.910 1.00 0.00 85 ASP A C 12
ATOM 6091 O O . ASP A 1 85 ? -2.242 19.305 -4.705 1.00 0.00 85 ASP A O 12
ATOM 6100 N N . PRO A 1 86 ? -1.465 19.672 -6.734 1.00 0.00 86 PRO A N 12
ATOM 6101 C CA . PRO A 1 86 ? -0.193 20.300 -6.268 1.00 0.00 86 PRO A CA 12
ATOM 6102 C C . PRO A 1 86 ? -0.375 21.783 -5.924 1.00 0.00 86 PRO A C 12
ATOM 6103 O O . PRO A 1 86 ? 0.513 22.424 -5.397 1.00 0.00 86 PRO A O 12
ATOM 6114 N N . LYS A 1 87 ? -1.517 22.334 -6.230 1.00 0.00 87 LYS A N 12
ATOM 6115 C CA . LYS A 1 87 ? -1.761 23.773 -5.936 1.00 0.00 87 LYS A CA 12
ATOM 6116 C C . LYS A 1 87 ? -1.604 24.039 -4.435 1.00 0.00 87 LYS A C 12
ATOM 6117 O O . LYS A 1 87 ? -1.363 25.155 -4.022 1.00 0.00 87 LYS A O 12
ATOM 6136 N N . ASN A 1 88 ? -1.746 23.033 -3.616 1.00 0.00 88 ASN A N 12
ATOM 6137 C CA . ASN A 1 88 ? -1.611 23.254 -2.145 1.00 0.00 88 ASN A CA 12
ATOM 6138 C C . ASN A 1 88 ? -0.134 23.416 -1.776 1.00 0.00 88 ASN A C 12
ATOM 6139 O O . ASN A 1 88 ? 0.255 24.380 -1.148 1.00 0.00 88 ASN A O 12
ATOM 6150 N N . LEU A 1 89 ? 0.688 22.480 -2.157 1.00 0.00 89 LEU A N 12
ATOM 6151 C CA . LEU A 1 89 ? 2.136 22.579 -1.823 1.00 0.00 89 LEU A CA 12
ATOM 6152 C C . LEU A 1 89 ? 2.783 23.676 -2.670 1.00 0.00 89 LEU A C 12
ATOM 6153 O O . LEU A 1 89 ? 3.825 24.199 -2.331 1.00 0.00 89 LEU A O 12
ATOM 6169 N N . SER A 1 90 ? 2.182 24.019 -3.778 1.00 0.00 90 SER A N 12
ATOM 6170 C CA . SER A 1 90 ? 2.770 25.067 -4.655 1.00 0.00 90 SER A CA 12
ATOM 6171 C C . SER A 1 90 ? 2.376 26.464 -4.165 1.00 0.00 90 SER A C 12
ATOM 6172 O O . SER A 1 90 ? 3.203 27.350 -4.069 1.00 0.00 90 SER A O 12
ATOM 6180 N N . ARG A 1 91 ? 1.121 26.682 -3.870 1.00 0.00 91 ARG A N 12
ATOM 6181 C CA . ARG A 1 91 ? 0.695 28.037 -3.410 1.00 0.00 91 ARG A CA 12
ATOM 6182 C C . ARG A 1 91 ? 1.315 28.353 -2.044 1.00 0.00 91 ARG A C 12
ATOM 6183 O O . ARG A 1 91 ? 1.693 29.476 -1.776 1.00 0.00 91 ARG A O 12
ATOM 6204 N N . LEU A 1 92 ? 1.424 27.384 -1.176 1.00 0.00 92 LEU A N 12
ATOM 6205 C CA . LEU A 1 92 ? 2.021 27.657 0.166 1.00 0.00 92 LEU A CA 12
ATOM 6206 C C . LEU A 1 92 ? 3.512 27.954 0.014 1.00 0.00 92 LEU A C 12
ATOM 6207 O O . LEU A 1 92 ? 4.233 28.061 0.986 1.00 0.00 92 LEU A O 12
ATOM 6223 N N . PHE A 1 93 ? 3.985 28.090 -1.197 1.00 0.00 93 PHE A N 12
ATOM 6224 C CA . PHE A 1 93 ? 5.439 28.383 -1.402 1.00 0.00 93 PHE A CA 12
ATOM 6225 C C . PHE A 1 93 ? 5.631 29.200 -2.693 1.00 0.00 93 PHE A C 12
ATOM 6226 O O . PHE A 1 93 ? 4.854 29.086 -3.620 1.00 0.00 93 PHE A O 12
ATOM 6243 N N . PRO A 1 94 ? 6.664 30.018 -2.760 1.00 0.00 94 PRO A N 12
ATOM 6244 C CA . PRO A 1 94 ? 6.956 30.851 -3.961 1.00 0.00 94 PRO A CA 12
ATOM 6245 C C . PRO A 1 94 ? 6.657 30.120 -5.278 1.00 0.00 94 PRO A C 12
ATOM 6246 O O . PRO A 1 94 ? 6.470 30.729 -6.313 1.00 0.00 94 PRO A O 12
ATOM 6257 N N . GLY A 1 95 ? 6.636 28.820 -5.234 1.00 0.00 95 GLY A N 12
ATOM 6258 C CA . GLY A 1 95 ? 6.384 28.008 -6.459 1.00 0.00 95 GLY A CA 12
ATOM 6259 C C . GLY A 1 95 ? 5.313 28.635 -7.362 1.00 0.00 95 GLY A C 12
ATOM 6260 O O . GLY A 1 95 ? 5.448 28.627 -8.569 1.00 0.00 95 GLY A O 12
ATOM 6264 N N . TRP A 1 96 ? 4.234 29.143 -6.812 1.00 0.00 96 TRP A N 12
ATOM 6265 C CA . TRP A 1 96 ? 3.157 29.717 -7.691 1.00 0.00 96 TRP A CA 12
ATOM 6266 C C . TRP A 1 96 ? 3.354 31.224 -7.930 1.00 0.00 96 TRP A C 12
ATOM 6267 O O . TRP A 1 96 ? 2.959 31.744 -8.955 1.00 0.00 96 TRP A O 12
ATOM 6288 N N . LYS A 1 97 ? 3.949 31.936 -7.012 1.00 0.00 97 LYS A N 12
ATOM 6289 C CA . LYS A 1 97 ? 4.139 33.403 -7.236 1.00 0.00 97 LYS A CA 12
ATOM 6290 C C . LYS A 1 97 ? 4.776 33.640 -8.607 1.00 0.00 97 LYS A C 12
ATOM 6291 O O . LYS A 1 97 ? 4.876 34.764 -9.059 1.00 0.00 97 LYS A O 12
ATOM 6310 N N . ALA A 1 98 ? 5.216 32.598 -9.275 1.00 0.00 98 ALA A N 12
ATOM 6311 C CA . ALA A 1 98 ? 5.853 32.766 -10.607 1.00 0.00 98 ALA A CA 12
ATOM 6312 C C . ALA A 1 98 ? 4.882 32.297 -11.678 1.00 0.00 98 ALA A C 12
ATOM 6313 O O . ALA A 1 98 ? 5.011 32.624 -12.841 1.00 0.00 98 ALA A O 12
ATOM 6320 N N . TRP A 1 99 ? 3.924 31.508 -11.294 1.00 0.00 99 TRP A N 12
ATOM 6321 C CA . TRP A 1 99 ? 2.958 30.987 -12.286 1.00 0.00 99 TRP A CA 12
ATOM 6322 C C . TRP A 1 99 ? 1.987 32.098 -12.687 1.00 0.00 99 TRP A C 12
ATOM 6323 O O . TRP A 1 99 ? 1.432 32.093 -13.768 1.00 0.00 99 TRP A O 12
ATOM 6344 N N . VAL A 1 100 ? 1.780 33.054 -11.823 1.00 0.00 100 VAL A N 12
ATOM 6345 C CA . VAL A 1 100 ? 0.852 34.167 -12.146 1.00 0.00 100 VAL A CA 12
ATOM 6346 C C . VAL A 1 100 ? 1.297 34.845 -13.444 1.00 0.00 100 VAL A C 12
ATOM 6347 O O . VAL A 1 100 ? 0.456 35.438 -14.098 1.00 0.00 100 VAL A O 12
ATOM 6361 N N . THR A 1 68 ? 5.018 -9.613 1.189 1.00 0.00 68 THR A N 13
ATOM 6362 C CA . THR A 1 68 ? 4.353 -9.535 -0.142 1.00 0.00 68 THR A CA 13
ATOM 6363 C C . THR A 1 68 ? 2.902 -9.103 0.036 1.00 0.00 68 THR A C 13
ATOM 6364 O O . THR A 1 68 ? 2.217 -9.524 0.945 1.00 0.00 68 THR A O 13
ATOM 6375 N N . VAL A 1 69 ? 2.430 -8.280 -0.855 1.00 0.00 69 VAL A N 13
ATOM 6376 C CA . VAL A 1 69 ? 1.024 -7.816 -0.798 1.00 0.00 69 VAL A CA 13
ATOM 6377 C C . VAL A 1 69 ? 0.534 -7.604 -2.231 1.00 0.00 69 VAL A C 13
ATOM 6378 O O . VAL A 1 69 ? 1.305 -7.625 -3.171 1.00 0.00 69 VAL A O 13
ATOM 6391 N N . LEU A 1 70 ? -0.738 -7.406 -2.406 1.00 0.00 70 LEU A N 13
ATOM 6392 C CA . LEU A 1 70 ? -1.294 -7.195 -3.779 1.00 0.00 70 LEU A CA 13
ATOM 6393 C C . LEU A 1 70 ? -0.614 -5.996 -4.461 1.00 0.00 70 LEU A C 13
ATOM 6394 O O . LEU A 1 70 ? -1.051 -5.538 -5.497 1.00 0.00 70 LEU A O 13
ATOM 6410 N N . SER A 1 71 ? 0.444 -5.490 -3.891 1.00 0.00 71 SER A N 13
ATOM 6411 C CA . SER A 1 71 ? 1.158 -4.327 -4.493 1.00 0.00 71 SER A CA 13
ATOM 6412 C C . SER A 1 71 ? 0.375 -3.049 -4.224 1.00 0.00 71 SER A C 13
ATOM 6413 O O . SER A 1 71 ? -0.673 -2.804 -4.785 1.00 0.00 71 SER A O 13
ATOM 6421 N N . VAL A 1 72 ? 0.898 -2.241 -3.350 1.00 0.00 72 VAL A N 13
ATOM 6422 C CA . VAL A 1 72 ? 0.230 -0.965 -2.989 1.00 0.00 72 VAL A CA 13
ATOM 6423 C C . VAL A 1 72 ? 0.812 0.182 -3.823 1.00 0.00 72 VAL A C 13
ATOM 6424 O O . VAL A 1 72 ? 0.090 0.988 -4.373 1.00 0.00 72 VAL A O 13
ATOM 6437 N N . GLY A 1 73 ? 2.109 0.264 -3.923 1.00 0.00 73 GLY A N 13
ATOM 6438 C CA . GLY A 1 73 ? 2.730 1.363 -4.718 1.00 0.00 73 GLY A CA 13
ATOM 6439 C C . GLY A 1 73 ? 2.048 1.469 -6.083 1.00 0.00 73 GLY A C 13
ATOM 6440 O O . GLY A 1 73 ? 2.250 2.417 -6.814 1.00 0.00 73 GLY A O 13
ATOM 6444 N N . GLY A 1 74 ? 1.248 0.501 -6.437 1.00 0.00 74 GLY A N 13
ATOM 6445 C CA . GLY A 1 74 ? 0.562 0.545 -7.762 1.00 0.00 74 GLY A CA 13
ATOM 6446 C C . GLY A 1 74 ? -0.722 1.376 -7.666 1.00 0.00 74 GLY A C 13
ATOM 6447 O O . GLY A 1 74 ? -0.849 2.413 -8.289 1.00 0.00 74 GLY A O 13
ATOM 6451 N N . GLN A 1 75 ? -1.679 0.932 -6.897 1.00 0.00 75 GLN A N 13
ATOM 6452 C CA . GLN A 1 75 ? -2.946 1.698 -6.782 1.00 0.00 75 GLN A CA 13
ATOM 6453 C C . GLN A 1 75 ? -2.688 2.981 -6.002 1.00 0.00 75 GLN A C 13
ATOM 6454 O O . GLN A 1 75 ? -3.526 3.851 -5.923 1.00 0.00 75 GLN A O 13
ATOM 6468 N N . VAL A 1 76 ? -1.528 3.103 -5.417 1.00 0.00 76 VAL A N 13
ATOM 6469 C CA . VAL A 1 76 ? -1.208 4.330 -4.636 1.00 0.00 76 VAL A CA 13
ATOM 6470 C C . VAL A 1 76 ? -0.493 5.327 -5.545 1.00 0.00 76 VAL A C 13
ATOM 6471 O O . VAL A 1 76 ? -1.005 6.391 -5.831 1.00 0.00 76 VAL A O 13
ATOM 6484 N N . ASN A 1 77 ? 0.677 4.993 -6.024 1.00 0.00 77 ASN A N 13
ATOM 6485 C CA . ASN A 1 77 ? 1.388 5.934 -6.932 1.00 0.00 77 ASN A CA 13
ATOM 6486 C C . ASN A 1 77 ? 0.429 6.323 -8.058 1.00 0.00 77 ASN A C 13
ATOM 6487 O O . ASN A 1 77 ? 0.589 7.327 -8.724 1.00 0.00 77 ASN A O 13
ATOM 6498 N N . LEU A 1 78 ? -0.575 5.517 -8.265 1.00 0.00 78 LEU A N 13
ATOM 6499 C CA . LEU A 1 78 ? -1.573 5.811 -9.330 1.00 0.00 78 LEU A CA 13
ATOM 6500 C C . LEU A 1 78 ? -2.641 6.761 -8.772 1.00 0.00 78 LEU A C 13
ATOM 6501 O O . LEU A 1 78 ? -2.740 7.905 -9.170 1.00 0.00 78 LEU A O 13
ATOM 6517 N N . LEU A 1 79 ? -3.449 6.292 -7.860 1.00 0.00 79 LEU A N 13
ATOM 6518 C CA . LEU A 1 79 ? -4.523 7.155 -7.291 1.00 0.00 79 LEU A CA 13
ATOM 6519 C C . LEU A 1 79 ? -3.967 8.532 -6.907 1.00 0.00 79 LEU A C 13
ATOM 6520 O O . LEU A 1 79 ? -4.718 9.446 -6.633 1.00 0.00 79 LEU A O 13
ATOM 6536 N N . ILE A 1 80 ? -2.665 8.702 -6.885 1.00 0.00 80 ILE A N 13
ATOM 6537 C CA . ILE A 1 80 ? -2.095 10.034 -6.510 1.00 0.00 80 ILE A CA 13
ATOM 6538 C C . ILE A 1 80 ? -1.810 10.845 -7.779 1.00 0.00 80 ILE A C 13
ATOM 6539 O O . ILE A 1 80 ? -2.298 11.943 -7.925 1.00 0.00 80 ILE A O 13
ATOM 6555 N N . GLN A 1 81 ? -1.045 10.332 -8.707 1.00 0.00 81 GLN A N 13
ATOM 6556 C CA . GLN A 1 81 ? -0.776 11.132 -9.941 1.00 0.00 81 GLN A CA 13
ATOM 6557 C C . GLN A 1 81 ? -2.097 11.512 -10.620 1.00 0.00 81 GLN A C 13
ATOM 6558 O O . GLN A 1 81 ? -2.159 12.471 -11.365 1.00 0.00 81 GLN A O 13
ATOM 6572 N N . GLN A 1 82 ? -3.163 10.791 -10.362 1.00 0.00 82 GLN A N 13
ATOM 6573 C CA . GLN A 1 82 ? -4.476 11.152 -10.992 1.00 0.00 82 GLN A CA 13
ATOM 6574 C C . GLN A 1 82 ? -5.258 12.056 -10.041 1.00 0.00 82 GLN A C 13
ATOM 6575 O O . GLN A 1 82 ? -5.759 13.094 -10.426 1.00 0.00 82 GLN A O 13
ATOM 6589 N N . ALA A 1 83 ? -5.380 11.665 -8.803 1.00 0.00 83 ALA A N 13
ATOM 6590 C CA . ALA A 1 83 ? -6.141 12.495 -7.835 1.00 0.00 83 ALA A CA 13
ATOM 6591 C C . ALA A 1 83 ? -5.421 13.822 -7.600 1.00 0.00 83 ALA A C 13
ATOM 6592 O O . ALA A 1 83 ? -5.916 14.871 -7.956 1.00 0.00 83 ALA A O 13
ATOM 6599 N N . ILE A 1 84 ? -4.255 13.776 -7.005 1.00 0.00 84 ILE A N 13
ATOM 6600 C CA . ILE A 1 84 ? -3.484 15.006 -6.726 1.00 0.00 84 ILE A CA 13
ATOM 6601 C C . ILE A 1 84 ? -4.231 15.873 -5.702 1.00 0.00 84 ILE A C 13
ATOM 6602 O O . ILE A 1 84 ? -3.642 16.368 -4.763 1.00 0.00 84 ILE A O 13
ATOM 6618 N N . ASP A 1 85 ? -5.521 16.031 -5.862 1.00 0.00 85 ASP A N 13
ATOM 6619 C CA . ASP A 1 85 ? -6.329 16.837 -4.893 1.00 0.00 85 ASP A CA 13
ATOM 6620 C C . ASP A 1 85 ? -7.702 17.170 -5.523 1.00 0.00 85 ASP A C 13
ATOM 6621 O O . ASP A 1 85 ? -8.719 16.787 -4.984 1.00 0.00 85 ASP A O 13
ATOM 6630 N N . PRO A 1 86 ? -7.750 17.865 -6.643 1.00 0.00 86 PRO A N 13
ATOM 6631 C CA . PRO A 1 86 ? -9.036 18.218 -7.314 1.00 0.00 86 PRO A CA 13
ATOM 6632 C C . PRO A 1 86 ? -10.126 17.149 -7.152 1.00 0.00 86 PRO A C 13
ATOM 6633 O O . PRO A 1 86 ? -11.303 17.442 -7.215 1.00 0.00 86 PRO A O 13
ATOM 6644 N N . LYS A 1 87 ? -9.749 15.912 -6.957 1.00 0.00 87 LYS A N 13
ATOM 6645 C CA . LYS A 1 87 ? -10.772 14.836 -6.809 1.00 0.00 87 LYS A CA 13
ATOM 6646 C C . LYS A 1 87 ? -11.865 15.291 -5.841 1.00 0.00 87 LYS A C 13
ATOM 6647 O O . LYS A 1 87 ? -12.976 14.799 -5.869 1.00 0.00 87 LYS A O 13
ATOM 6666 N N . ASN A 1 88 ? -11.558 16.226 -4.982 1.00 0.00 88 ASN A N 13
ATOM 6667 C CA . ASN A 1 88 ? -12.586 16.707 -4.005 1.00 0.00 88 ASN A CA 13
ATOM 6668 C C . ASN A 1 88 ? -13.388 17.862 -4.619 1.00 0.00 88 ASN A C 13
ATOM 6669 O O . ASN A 1 88 ? -14.547 17.718 -4.947 1.00 0.00 88 ASN A O 13
ATOM 6680 N N . LEU A 1 89 ? -12.784 19.006 -4.778 1.00 0.00 89 LEU A N 13
ATOM 6681 C CA . LEU A 1 89 ? -13.523 20.161 -5.362 1.00 0.00 89 LEU A CA 13
ATOM 6682 C C . LEU A 1 89 ? -14.267 19.710 -6.620 1.00 0.00 89 LEU A C 13
ATOM 6683 O O . LEU A 1 89 ? -15.149 20.387 -7.109 1.00 0.00 89 LEU A O 13
ATOM 6699 N N . SER A 1 90 ? -13.909 18.572 -7.150 1.00 0.00 90 SER A N 13
ATOM 6700 C CA . SER A 1 90 ? -14.575 18.066 -8.381 1.00 0.00 90 SER A CA 13
ATOM 6701 C C . SER A 1 90 ? -15.708 17.097 -8.024 1.00 0.00 90 SER A C 13
ATOM 6702 O O . SER A 1 90 ? -16.869 17.368 -8.253 1.00 0.00 90 SER A O 13
ATOM 6710 N N . ARG A 1 91 ? -15.373 15.954 -7.497 1.00 0.00 91 ARG A N 13
ATOM 6711 C CA . ARG A 1 91 ? -16.415 14.940 -7.161 1.00 0.00 91 ARG A CA 13
ATOM 6712 C C . ARG A 1 91 ? -17.463 15.518 -6.206 1.00 0.00 91 ARG A C 13
ATOM 6713 O O . ARG A 1 91 ? -18.589 15.062 -6.168 1.00 0.00 91 ARG A O 13
ATOM 6734 N N . LEU A 1 92 ? -17.114 16.500 -5.425 1.00 0.00 92 LEU A N 13
ATOM 6735 C CA . LEU A 1 92 ? -18.107 17.068 -4.477 1.00 0.00 92 LEU A CA 13
ATOM 6736 C C . LEU A 1 92 ? -19.348 17.539 -5.228 1.00 0.00 92 LEU A C 13
ATOM 6737 O O . LEU A 1 92 ? -20.453 17.413 -4.740 1.00 0.00 92 LEU A O 13
ATOM 6753 N N . PHE A 1 93 ? -19.196 18.077 -6.407 1.00 0.00 93 PHE A N 13
ATOM 6754 C CA . PHE A 1 93 ? -20.414 18.543 -7.143 1.00 0.00 93 PHE A CA 13
ATOM 6755 C C . PHE A 1 93 ? -20.120 18.759 -8.645 1.00 0.00 93 PHE A C 13
ATOM 6756 O O . PHE A 1 93 ? -20.657 18.056 -9.478 1.00 0.00 93 PHE A O 13
ATOM 6773 N N . PRO A 1 94 ? -19.308 19.725 -9.002 1.00 0.00 94 PRO A N 13
ATOM 6774 C CA . PRO A 1 94 ? -18.997 20.017 -10.439 1.00 0.00 94 PRO A CA 13
ATOM 6775 C C . PRO A 1 94 ? -18.348 18.826 -11.160 1.00 0.00 94 PRO A C 13
ATOM 6776 O O . PRO A 1 94 ? -18.570 18.608 -12.334 1.00 0.00 94 PRO A O 13
ATOM 6787 N N . GLY A 1 95 ? -17.549 18.064 -10.471 1.00 0.00 95 GLY A N 13
ATOM 6788 C CA . GLY A 1 95 ? -16.884 16.896 -11.123 1.00 0.00 95 GLY A CA 13
ATOM 6789 C C . GLY A 1 95 ? -17.907 16.093 -11.931 1.00 0.00 95 GLY A C 13
ATOM 6790 O O . GLY A 1 95 ? -17.564 15.399 -12.867 1.00 0.00 95 GLY A O 13
ATOM 6794 N N . TRP A 1 96 ? -19.160 16.176 -11.574 1.00 0.00 96 TRP A N 13
ATOM 6795 C CA . TRP A 1 96 ? -20.201 15.413 -12.321 1.00 0.00 96 TRP A CA 13
ATOM 6796 C C . TRP A 1 96 ? -20.143 15.782 -13.809 1.00 0.00 96 TRP A C 13
ATOM 6797 O O . TRP A 1 96 ? -20.785 15.168 -14.636 1.00 0.00 96 TRP A O 13
ATOM 6818 N N . LYS A 1 97 ? -19.386 16.787 -14.148 1.00 0.00 97 LYS A N 13
ATOM 6819 C CA . LYS A 1 97 ? -19.289 17.212 -15.574 1.00 0.00 97 LYS A CA 13
ATOM 6820 C C . LYS A 1 97 ? -18.655 16.109 -16.423 1.00 0.00 97 LYS A C 13
ATOM 6821 O O . LYS A 1 97 ? -18.652 16.173 -17.636 1.00 0.00 97 LYS A O 13
ATOM 6840 N N . ALA A 1 98 ? -18.118 15.100 -15.798 1.00 0.00 98 ALA A N 13
ATOM 6841 C CA . ALA A 1 98 ? -17.480 13.987 -16.552 1.00 0.00 98 ALA A CA 13
ATOM 6842 C C . ALA A 1 98 ? -18.456 12.823 -16.600 1.00 0.00 98 ALA A C 13
ATOM 6843 O O . ALA A 1 98 ? -18.338 11.919 -17.404 1.00 0.00 98 ALA A O 13
ATOM 6850 N N . TRP A 1 99 ? -19.407 12.836 -15.716 1.00 0.00 99 TRP A N 13
ATOM 6851 C CA . TRP A 1 99 ? -20.394 11.737 -15.658 1.00 0.00 99 TRP A CA 13
ATOM 6852 C C . TRP A 1 99 ? -21.418 11.897 -16.783 1.00 0.00 99 TRP A C 13
ATOM 6853 O O . TRP A 1 99 ? -22.401 11.186 -16.845 1.00 0.00 99 TRP A O 13
ATOM 6874 N N . VAL A 1 100 ? -21.197 12.824 -17.673 1.00 0.00 100 VAL A N 13
ATOM 6875 C CA . VAL A 1 100 ? -22.156 13.026 -18.791 1.00 0.00 100 VAL A CA 13
ATOM 6876 C C . VAL A 1 100 ? -22.426 11.685 -19.476 1.00 0.00 100 VAL A C 13
ATOM 6877 O O . VAL A 1 100 ? -21.546 10.841 -19.449 1.00 0.00 100 VAL A O 13
ATOM 6891 N N . THR A 1 68 ? -1.616 -7.475 1.387 1.00 0.00 68 THR A N 14
ATOM 6892 C CA . THR A 1 68 ? -0.937 -6.836 0.227 1.00 0.00 68 THR A CA 14
ATOM 6893 C C . THR A 1 68 ? -0.912 -7.802 -0.958 1.00 0.00 68 THR A C 14
ATOM 6894 O O . THR A 1 68 ? -0.261 -8.826 -0.925 1.00 0.00 68 THR A O 14
ATOM 6905 N N . VAL A 1 69 ? -1.612 -7.469 -2.009 1.00 0.00 69 VAL A N 14
ATOM 6906 C CA . VAL A 1 69 ? -1.641 -8.341 -3.217 1.00 0.00 69 VAL A CA 14
ATOM 6907 C C . VAL A 1 69 ? -1.764 -7.463 -4.469 1.00 0.00 69 VAL A C 14
ATOM 6908 O O . VAL A 1 69 ? -1.025 -7.622 -5.421 1.00 0.00 69 VAL A O 14
ATOM 6921 N N . LEU A 1 70 ? -2.673 -6.525 -4.469 1.00 0.00 70 LEU A N 14
ATOM 6922 C CA . LEU A 1 70 ? -2.820 -5.626 -5.649 1.00 0.00 70 LEU A CA 14
ATOM 6923 C C . LEU A 1 70 ? -1.615 -4.683 -5.699 1.00 0.00 70 LEU A C 14
ATOM 6924 O O . LEU A 1 70 ? -1.554 -3.781 -6.510 1.00 0.00 70 LEU A O 14
ATOM 6940 N N . SER A 1 71 ? -0.666 -4.877 -4.825 1.00 0.00 71 SER A N 14
ATOM 6941 C CA . SER A 1 71 ? 0.528 -3.985 -4.803 1.00 0.00 71 SER A CA 14
ATOM 6942 C C . SER A 1 71 ? 0.087 -2.584 -4.403 1.00 0.00 71 SER A C 14
ATOM 6943 O O . SER A 1 71 ? -0.584 -1.887 -5.138 1.00 0.00 71 SER A O 14
ATOM 6951 N N . VAL A 1 72 ? 0.453 -2.187 -3.225 1.00 0.00 72 VAL A N 14
ATOM 6952 C CA . VAL A 1 72 ? 0.060 -0.851 -2.725 1.00 0.00 72 VAL A CA 14
ATOM 6953 C C . VAL A 1 72 ? 0.624 0.249 -3.633 1.00 0.00 72 VAL A C 14
ATOM 6954 O O . VAL A 1 72 ? -0.109 1.059 -4.161 1.00 0.00 72 VAL A O 14
ATOM 6967 N N . GLY A 1 73 ? 1.910 0.289 -3.832 1.00 0.00 73 GLY A N 14
ATOM 6968 C CA . GLY A 1 73 ? 2.482 1.347 -4.712 1.00 0.00 73 GLY A CA 14
ATOM 6969 C C . GLY A 1 73 ? 1.771 1.320 -6.064 1.00 0.00 73 GLY A C 14
ATOM 6970 O O . GLY A 1 73 ? 1.861 2.248 -6.840 1.00 0.00 73 GLY A O 14
ATOM 6974 N N . GLY A 1 74 ? 1.065 0.264 -6.353 1.00 0.00 74 GLY A N 14
ATOM 6975 C CA . GLY A 1 74 ? 0.353 0.182 -7.657 1.00 0.00 74 GLY A CA 14
ATOM 6976 C C . GLY A 1 74 ? -0.854 1.123 -7.654 1.00 0.00 74 GLY A C 14
ATOM 6977 O O . GLY A 1 74 ? -0.956 2.022 -8.471 1.00 0.00 74 GLY A O 14
ATOM 6981 N N . GLN A 1 75 ? -1.772 0.931 -6.743 1.00 0.00 75 GLN A N 14
ATOM 6982 C CA . GLN A 1 75 ? -2.966 1.813 -6.699 1.00 0.00 75 GLN A CA 14
ATOM 6983 C C . GLN A 1 75 ? -2.600 3.112 -5.992 1.00 0.00 75 GLN A C 14
ATOM 6984 O O . GLN A 1 75 ? -2.979 4.182 -6.409 1.00 0.00 75 GLN A O 14
ATOM 6998 N N . VAL A 1 76 ? -1.858 3.028 -4.930 1.00 0.00 76 VAL A N 14
ATOM 6999 C CA . VAL A 1 76 ? -1.467 4.263 -4.207 1.00 0.00 76 VAL A CA 14
ATOM 7000 C C . VAL A 1 76 ? -0.814 5.222 -5.197 1.00 0.00 76 VAL A C 14
ATOM 7001 O O . VAL A 1 76 ? -1.148 6.389 -5.258 1.00 0.00 76 VAL A O 14
ATOM 7014 N N . ASN A 1 77 ? 0.103 4.738 -5.990 1.00 0.00 77 ASN A N 14
ATOM 7015 C CA . ASN A 1 77 ? 0.751 5.626 -6.984 1.00 0.00 77 ASN A CA 14
ATOM 7016 C C . ASN A 1 77 ? -0.311 6.120 -7.966 1.00 0.00 77 ASN A C 14
ATOM 7017 O O . ASN A 1 77 ? -0.530 7.302 -8.121 1.00 0.00 77 ASN A O 14
ATOM 7028 N N . LEU A 1 78 ? -0.982 5.221 -8.625 1.00 0.00 78 LEU A N 14
ATOM 7029 C CA . LEU A 1 78 ? -2.033 5.644 -9.596 1.00 0.00 78 LEU A CA 14
ATOM 7030 C C . LEU A 1 78 ? -3.001 6.624 -8.925 1.00 0.00 78 LEU A C 14
ATOM 7031 O O . LEU A 1 78 ? -3.570 7.487 -9.568 1.00 0.00 78 LEU A O 14
ATOM 7047 N N . LEU A 1 79 ? -3.210 6.493 -7.644 1.00 0.00 79 LEU A N 14
ATOM 7048 C CA . LEU A 1 79 ? -4.156 7.404 -6.946 1.00 0.00 79 LEU A CA 14
ATOM 7049 C C . LEU A 1 79 ? -3.508 8.778 -6.727 1.00 0.00 79 LEU A C 14
ATOM 7050 O O . LEU A 1 79 ? -4.184 9.781 -6.681 1.00 0.00 79 LEU A O 14
ATOM 7066 N N . ILE A 1 80 ? -2.213 8.847 -6.571 1.00 0.00 80 ILE A N 14
ATOM 7067 C CA . ILE A 1 80 ? -1.577 10.175 -6.334 1.00 0.00 80 ILE A CA 14
ATOM 7068 C C . ILE A 1 80 ? -1.466 10.953 -7.661 1.00 0.00 80 ILE A C 14
ATOM 7069 O O . ILE A 1 80 ? -1.483 12.163 -7.672 1.00 0.00 80 ILE A O 14
ATOM 7085 N N . GLN A 1 81 ? -1.362 10.286 -8.784 1.00 0.00 81 GLN A N 14
ATOM 7086 C CA . GLN A 1 81 ? -1.255 11.034 -10.077 1.00 0.00 81 GLN A CA 14
ATOM 7087 C C . GLN A 1 81 ? -2.653 11.377 -10.614 1.00 0.00 81 GLN A C 14
ATOM 7088 O O . GLN A 1 81 ? -2.851 12.419 -11.209 1.00 0.00 81 GLN A O 14
ATOM 7102 N N . GLN A 1 82 ? -3.618 10.506 -10.452 1.00 0.00 82 GLN A N 14
ATOM 7103 C CA . GLN A 1 82 ? -4.983 10.795 -11.005 1.00 0.00 82 GLN A CA 14
ATOM 7104 C C . GLN A 1 82 ? -5.872 11.515 -9.979 1.00 0.00 82 GLN A C 14
ATOM 7105 O O . GLN A 1 82 ? -6.622 12.404 -10.331 1.00 0.00 82 GLN A O 14
ATOM 7119 N N . ALA A 1 83 ? -5.828 11.140 -8.730 1.00 0.00 83 ALA A N 14
ATOM 7120 C CA . ALA A 1 83 ? -6.715 11.818 -7.736 1.00 0.00 83 ALA A CA 14
ATOM 7121 C C . ALA A 1 83 ? -6.515 13.334 -7.794 1.00 0.00 83 ALA A C 14
ATOM 7122 O O . ALA A 1 83 ? -7.376 14.047 -8.266 1.00 0.00 83 ALA A O 14
ATOM 7129 N N . ILE A 1 84 ? -5.383 13.819 -7.323 1.00 0.00 84 ILE A N 14
ATOM 7130 C CA . ILE A 1 84 ? -5.083 15.285 -7.331 1.00 0.00 84 ILE A CA 14
ATOM 7131 C C . ILE A 1 84 ? -6.368 16.126 -7.314 1.00 0.00 84 ILE A C 14
ATOM 7132 O O . ILE A 1 84 ? -6.667 16.821 -8.259 1.00 0.00 84 ILE A O 14
ATOM 7148 N N . ASP A 1 85 ? -7.116 16.061 -6.239 1.00 0.00 85 ASP A N 14
ATOM 7149 C CA . ASP A 1 85 ? -8.385 16.851 -6.120 1.00 0.00 85 ASP A CA 14
ATOM 7150 C C . ASP A 1 85 ? -9.156 16.875 -7.462 1.00 0.00 85 ASP A C 14
ATOM 7151 O O . ASP A 1 85 ? -8.793 17.600 -8.366 1.00 0.00 85 ASP A O 14
ATOM 7160 N N . PRO A 1 86 ? -10.223 16.109 -7.609 1.00 0.00 86 PRO A N 14
ATOM 7161 C CA . PRO A 1 86 ? -11.005 16.093 -8.882 1.00 0.00 86 PRO A CA 14
ATOM 7162 C C . PRO A 1 86 ? -11.908 17.325 -9.014 1.00 0.00 86 PRO A C 14
ATOM 7163 O O . PRO A 1 86 ? -12.937 17.289 -9.662 1.00 0.00 86 PRO A O 14
ATOM 7174 N N . LYS A 1 87 ? -11.526 18.418 -8.407 1.00 0.00 87 LYS A N 14
ATOM 7175 C CA . LYS A 1 87 ? -12.357 19.649 -8.502 1.00 0.00 87 LYS A CA 14
ATOM 7176 C C . LYS A 1 87 ? -12.648 19.937 -9.975 1.00 0.00 87 LYS A C 14
ATOM 7177 O O . LYS A 1 87 ? -13.723 20.374 -10.333 1.00 0.00 87 LYS A O 14
ATOM 7196 N N . ASN A 1 88 ? -11.699 19.685 -10.831 1.00 0.00 88 ASN A N 14
ATOM 7197 C CA . ASN A 1 88 ? -11.921 19.932 -12.283 1.00 0.00 88 ASN A CA 14
ATOM 7198 C C . ASN A 1 88 ? -13.141 19.130 -12.740 1.00 0.00 88 ASN A C 14
ATOM 7199 O O . ASN A 1 88 ? -14.033 19.642 -13.388 1.00 0.00 88 ASN A O 14
ATOM 7210 N N . LEU A 1 89 ? -13.183 17.874 -12.397 1.00 0.00 89 LEU A N 14
ATOM 7211 C CA . LEU A 1 89 ? -14.335 17.023 -12.794 1.00 0.00 89 LEU A CA 14
ATOM 7212 C C . LEU A 1 89 ? -15.628 17.653 -12.269 1.00 0.00 89 LEU A C 14
ATOM 7213 O O . LEU A 1 89 ? -16.603 17.781 -12.981 1.00 0.00 89 LEU A O 14
ATOM 7229 N N . SER A 1 90 ? -15.640 18.048 -11.025 1.00 0.00 90 SER A N 14
ATOM 7230 C CA . SER A 1 90 ? -16.863 18.668 -10.452 1.00 0.00 90 SER A CA 14
ATOM 7231 C C . SER A 1 90 ? -17.025 20.085 -11.006 1.00 0.00 90 SER A C 14
ATOM 7232 O O . SER A 1 90 ? -18.070 20.693 -10.886 1.00 0.00 90 SER A O 14
ATOM 7240 N N . ARG A 1 91 ? -15.998 20.619 -11.608 1.00 0.00 91 ARG A N 14
ATOM 7241 C CA . ARG A 1 91 ? -16.094 21.999 -12.165 1.00 0.00 91 ARG A CA 14
ATOM 7242 C C . ARG A 1 91 ? -17.003 21.991 -13.397 1.00 0.00 91 ARG A C 14
ATOM 7243 O O . ARG A 1 91 ? -17.907 22.794 -13.517 1.00 0.00 91 ARG A O 14
ATOM 7264 N N . LEU A 1 92 ? -16.770 21.092 -14.313 1.00 0.00 92 LEU A N 14
ATOM 7265 C CA . LEU A 1 92 ? -17.621 21.036 -15.536 1.00 0.00 92 LEU A CA 14
ATOM 7266 C C . LEU A 1 92 ? -19.095 21.017 -15.130 1.00 0.00 92 LEU A C 14
ATOM 7267 O O . LEU A 1 92 ? -19.976 21.175 -15.952 1.00 0.00 92 LEU A O 14
ATOM 7283 N N . PHE A 1 93 ? -19.365 20.828 -13.862 1.00 0.00 93 PHE A N 14
ATOM 7284 C CA . PHE A 1 93 ? -20.779 20.796 -13.368 1.00 0.00 93 PHE A CA 14
ATOM 7285 C C . PHE A 1 93 ? -20.975 21.932 -12.349 1.00 0.00 93 PHE A C 14
ATOM 7286 O O . PHE A 1 93 ? -20.409 21.883 -11.278 1.00 0.00 93 PHE A O 14
ATOM 7303 N N . PRO A 1 94 ? -21.758 22.950 -12.662 1.00 0.00 94 PRO A N 14
ATOM 7304 C CA . PRO A 1 94 ? -21.992 24.091 -11.724 1.00 0.00 94 PRO A CA 14
ATOM 7305 C C . PRO A 1 94 ? -22.213 23.630 -10.278 1.00 0.00 94 PRO A C 14
ATOM 7306 O O . PRO A 1 94 ? -22.215 24.422 -9.359 1.00 0.00 94 PRO A O 14
ATOM 7317 N N . GLY A 1 95 ? -22.400 22.356 -10.081 1.00 0.00 95 GLY A N 14
ATOM 7318 C CA . GLY A 1 95 ? -22.624 21.822 -8.708 1.00 0.00 95 GLY A CA 14
ATOM 7319 C C . GLY A 1 95 ? -21.660 22.465 -7.707 1.00 0.00 95 GLY A C 14
ATOM 7320 O O . GLY A 1 95 ? -21.996 22.663 -6.555 1.00 0.00 95 GLY A O 14
ATOM 7324 N N . TRP A 1 96 ? -20.461 22.776 -8.118 1.00 0.00 96 TRP A N 14
ATOM 7325 C CA . TRP A 1 96 ? -19.489 23.383 -7.160 1.00 0.00 96 TRP A CA 14
ATOM 7326 C C . TRP A 1 96 ? -20.107 24.605 -6.470 1.00 0.00 96 TRP A C 14
ATOM 7327 O O . TRP A 1 96 ? -19.545 25.152 -5.541 1.00 0.00 96 TRP A O 14
ATOM 7348 N N . LYS A 1 97 ? -21.251 25.044 -6.917 1.00 0.00 97 LYS A N 14
ATOM 7349 C CA . LYS A 1 97 ? -21.896 26.236 -6.291 1.00 0.00 97 LYS A CA 14
ATOM 7350 C C . LYS A 1 97 ? -22.139 25.995 -4.800 1.00 0.00 97 LYS A C 14
ATOM 7351 O O . LYS A 1 97 ? -22.391 26.915 -4.048 1.00 0.00 97 LYS A O 14
ATOM 7370 N N . ALA A 1 98 ? -22.074 24.766 -4.370 1.00 0.00 98 ALA A N 14
ATOM 7371 C CA . ALA A 1 98 ? -22.306 24.441 -2.936 1.00 0.00 98 ALA A CA 14
ATOM 7372 C C . ALA A 1 98 ? -20.969 24.130 -2.281 1.00 0.00 98 ALA A C 14
ATOM 7373 O O . ALA A 1 98 ? -20.829 24.136 -1.074 1.00 0.00 98 ALA A O 14
ATOM 7380 N N . TRP A 1 99 ? -19.995 23.828 -3.082 1.00 0.00 99 TRP A N 14
ATOM 7381 C CA . TRP A 1 99 ? -18.664 23.477 -2.548 1.00 0.00 99 TRP A CA 14
ATOM 7382 C C . TRP A 1 99 ? -17.942 24.741 -2.076 1.00 0.00 99 TRP A C 14
ATOM 7383 O O . TRP A 1 99 ? -16.856 24.681 -1.535 1.00 0.00 99 TRP A O 14
ATOM 7404 N N . VAL A 1 100 ? -18.536 25.885 -2.278 1.00 0.00 100 VAL A N 14
ATOM 7405 C CA . VAL A 1 100 ? -17.887 27.148 -1.843 1.00 0.00 100 VAL A CA 14
ATOM 7406 C C . VAL A 1 100 ? -17.520 27.053 -0.361 1.00 0.00 100 VAL A C 14
ATOM 7407 O O . VAL A 1 100 ? -16.758 27.890 0.095 1.00 0.00 100 VAL A O 14
ATOM 7421 N N . THR A 1 68 ? -0.771 -10.082 -0.401 1.00 0.00 68 THR A N 15
ATOM 7422 C CA . THR A 1 68 ? -0.434 -8.964 -1.333 1.00 0.00 68 THR A CA 15
ATOM 7423 C C . THR A 1 68 ? 1.088 -8.841 -1.452 1.00 0.00 68 THR A C 15
ATOM 7424 O O . THR A 1 68 ? 1.794 -8.770 -0.466 1.00 0.00 68 THR A O 15
ATOM 7435 N N . VAL A 1 69 ? 1.598 -8.807 -2.658 1.00 0.00 69 VAL A N 15
ATOM 7436 C CA . VAL A 1 69 ? 3.069 -8.682 -2.857 1.00 0.00 69 VAL A CA 15
ATOM 7437 C C . VAL A 1 69 ? 3.335 -7.868 -4.127 1.00 0.00 69 VAL A C 15
ATOM 7438 O O . VAL A 1 69 ? 4.410 -7.337 -4.326 1.00 0.00 69 VAL A O 15
ATOM 7451 N N . LEU A 1 70 ? 2.359 -7.767 -4.986 1.00 0.00 70 LEU A N 15
ATOM 7452 C CA . LEU A 1 70 ? 2.544 -6.988 -6.239 1.00 0.00 70 LEU A CA 15
ATOM 7453 C C . LEU A 1 70 ? 2.837 -5.529 -5.880 1.00 0.00 70 LEU A C 15
ATOM 7454 O O . LEU A 1 70 ? 2.996 -4.689 -6.741 1.00 0.00 70 LEU A O 15
ATOM 7470 N N . SER A 1 71 ? 2.903 -5.226 -4.608 1.00 0.00 71 SER A N 15
ATOM 7471 C CA . SER A 1 71 ? 3.177 -3.827 -4.172 1.00 0.00 71 SER A CA 15
ATOM 7472 C C . SER A 1 71 ? 1.937 -2.975 -4.392 1.00 0.00 71 SER A C 15
ATOM 7473 O O . SER A 1 71 ? 1.507 -2.739 -5.502 1.00 0.00 71 SER A O 15
ATOM 7481 N N . VAL A 1 72 ? 1.366 -2.516 -3.322 1.00 0.00 72 VAL A N 15
ATOM 7482 C CA . VAL A 1 72 ? 0.155 -1.674 -3.418 1.00 0.00 72 VAL A CA 15
ATOM 7483 C C . VAL A 1 72 ? 0.538 -0.311 -3.994 1.00 0.00 72 VAL A C 15
ATOM 7484 O O . VAL A 1 72 ? -0.270 0.375 -4.585 1.00 0.00 72 VAL A O 15
ATOM 7497 N N . GLY A 1 73 ? 1.775 0.081 -3.823 1.00 0.00 73 GLY A N 15
ATOM 7498 C CA . GLY A 1 73 ? 2.235 1.399 -4.354 1.00 0.00 73 GLY A CA 15
ATOM 7499 C C . GLY A 1 73 ? 1.704 1.603 -5.773 1.00 0.00 73 GLY A C 15
ATOM 7500 O O . GLY A 1 73 ? 1.612 2.713 -6.257 1.00 0.00 73 GLY A O 15
ATOM 7504 N N . GLY A 1 74 ? 1.348 0.542 -6.441 1.00 0.00 74 GLY A N 15
ATOM 7505 C CA . GLY A 1 74 ? 0.819 0.677 -7.826 1.00 0.00 74 GLY A CA 15
ATOM 7506 C C . GLY A 1 74 ? -0.512 1.430 -7.792 1.00 0.00 74 GLY A C 15
ATOM 7507 O O . GLY A 1 74 ? -0.739 2.345 -8.561 1.00 0.00 74 GLY A O 15
ATOM 7511 N N . GLN A 1 75 ? -1.396 1.051 -6.907 1.00 0.00 75 GLN A N 15
ATOM 7512 C CA . GLN A 1 75 ? -2.710 1.739 -6.825 1.00 0.00 75 GLN A CA 15
ATOM 7513 C C . GLN A 1 75 ? -2.557 3.049 -6.053 1.00 0.00 75 GLN A C 15
ATOM 7514 O O . GLN A 1 75 ? -3.164 4.047 -6.384 1.00 0.00 75 GLN A O 15
ATOM 7528 N N . VAL A 1 76 ? -1.750 3.057 -5.029 1.00 0.00 76 VAL A N 15
ATOM 7529 C CA . VAL A 1 76 ? -1.565 4.309 -4.243 1.00 0.00 76 VAL A CA 15
ATOM 7530 C C . VAL A 1 76 ? -0.933 5.371 -5.141 1.00 0.00 76 VAL A C 15
ATOM 7531 O O . VAL A 1 76 ? -1.481 6.440 -5.337 1.00 0.00 76 VAL A O 15
ATOM 7544 N N . ASN A 1 77 ? 0.213 5.091 -5.698 1.00 0.00 77 ASN A N 15
ATOM 7545 C CA . ASN A 1 77 ? 0.854 6.096 -6.582 1.00 0.00 77 ASN A CA 15
ATOM 7546 C C . ASN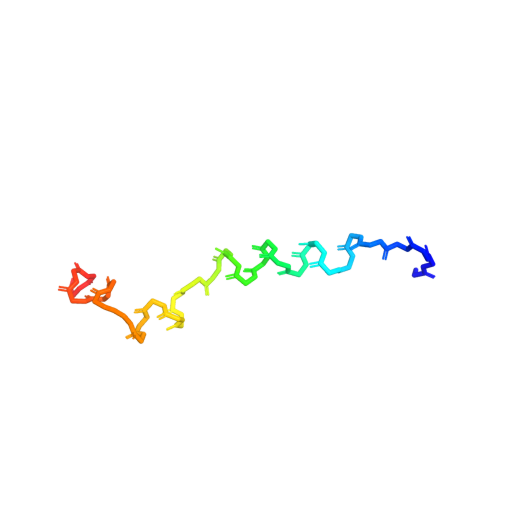 A 1 77 ? -0.129 6.454 -7.701 1.00 0.00 77 ASN A C 15
ATOM 7547 O O . ASN A 1 77 ? -0.425 7.606 -7.940 1.00 0.00 77 ASN A O 15
ATOM 7558 N N . LEU A 1 78 ? -0.651 5.467 -8.376 1.00 0.00 78 LEU A N 15
ATOM 7559 C CA . LEU A 1 78 ? -1.624 5.746 -9.470 1.00 0.00 78 LEU A CA 15
ATOM 7560 C C . LEU A 1 78 ? -2.667 6.748 -8.968 1.00 0.00 78 LEU A C 15
ATOM 7561 O O . LEU A 1 78 ? -3.126 7.600 -9.699 1.00 0.00 78 LEU A O 15
ATOM 7577 N N . LEU A 1 79 ? -3.035 6.651 -7.721 1.00 0.00 79 LEU A N 15
ATOM 7578 C CA . LEU A 1 79 ? -4.040 7.593 -7.165 1.00 0.00 79 LEU A CA 15
ATOM 7579 C C . LEU A 1 79 ? -3.406 8.985 -7.020 1.00 0.00 79 LEU A C 15
ATOM 7580 O O . LEU A 1 79 ? -4.091 9.988 -7.042 1.00 0.00 79 LEU A O 15
ATOM 7596 N N . ILE A 1 80 ? -2.110 9.060 -6.857 1.00 0.00 80 ILE A N 15
ATOM 7597 C CA . ILE A 1 80 ? -1.470 10.396 -6.700 1.00 0.00 80 ILE A CA 15
ATOM 7598 C C . ILE A 1 80 ? -1.531 11.157 -8.031 1.00 0.00 80 ILE A C 15
ATOM 7599 O O . ILE A 1 80 ? -1.663 12.365 -8.058 1.00 0.00 80 ILE A O 15
ATOM 7615 N N . GLN A 1 81 ? -1.433 10.467 -9.139 1.00 0.00 81 GLN A N 15
ATOM 7616 C CA . GLN A 1 81 ? -1.483 11.169 -10.459 1.00 0.00 81 GLN A CA 15
ATOM 7617 C C . GLN A 1 81 ? -2.936 11.311 -10.925 1.00 0.00 81 GLN A C 15
ATOM 7618 O O . GLN A 1 81 ? -3.245 12.133 -11.764 1.00 0.00 81 GLN A O 15
ATOM 7632 N N . GLN A 1 82 ? -3.831 10.515 -10.397 1.00 0.00 82 GLN A N 15
ATOM 7633 C CA . GLN A 1 82 ? -5.261 10.604 -10.816 1.00 0.00 82 GLN A CA 15
ATOM 7634 C C . GLN A 1 82 ? -6.002 11.545 -9.849 1.00 0.00 82 GLN A C 15
ATOM 7635 O O . GLN A 1 82 ? -6.908 12.256 -10.236 1.00 0.00 82 GLN A O 15
ATOM 7649 N N . ALA A 1 83 ? -5.629 11.544 -8.598 1.00 0.00 83 ALA A N 15
ATOM 7650 C CA . ALA A 1 83 ? -6.315 12.424 -7.609 1.00 0.00 83 ALA A CA 15
ATOM 7651 C C . ALA A 1 83 ? -6.135 13.893 -8.000 1.00 0.00 83 ALA A C 15
ATOM 7652 O O . ALA A 1 83 ? -6.890 14.749 -7.586 1.00 0.00 83 ALA A O 15
ATOM 7659 N N . ILE A 1 84 ? -5.138 14.195 -8.788 1.00 0.00 84 ILE A N 15
ATOM 7660 C CA . ILE A 1 84 ? -4.912 15.617 -9.198 1.00 0.00 84 ILE A CA 15
ATOM 7661 C C . ILE A 1 84 ? -5.691 15.921 -10.478 1.00 0.00 84 ILE A C 15
ATOM 7662 O O . ILE A 1 84 ? -5.673 17.030 -10.975 1.00 0.00 84 ILE A O 15
ATOM 7678 N N . ASP A 1 85 ? -6.380 14.946 -11.018 1.00 0.00 85 ASP A N 15
ATOM 7679 C CA . ASP A 1 85 ? -7.169 15.176 -12.269 1.00 0.00 85 ASP A CA 15
ATOM 7680 C C . ASP A 1 85 ? -8.647 15.407 -11.889 1.00 0.00 85 ASP A C 15
ATOM 7681 O O . ASP A 1 85 ? -9.221 14.599 -11.189 1.00 0.00 85 ASP A O 15
ATOM 7690 N N . PRO A 1 86 ? -9.269 16.486 -12.328 1.00 0.00 86 PRO A N 15
ATOM 7691 C CA . PRO A 1 86 ? -10.695 16.775 -11.993 1.00 0.00 86 PRO A CA 15
ATOM 7692 C C . PRO A 1 86 ? -11.581 15.518 -11.973 1.00 0.00 86 PRO A C 15
ATOM 7693 O O . PRO A 1 86 ? -12.447 15.376 -11.130 1.00 0.00 86 PRO A O 15
ATOM 7704 N N . LYS A 1 87 ? -11.383 14.611 -12.891 1.00 0.00 87 LYS A N 15
ATOM 7705 C CA . LYS A 1 87 ? -12.228 13.382 -12.905 1.00 0.00 87 LYS A CA 15
ATOM 7706 C C . LYS A 1 87 ? -12.227 12.753 -11.512 1.00 0.00 87 LYS A C 15
ATOM 7707 O O . LYS A 1 87 ? -13.069 11.940 -11.184 1.00 0.00 87 LYS A O 15
ATOM 7726 N N . ASN A 1 88 ? -11.291 13.130 -10.685 1.00 0.00 88 ASN A N 15
ATOM 7727 C CA . ASN A 1 88 ? -11.242 12.562 -9.311 1.00 0.00 88 ASN A CA 15
ATOM 7728 C C . ASN A 1 88 ? -12.327 13.224 -8.458 1.00 0.00 88 ASN A C 15
ATOM 7729 O O . ASN A 1 88 ? -13.110 12.565 -7.806 1.00 0.00 88 ASN A O 15
ATOM 7740 N N . LEU A 1 89 ? -12.382 14.525 -8.469 1.00 0.00 89 LEU A N 15
ATOM 7741 C CA . LEU A 1 89 ? -13.416 15.232 -7.672 1.00 0.00 89 LEU A CA 15
ATOM 7742 C C . LEU A 1 89 ? -14.799 14.829 -8.189 1.00 0.00 89 LEU A C 15
ATOM 7743 O O . LEU A 1 89 ? -15.790 14.944 -7.496 1.00 0.00 89 LEU A O 15
ATOM 7759 N N . SER A 1 90 ? -14.875 14.351 -9.407 1.00 0.00 90 SER A N 15
ATOM 7760 C CA . SER A 1 90 ? -16.189 13.934 -9.976 1.00 0.00 90 SER A CA 15
ATOM 7761 C C . SER A 1 90 ? -16.391 12.423 -9.788 1.00 0.00 90 SER A C 15
ATOM 7762 O O . SER A 1 90 ? -17.500 11.954 -9.627 1.00 0.00 90 SER A O 15
ATOM 7770 N N . ARG A 1 91 ? -15.332 11.656 -9.833 1.00 0.00 91 ARG A N 15
ATOM 7771 C CA . ARG A 1 91 ? -15.468 10.173 -9.685 1.00 0.00 91 ARG A CA 15
ATOM 7772 C C . ARG A 1 91 ? -15.693 9.796 -8.220 1.00 0.00 91 ARG A C 15
ATOM 7773 O O . ARG A 1 91 ? -16.519 8.959 -7.916 1.00 0.00 91 ARG A O 15
ATOM 7794 N N . LEU A 1 92 ? -14.968 10.397 -7.309 1.00 0.00 92 LEU A N 15
ATOM 7795 C CA . LEU A 1 92 ? -15.147 10.058 -5.862 1.00 0.00 92 LEU A CA 15
ATOM 7796 C C . LEU A 1 92 ? -16.639 9.980 -5.540 1.00 0.00 92 LEU A C 15
ATOM 7797 O O . LEU A 1 92 ? -17.048 9.383 -4.563 1.00 0.00 92 LEU A O 15
ATOM 7813 N N . PHE A 1 93 ? -17.452 10.567 -6.376 1.00 0.00 93 PHE A N 15
ATOM 7814 C CA . PHE A 1 93 ? -18.930 10.530 -6.167 1.00 0.00 93 PHE A CA 15
ATOM 7815 C C . PHE A 1 93 ? -19.546 9.569 -7.200 1.00 0.00 93 PHE A C 15
ATOM 7816 O O .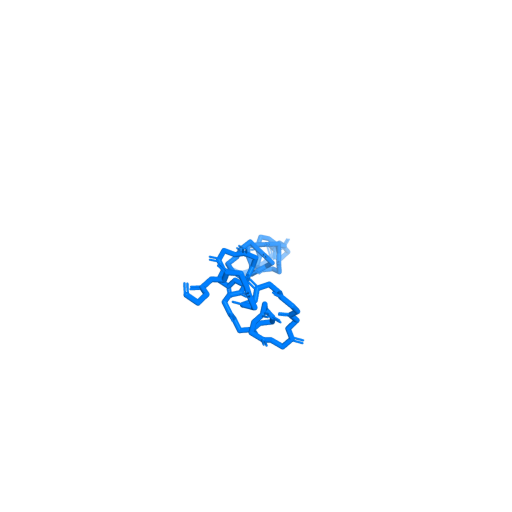 PHE A 1 93 ? -19.680 9.922 -8.356 1.00 0.00 93 PHE A O 15
ATOM 7833 N N . PRO A 1 94 ? -19.909 8.363 -6.812 1.00 0.00 94 PRO A N 15
ATOM 7834 C CA . PRO A 1 94 ? -20.506 7.371 -7.759 1.00 0.00 94 PRO A CA 15
ATOM 7835 C C . PRO A 1 94 ? -21.581 8.000 -8.650 1.00 0.00 94 PRO A C 15
ATOM 7836 O O . PRO A 1 94 ? -22.051 7.398 -9.595 1.00 0.00 94 PRO A O 15
ATOM 7847 N N . GLY A 1 95 ? -21.970 9.210 -8.356 1.00 0.00 95 GLY A N 15
ATOM 7848 C CA . GLY A 1 95 ? -23.008 9.886 -9.180 1.00 0.00 95 GLY A CA 15
ATOM 7849 C C . GLY A 1 95 ? -22.680 9.721 -10.666 1.00 0.00 95 GLY A C 15
ATOM 7850 O O . GLY A 1 95 ? -23.512 9.953 -11.521 1.00 0.00 95 GLY A O 15
ATOM 7854 N N . TRP A 1 96 ? -21.476 9.320 -10.988 1.00 0.00 96 TRP A N 15
ATOM 7855 C CA . TRP A 1 96 ? -21.112 9.142 -12.426 1.00 0.00 96 TRP A CA 15
ATOM 7856 C C . TRP A 1 96 ? -22.215 8.334 -13.130 1.00 0.00 96 TRP A C 15
ATOM 7857 O O . TRP A 1 96 ? -22.278 8.274 -14.342 1.00 0.00 96 TRP A O 15
ATOM 7878 N N . LYS A 1 97 ? -23.076 7.710 -12.375 1.00 0.00 97 LYS A N 15
ATOM 7879 C CA . LYS A 1 97 ? -24.167 6.901 -12.982 1.00 0.00 97 LYS A CA 15
ATOM 7880 C C . LYS A 1 97 ? -25.179 7.817 -13.679 1.00 0.00 97 LYS A C 15
ATOM 7881 O O . LYS A 1 97 ? -26.062 7.359 -14.378 1.00 0.00 97 LYS A O 15
ATOM 7900 N N . ALA A 1 98 ? -25.061 9.107 -13.492 1.00 0.00 98 ALA A N 15
ATOM 7901 C CA . ALA A 1 98 ? -26.005 10.064 -14.129 1.00 0.00 98 ALA A CA 15
ATOM 7902 C C . ALA A 1 98 ? -25.301 10.732 -15.301 1.00 0.00 98 ALA A C 15
ATOM 7903 O O . ALA A 1 98 ? -25.918 11.297 -16.181 1.00 0.00 98 ALA A O 15
ATOM 7910 N N . TRP A 1 99 ? -24.004 10.683 -15.296 1.00 0.00 99 TRP A N 15
ATOM 7911 C CA . TRP A 1 99 ? -23.226 11.322 -16.377 1.00 0.00 99 TRP A CA 15
ATOM 7912 C C . TRP A 1 99 ? -23.287 10.464 -17.644 1.00 0.00 99 TRP A C 15
ATOM 7913 O O . TRP A 1 99 ? -22.851 10.871 -18.702 1.00 0.00 99 TRP A O 15
ATOM 7934 N N . VAL A 1 100 ? -23.823 9.278 -17.544 1.00 0.00 100 VAL A N 15
ATOM 7935 C CA . VAL A 1 100 ? -23.909 8.398 -18.737 1.00 0.00 100 VAL A CA 15
ATOM 7936 C C . VAL A 1 100 ? -24.580 9.156 -19.885 1.00 0.00 100 VAL A C 15
ATOM 7937 O O . VAL A 1 100 ? -24.341 8.797 -21.026 1.00 0.00 100 VAL A O 15
ATOM 7951 N N . THR A 1 68 ? 7.896 -5.876 0.967 1.00 0.00 68 THR A N 16
ATOM 7952 C CA . THR A 1 68 ? 6.407 -5.921 0.986 1.00 0.00 68 THR A CA 16
ATOM 7953 C C . THR A 1 68 ? 5.933 -7.178 0.253 1.00 0.00 68 THR A C 16
ATOM 7954 O O . THR A 1 68 ? 6.060 -8.279 0.751 1.00 0.00 68 THR A O 16
ATOM 7965 N N . VAL A 1 69 ? 5.389 -7.024 -0.922 1.00 0.00 69 VAL A N 16
ATOM 7966 C CA . VAL A 1 69 ? 4.901 -8.200 -1.690 1.00 0.00 69 VAL A CA 16
ATOM 7967 C C . VAL A 1 69 ? 4.530 -7.726 -3.108 1.00 0.00 69 VAL A C 16
ATOM 7968 O O . VAL A 1 69 ? 5.374 -7.226 -3.825 1.00 0.00 69 VAL A O 16
ATOM 7981 N N . LEU A 1 70 ? 3.299 -7.853 -3.529 1.00 0.00 70 LEU A N 16
ATOM 7982 C CA . LEU A 1 70 ? 2.946 -7.377 -4.898 1.00 0.00 70 LEU A CA 16
ATOM 7983 C C . LEU A 1 70 ? 3.129 -5.858 -4.957 1.00 0.00 70 LEU A C 16
ATOM 7984 O O . LEU A 1 70 ? 2.836 -5.229 -5.953 1.00 0.00 70 LEU A O 16
ATOM 8000 N N . SER A 1 71 ? 3.608 -5.269 -3.891 1.00 0.00 71 SER A N 16
ATOM 8001 C CA . SER A 1 71 ? 3.813 -3.791 -3.864 1.00 0.00 71 SER A CA 16
ATOM 8002 C C . SER A 1 71 ? 2.514 -3.081 -4.203 1.00 0.00 71 SER A C 16
ATOM 8003 O O . SER A 1 71 ? 2.029 -3.115 -5.317 1.00 0.00 71 SER A O 16
ATOM 8011 N N . VAL A 1 72 ? 1.952 -2.432 -3.231 1.00 0.00 72 VAL A N 16
ATOM 8012 C CA . VAL A 1 72 ? 0.682 -1.703 -3.442 1.00 0.00 72 VAL A CA 16
ATOM 8013 C C . VAL A 1 72 ? 0.983 -0.324 -4.032 1.00 0.00 72 VAL A C 16
ATOM 8014 O O . VAL A 1 72 ? 0.114 0.337 -4.568 1.00 0.00 72 VAL A O 16
ATOM 8027 N N . GLY A 1 73 ? 2.211 0.112 -3.941 1.00 0.00 73 GLY A N 16
ATOM 8028 C CA . GLY A 1 73 ? 2.580 1.448 -4.495 1.00 0.00 73 GLY A CA 16
ATOM 8029 C C . GLY A 1 73 ? 1.986 1.612 -5.896 1.00 0.00 73 GLY A C 16
ATOM 8030 O O . GLY A 1 73 ? 1.927 2.701 -6.430 1.00 0.00 73 GLY A O 16
ATOM 8034 N N . GLY A 1 74 ? 1.547 0.542 -6.496 1.00 0.00 74 GLY A N 16
ATOM 8035 C CA . GLY A 1 74 ? 0.960 0.641 -7.860 1.00 0.00 74 GLY A CA 16
ATOM 8036 C C . GLY A 1 74 ? -0.396 1.348 -7.794 1.00 0.00 74 GLY A C 16
ATOM 8037 O O . GLY A 1 74 ? -0.624 2.335 -8.464 1.00 0.00 74 GLY A O 16
ATOM 8041 N N . GLN A 1 75 ? -1.303 0.853 -6.994 1.00 0.00 75 GLN A N 16
ATOM 8042 C CA . GLN A 1 75 ? -2.640 1.498 -6.902 1.00 0.00 75 GLN A CA 16
ATOM 8043 C C . GLN A 1 75 ? -2.526 2.800 -6.112 1.00 0.00 75 GLN A C 16
ATOM 8044 O O . GLN A 1 75 ? -3.209 3.767 -6.387 1.00 0.00 75 GLN A O 16
ATOM 8058 N N . VAL A 1 76 ? -1.667 2.837 -5.135 1.00 0.00 76 VAL A N 16
ATOM 8059 C CA . VAL A 1 76 ? -1.510 4.081 -4.336 1.00 0.00 76 VAL A CA 16
ATOM 8060 C C . VAL A 1 76 ? -0.879 5.157 -5.221 1.00 0.00 76 VAL A C 16
ATOM 8061 O O . VAL A 1 76 ? -1.470 6.188 -5.480 1.00 0.00 76 VAL A O 16
ATOM 8074 N N . ASN A 1 77 ? 0.310 4.914 -5.703 1.00 0.00 77 ASN A N 16
ATOM 8075 C CA . ASN A 1 77 ? 0.972 5.913 -6.585 1.00 0.00 77 ASN A CA 16
ATOM 8076 C C . ASN A 1 77 ? 0.002 6.312 -7.697 1.00 0.00 77 ASN A C 16
ATOM 8077 O O . ASN A 1 77 ? 0.020 7.423 -8.182 1.00 0.00 77 ASN A O 16
ATOM 8088 N N . LEU A 1 78 ? -0.848 5.408 -8.102 1.00 0.00 78 LEU A N 16
ATOM 8089 C CA . LEU A 1 78 ? -1.826 5.726 -9.181 1.00 0.00 78 LEU A CA 16
ATOM 8090 C C . LEU A 1 78 ? -2.926 6.630 -8.613 1.00 0.00 78 LEU A C 16
ATOM 8091 O O . LEU A 1 78 ? -3.392 7.541 -9.259 1.00 0.00 78 LEU A O 16
ATOM 8107 N N . LEU A 1 79 ? -3.355 6.373 -7.415 1.00 0.00 79 LEU A N 16
ATOM 8108 C CA . LEU A 1 79 ? -4.434 7.201 -6.819 1.00 0.00 79 LEU A CA 16
ATOM 8109 C C . LEU A 1 79 ? -3.986 8.661 -6.662 1.00 0.00 79 LEU A C 16
ATOM 8110 O O . LEU A 1 79 ? -4.799 9.564 -6.673 1.00 0.00 79 LEU A O 16
ATOM 8126 N N . ILE A 1 80 ? -2.709 8.912 -6.498 1.00 0.00 80 ILE A N 16
ATOM 8127 C CA . ILE A 1 80 ? -2.247 10.324 -6.314 1.00 0.00 80 ILE A CA 16
ATOM 8128 C C . ILE A 1 80 ? -1.886 10.957 -7.657 1.00 0.00 80 ILE A C 16
ATOM 8129 O O . ILE A 1 80 ? -2.162 12.113 -7.889 1.00 0.00 80 ILE A O 16
ATOM 8145 N N . GLN A 1 81 ? -1.257 10.230 -8.534 1.00 0.00 81 GLN A N 16
ATOM 8146 C CA . GLN A 1 81 ? -0.870 10.811 -9.830 1.00 0.00 81 GLN A CA 16
ATOM 8147 C C . GLN A 1 81 ? -2.140 11.132 -10.644 1.00 0.00 81 GLN A C 16
ATOM 8148 O O . GLN A 1 81 ? -2.123 11.978 -11.515 1.00 0.00 81 GLN A O 16
ATOM 8162 N N . GLN A 1 82 ? -3.239 10.474 -10.364 1.00 0.00 82 GLN A N 16
ATOM 8163 C CA . GLN A 1 82 ? -4.497 10.755 -11.119 1.00 0.00 82 GLN A CA 16
ATOM 8164 C C . GLN A 1 82 ? -5.330 11.771 -10.321 1.00 0.00 82 GLN A C 16
ATOM 8165 O O . GLN A 1 82 ? -5.986 12.625 -10.881 1.00 0.00 82 GLN A O 16
ATOM 8179 N N . ALA A 1 83 ? -5.321 11.670 -9.020 1.00 0.00 83 ALA A N 16
ATOM 8180 C CA . ALA A 1 83 ? -6.124 12.612 -8.192 1.00 0.00 83 ALA A CA 16
ATOM 8181 C C . ALA A 1 83 ? -5.643 14.056 -8.391 1.00 0.00 83 ALA A C 16
ATOM 8182 O O . ALA A 1 83 ? -6.293 14.991 -7.970 1.00 0.00 83 ALA A O 16
ATOM 8189 N N . ILE A 1 84 ? -4.517 14.256 -9.019 1.00 0.00 84 ILE A N 16
ATOM 8190 C CA . ILE A 1 84 ? -4.016 15.641 -9.225 1.00 0.00 84 ILE A CA 16
ATOM 8191 C C . ILE A 1 84 ? -5.102 16.506 -9.877 1.00 0.00 84 ILE A C 16
ATOM 8192 O O . ILE A 1 84 ? -4.930 17.694 -10.063 1.00 0.00 84 ILE A O 16
ATOM 8208 N N . ASP A 1 85 ? -6.220 15.927 -10.225 1.00 0.00 85 ASP A N 16
ATOM 8209 C CA . ASP A 1 85 ? -7.308 16.725 -10.863 1.00 0.00 85 ASP A CA 16
ATOM 8210 C C . ASP A 1 85 ? -7.529 18.021 -10.049 1.00 0.00 85 AS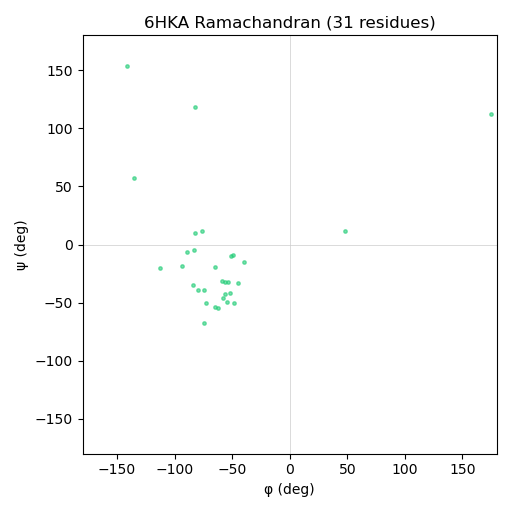P A C 16
ATOM 8211 O O . ASP A 1 85 ? -6.993 18.169 -8.970 1.00 0.00 85 ASP A O 16
ATOM 8220 N N . PRO A 1 86 ? -8.311 18.949 -10.558 1.00 0.00 86 PRO A N 16
ATOM 8221 C CA . PRO A 1 86 ? -8.598 20.242 -9.850 1.00 0.00 86 PRO A CA 16
ATOM 8222 C C . PRO A 1 86 ? -9.086 20.058 -8.402 1.00 0.00 86 PRO A C 16
ATOM 8223 O O . PRO A 1 86 ? -9.517 21.003 -7.769 1.00 0.00 86 PRO A O 16
ATOM 8234 N N . LYS A 1 87 ? -9.038 18.865 -7.870 1.00 0.00 87 LYS A N 16
ATOM 8235 C CA . LYS A 1 87 ? -9.516 18.667 -6.470 1.00 0.00 87 LYS A CA 16
ATOM 8236 C C . LYS A 1 87 ? -8.903 19.736 -5.564 1.00 0.00 87 LYS A C 16
ATOM 8237 O O . LYS A 1 87 ? -9.408 20.023 -4.499 1.00 0.00 87 LYS A O 16
ATOM 8256 N N . ASN A 1 88 ? -7.815 20.325 -5.979 1.00 0.00 88 ASN A N 16
ATOM 8257 C CA . ASN A 1 88 ? -7.168 21.371 -5.137 1.00 0.00 88 ASN A CA 16
ATOM 8258 C C . ASN A 1 88 ? -8.034 22.629 -5.144 1.00 0.00 88 ASN A C 16
ATOM 8259 O O . ASN A 1 88 ? -8.527 23.067 -4.121 1.00 0.00 88 ASN A O 16
ATOM 8270 N N . LEU A 1 89 ? -8.233 23.207 -6.296 1.00 0.00 89 LEU A N 16
ATOM 8271 C CA . LEU A 1 89 ? -9.077 24.427 -6.383 1.00 0.00 89 LEU A CA 16
ATOM 8272 C C . LEU A 1 89 ? -10.413 24.150 -5.696 1.00 0.00 89 LEU A C 16
ATOM 8273 O O . LEU A 1 89 ? -11.061 25.043 -5.187 1.00 0.00 89 LEU A O 16
ATOM 8289 N N . SER A 1 90 ? -10.829 22.911 -5.679 1.00 0.00 90 SER A N 16
ATOM 8290 C CA . SER A 1 90 ? -12.120 22.554 -5.031 1.00 0.00 90 SER A CA 16
ATOM 8291 C C . SER A 1 90 ? -11.884 22.228 -3.552 1.00 0.00 90 SER A C 16
ATOM 8292 O O . SER A 1 90 ? -12.777 22.329 -2.736 1.00 0.00 90 SER A O 16
ATOM 8300 N N . ARG A 1 91 ? -10.692 21.831 -3.201 1.00 0.00 91 ARG A N 16
ATOM 8301 C CA . ARG A 1 91 ? -10.408 21.493 -1.779 1.00 0.00 91 ARG A CA 16
ATOM 8302 C C . ARG A 1 91 ? -10.407 22.776 -0.944 1.00 0.00 91 ARG A C 16
ATOM 8303 O O . ARG A 1 91 ? -10.618 22.749 0.252 1.00 0.00 91 ARG A O 16
ATOM 8324 N N . LEU A 1 92 ? -10.165 23.899 -1.561 1.00 0.00 92 LEU A N 16
ATOM 8325 C CA . LEU A 1 92 ? -10.142 25.178 -0.798 1.00 0.00 92 LEU A CA 16
ATOM 8326 C C . LEU A 1 92 ? -11.376 25.266 0.100 1.00 0.00 92 LEU A C 16
ATOM 8327 O O . LEU A 1 92 ? -11.408 26.022 1.051 1.00 0.00 92 LEU A O 16
ATOM 8343 N N . PHE A 1 93 ? -12.393 24.498 -0.187 1.00 0.00 93 PHE A N 16
ATOM 8344 C CA . PHE A 1 93 ? -13.617 24.547 0.665 1.00 0.00 93 PHE A CA 16
ATOM 8345 C C . PHE A 1 93 ? -14.449 23.260 0.470 1.00 0.00 93 PHE A C 16
ATOM 8346 O O . PHE A 1 93 ? -14.568 22.471 1.385 1.00 0.00 93 PHE A O 16
ATOM 8363 N N . PRO A 1 94 ? -15.015 23.036 -0.700 1.00 0.00 94 PRO A N 16
ATOM 8364 C CA . PRO A 1 94 ? -15.826 21.815 -0.980 1.00 0.00 94 PRO A CA 16
ATOM 8365 C C . PRO A 1 94 ? -15.347 20.580 -0.207 1.00 0.00 94 PRO A C 16
ATOM 8366 O O . PRO A 1 94 ? -16.112 19.915 0.463 1.00 0.00 94 PRO A O 16
ATOM 8377 N N . GLY A 1 95 ? -14.088 20.265 -0.305 1.00 0.00 95 GLY A N 16
ATOM 8378 C CA . GLY A 1 95 ? -13.555 19.072 0.412 1.00 0.00 95 GLY A CA 16
ATOM 8379 C C . GLY A 1 95 ? -14.039 19.069 1.864 1.00 0.00 95 GLY A C 16
ATOM 8380 O O . GLY A 1 95 ? -14.404 18.044 2.405 1.00 0.00 95 GLY A O 16
ATOM 8384 N N . TRP A 1 96 ? -14.034 20.207 2.507 1.00 0.00 96 TRP A N 16
ATOM 8385 C CA . TRP A 1 96 ? -14.480 20.267 3.933 1.00 0.00 96 TRP A CA 16
ATOM 8386 C C . TRP A 1 96 ? -16.002 20.428 4.011 1.00 0.00 96 TRP A C 16
ATOM 8387 O O . TRP A 1 96 ? -16.587 20.331 5.071 1.00 0.00 96 TRP A O 16
ATOM 8408 N N . LYS A 1 97 ? -16.650 20.685 2.908 1.00 0.00 97 LYS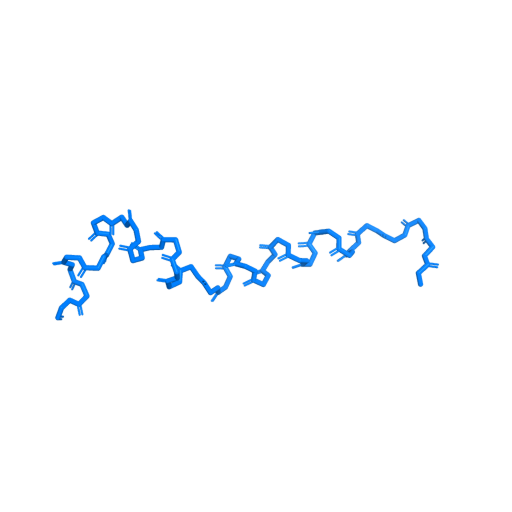 A N 16
ATOM 8409 C CA . LYS A 1 97 ? -18.128 20.863 2.943 1.00 0.00 97 LYS A CA 16
ATOM 8410 C C . LYS A 1 97 ? -18.818 19.513 3.161 1.00 0.00 97 LYS A C 16
ATOM 8411 O O . LYS A 1 97 ? -20.010 19.457 3.392 1.00 0.00 97 LYS A O 16
ATOM 8430 N N . ALA A 1 98 ? -18.083 18.426 3.092 1.00 0.00 98 ALA A N 16
ATOM 8431 C CA . ALA A 1 98 ? -18.689 17.079 3.294 1.00 0.00 98 ALA A CA 16
ATOM 8432 C C . ALA A 1 98 ? -18.061 16.440 4.525 1.00 0.00 98 ALA A C 16
ATOM 8433 O O . ALA A 1 98 ? -18.600 15.522 5.110 1.00 0.00 98 ALA A O 16
ATOM 8440 N N . TRP A 1 99 ? -16.911 16.910 4.907 1.00 0.00 99 TRP A N 16
ATOM 8441 C CA . TRP A 1 99 ? -16.226 16.324 6.084 1.00 0.00 99 TRP A CA 16
ATOM 8442 C C . TRP A 1 99 ? -16.919 16.784 7.368 1.00 0.00 99 TRP A C 16
ATOM 8443 O O . TRP A 1 99 ? -16.818 16.151 8.399 1.00 0.00 99 TRP A O 16
ATOM 8464 N N . VAL A 1 100 ? -17.621 17.882 7.315 1.00 0.00 100 VAL A N 16
ATOM 8465 C CA . VAL A 1 100 ? -18.316 18.381 8.530 1.00 0.00 100 VAL A CA 16
ATOM 8466 C C . VAL A 1 100 ? -19.202 17.272 9.102 1.00 0.00 100 VAL A C 16
ATOM 8467 O O . VAL A 1 100 ? -19.459 16.317 8.388 1.00 0.00 100 VAL A O 16
ATOM 8481 N N . THR A 1 68 ? 7.825 -7.859 -4.668 1.00 0.00 68 THR A N 17
ATOM 8482 C CA . THR A 1 68 ? 6.421 -7.883 -4.157 1.00 0.00 68 THR A CA 17
ATOM 8483 C C . THR A 1 68 ? 5.461 -8.116 -5.325 1.00 0.00 68 THR A C 17
ATOM 8484 O O . THR A 1 68 ? 5.833 -8.012 -6.477 1.00 0.00 68 THR A O 17
ATOM 8495 N N . VAL A 1 69 ? 4.227 -8.429 -5.038 1.00 0.00 69 VAL A N 17
ATOM 8496 C CA . VAL A 1 69 ? 3.245 -8.668 -6.130 1.00 0.00 69 VAL A CA 17
ATOM 8497 C C . VAL A 1 69 ? 3.079 -7.383 -6.949 1.00 0.00 69 VAL A C 17
ATOM 8498 O O . VAL A 1 69 ? 4.024 -6.649 -7.161 1.00 0.00 69 VAL A O 17
ATOM 8511 N N . LEU A 1 70 ? 1.891 -7.100 -7.411 1.00 0.00 70 LEU A N 17
ATOM 8512 C CA . LEU A 1 70 ? 1.681 -5.862 -8.210 1.00 0.00 70 LEU A CA 17
ATOM 8513 C C . LEU A 1 70 ? 2.149 -4.647 -7.404 1.00 0.00 70 LEU A C 17
ATOM 8514 O O . LEU A 1 70 ? 2.143 -3.533 -7.888 1.00 0.00 70 LEU A O 17
ATOM 8530 N N . SER A 1 71 ? 2.551 -4.852 -6.178 1.00 0.00 71 SER A N 17
ATOM 8531 C CA . SER A 1 71 ? 3.018 -3.708 -5.343 1.00 0.00 71 SER A CA 17
ATOM 8532 C C . SER A 1 71 ? 1.876 -2.723 -5.139 1.00 0.00 71 SER A C 17
ATOM 8533 O O . SER A 1 71 ? 1.432 -2.057 -6.054 1.00 0.00 71 SER A O 17
ATOM 8541 N N . VAL A 1 72 ? 1.406 -2.633 -3.934 1.00 0.00 72 VAL A N 17
ATOM 8542 C CA . VAL A 1 72 ? 0.296 -1.702 -3.622 1.00 0.00 72 VAL A CA 17
ATOM 8543 C C . VAL A 1 72 ? 0.601 -0.323 -4.211 1.00 0.00 72 VAL A C 17
ATOM 8544 O O . VAL A 1 72 ? -0.267 0.342 -4.743 1.00 0.00 72 VAL A O 17
ATOM 8557 N N . GLY A 1 73 ? 1.834 0.109 -4.122 1.00 0.00 73 GLY A N 17
ATOM 8558 C CA . GLY A 1 73 ? 2.206 1.445 -4.677 1.00 0.00 73 GLY A CA 17
ATOM 8559 C C . GLY A 1 73 ? 1.593 1.614 -6.065 1.00 0.00 73 GLY A C 17
ATOM 8560 O O . GLY A 1 73 ? 1.462 2.712 -6.567 1.00 0.00 73 GLY A O 17
ATOM 8564 N N . GLY A 1 74 ? 1.209 0.535 -6.687 1.00 0.00 74 GLY A N 17
ATOM 8565 C CA . GLY A 1 74 ? 0.597 0.638 -8.040 1.00 0.00 74 GLY A CA 17
ATOM 8566 C C . GLY A 1 74 ? -0.726 1.395 -7.933 1.00 0.00 74 GLY A C 17
ATOM 8567 O O . GLY A 1 74 ? -1.002 2.292 -8.704 1.00 0.00 74 GLY A O 17
ATOM 8571 N N . GLN A 1 75 ? -1.547 1.045 -6.979 1.00 0.00 75 GLN A N 17
ATOM 8572 C CA . GLN A 1 75 ? -2.847 1.747 -6.824 1.00 0.00 75 GLN A CA 17
ATOM 8573 C C . GLN A 1 75 ? -2.627 3.065 -6.080 1.00 0.00 75 GLN A C 17
ATOM 8574 O O . GLN A 1 75 ? -3.190 4.080 -6.431 1.00 0.00 75 GLN A O 17
ATOM 8588 N N . VAL A 1 76 ? -1.810 3.064 -5.059 1.00 0.00 76 VAL A N 17
ATOM 8589 C CA . VAL A 1 76 ? -1.569 4.331 -4.313 1.00 0.00 76 VAL A CA 17
ATOM 8590 C C . VAL A 1 76 ? -1.006 5.371 -5.281 1.00 0.00 76 VAL A C 17
ATOM 8591 O O . VAL A 1 76 ? -1.524 6.465 -5.404 1.00 0.00 76 VAL A O 17
ATOM 8604 N N . ASN A 1 77 ? 0.042 5.037 -5.982 1.00 0.00 77 ASN A N 17
ATOM 8605 C CA . ASN A 1 77 ? 0.615 6.007 -6.950 1.00 0.00 77 ASN A CA 17
ATOM 8606 C C . ASN A 1 77 ? -0.475 6.388 -7.949 1.00 0.00 77 ASN A C 17
ATOM 8607 O O . ASN A 1 77 ? -0.798 7.545 -8.128 1.00 0.00 77 ASN A O 17
ATOM 8618 N N . LEU A 1 78 ? -1.057 5.413 -8.589 1.00 0.00 78 LEU A N 17
ATOM 8619 C CA . LEU A 1 78 ? -2.139 5.703 -9.569 1.00 0.00 78 LEU A CA 17
ATOM 8620 C C . LEU A 1 78 ? -3.171 6.626 -8.917 1.00 0.00 78 LEU A C 17
ATOM 8621 O O . LEU A 1 78 ? -3.800 7.435 -9.572 1.00 0.00 78 LEU A O 17
ATOM 8637 N N . LEU A 1 79 ? -3.355 6.503 -7.632 1.00 0.00 79 LEU A N 17
ATOM 8638 C CA . LEU A 1 79 ? -4.347 7.357 -6.930 1.00 0.00 79 LEU A CA 17
ATOM 8639 C C . LEU A 1 79 ? -3.922 8.828 -6.991 1.00 0.00 79 LEU A C 17
ATOM 8640 O O . LEU A 1 79 ? -4.640 9.669 -7.487 1.00 0.00 79 LEU A O 17
ATOM 8656 N N . ILE A 1 80 ? -2.770 9.149 -6.465 1.00 0.00 80 ILE A N 17
ATOM 8657 C CA . ILE A 1 80 ? -2.323 10.570 -6.464 1.00 0.00 80 ILE A CA 17
ATOM 8658 C C . ILE A 1 80 ? -1.906 11.007 -7.878 1.00 0.00 80 ILE A C 17
ATOM 8659 O O . ILE A 1 80 ? -1.891 12.177 -8.187 1.00 0.00 80 ILE A O 17
ATOM 8675 N N . GLN A 1 81 ? -1.571 10.088 -8.744 1.00 0.00 81 GLN A N 17
ATOM 8676 C CA . GLN A 1 81 ? -1.168 10.483 -10.122 1.00 0.00 81 GLN A CA 17
ATOM 8677 C C . GLN A 1 81 ? -2.402 10.981 -10.890 1.00 0.00 81 GLN A C 17
ATOM 8678 O O . GLN A 1 81 ? -2.361 12.000 -11.552 1.00 0.00 81 GLN A O 17
ATOM 8692 N N . GLN A 1 82 ? -3.495 10.263 -10.821 1.00 0.00 82 GLN A N 17
ATOM 8693 C CA . GLN A 1 82 ? -4.723 10.689 -11.567 1.00 0.00 82 GLN A CA 17
ATOM 8694 C C . GLN A 1 82 ? -5.610 11.560 -10.666 1.00 0.00 82 GLN A C 17
ATOM 8695 O O . GLN A 1 82 ? -6.318 12.430 -11.133 1.00 0.00 82 GLN A O 17
ATOM 8709 N N . ALA A 1 83 ? -5.581 11.333 -9.382 1.00 0.00 83 ALA A N 17
ATOM 8710 C CA . ALA A 1 83 ? -6.419 12.145 -8.459 1.00 0.00 83 ALA A CA 17
ATOM 8711 C C . ALA A 1 83 ? -5.670 13.417 -8.063 1.00 0.00 83 ALA A C 17
ATOM 8712 O O . ALA A 1 83 ? -6.264 14.456 -7.860 1.00 0.00 83 ALA A O 17
ATOM 8719 N N . ILE A 1 84 ? -4.369 13.342 -7.964 1.00 0.00 84 ILE A N 17
ATOM 8720 C CA . ILE A 1 84 ? -3.562 14.529 -7.583 1.00 0.00 84 ILE A CA 17
ATOM 8721 C C . ILE A 1 84 ? -4.265 15.306 -6.458 1.00 0.00 84 ILE A C 17
ATOM 8722 O O . ILE A 1 84 ? -4.019 16.475 -6.243 1.00 0.00 84 ILE A O 17
ATOM 8738 N N . ASP A 1 85 ? -5.130 14.648 -5.729 1.00 0.00 85 ASP A N 17
ATOM 8739 C CA . ASP A 1 85 ? -5.843 15.326 -4.605 1.00 0.00 85 ASP A CA 17
ATOM 8740 C C . ASP A 1 85 ? -6.375 16.692 -5.067 1.00 0.00 85 ASP A C 17
ATOM 8741 O O . ASP A 1 85 ? -5.712 17.698 -4.913 1.00 0.00 85 ASP A O 17
ATOM 8750 N N . PRO A 1 86 ? -7.565 16.736 -5.628 1.00 0.00 86 PRO A N 17
ATOM 8751 C CA . PRO A 1 86 ? -8.178 18.014 -6.112 1.00 0.00 86 PRO A CA 17
ATOM 8752 C C . PRO A 1 86 ? -8.365 19.032 -4.976 1.00 0.00 86 PRO A C 17
ATOM 8753 O O . PRO A 1 86 ? -8.700 20.181 -5.204 1.00 0.00 86 PRO A O 17
ATOM 8764 N N . LYS A 1 87 ? -8.154 18.616 -3.758 1.00 0.00 87 LYS A N 17
ATOM 8765 C CA . LYS A 1 87 ? -8.320 19.551 -2.610 1.00 0.00 87 LYS A CA 17
ATOM 8766 C C . LYS A 1 87 ? -7.608 20.869 -2.917 1.00 0.00 87 LYS A C 17
ATOM 8767 O O . LYS A 1 87 ? -7.909 21.899 -2.348 1.00 0.00 87 LYS A O 17
ATOM 8786 N N . ASN A 1 88 ? -6.660 20.841 -3.812 1.00 0.00 88 ASN A N 17
ATOM 8787 C CA . ASN A 1 88 ? -5.921 22.089 -4.153 1.00 0.00 88 ASN A CA 17
ATOM 8788 C C . ASN A 1 88 ? -6.845 23.049 -4.915 1.00 0.00 88 ASN A C 17
ATOM 8789 O O . ASN A 1 88 ? -7.021 24.190 -4.533 1.00 0.00 88 ASN A O 17
ATOM 8800 N N . LEU A 1 89 ? -7.436 22.595 -5.985 1.00 0.00 89 LEU A N 17
ATOM 8801 C CA . LEU A 1 89 ? -8.342 23.479 -6.764 1.00 0.00 89 LEU A CA 17
ATOM 8802 C C . LEU A 1 89 ? -9.484 23.939 -5.858 1.00 0.00 89 LEU A C 17
ATOM 8803 O O . LEU A 1 89 ? -9.979 25.042 -5.979 1.00 0.00 89 LEU A O 17
ATOM 8819 N N . SER A 1 90 ? -9.904 23.103 -4.947 1.00 0.00 90 SER A N 17
ATOM 8820 C CA . SER A 1 90 ? -11.008 23.496 -4.032 1.00 0.00 90 SER A CA 17
ATOM 8821 C C . SER A 1 90 ? -10.455 24.392 -2.920 1.00 0.00 90 SER A C 17
ATOM 8822 O O . SER A 1 90 ? -11.127 25.282 -2.437 1.00 0.00 90 SER A O 17
ATOM 8830 N N . ARG A 1 91 ? -9.237 24.161 -2.506 1.00 0.00 91 ARG A N 17
ATOM 8831 C CA . ARG A 1 91 ? -8.648 24.998 -1.426 1.00 0.00 91 ARG A CA 17
ATOM 8832 C C . ARG A 1 91 ? -8.702 26.471 -1.833 1.00 0.00 91 ARG A C 17
ATOM 8833 O O . ARG A 1 91 ? -9.025 27.331 -1.038 1.00 0.00 91 ARG A O 17
ATOM 8854 N N . LEU A 1 92 ? -8.393 26.773 -3.066 1.00 0.00 92 LEU A N 17
ATOM 8855 C CA . LEU A 1 92 ? -8.434 28.195 -3.512 1.00 0.00 92 LEU A CA 17
ATOM 8856 C C . LEU A 1 92 ? -9.757 28.825 -3.069 1.00 0.00 92 LEU A C 17
ATOM 8857 O O . LEU A 1 92 ? -9.881 30.030 -2.976 1.00 0.00 92 LEU A O 17
ATOM 8873 N N . PHE A 1 93 ? -10.740 28.007 -2.782 1.00 0.00 93 PHE A N 17
ATOM 8874 C CA . PHE A 1 93 ? -12.071 28.522 -2.325 1.00 0.00 93 PHE A CA 17
ATOM 8875 C C . PHE A 1 93 ? -12.312 28.015 -0.886 1.00 0.00 93 PHE A C 17
ATOM 8876 O O . PHE A 1 93 ? -12.311 26.822 -0.660 1.00 0.00 93 PHE A O 17
ATOM 8893 N N . PRO A 1 94 ? -12.520 28.889 0.084 1.00 0.00 94 PRO A N 17
ATOM 8894 C CA . PRO A 1 94 ? -12.762 28.466 1.497 1.00 0.00 94 PRO A CA 17
ATOM 8895 C C . PRO A 1 94 ? -13.675 27.235 1.593 1.00 0.00 94 PRO A C 17
ATOM 8896 O O . PRO A 1 94 ? -13.744 26.576 2.609 1.00 0.00 94 PRO A O 17
ATOM 8907 N N . GLY A 1 95 ? -14.378 26.931 0.542 1.00 0.00 95 GLY A N 17
ATOM 8908 C CA . GLY A 1 95 ? -15.296 25.759 0.563 1.00 0.00 95 GLY A CA 17
ATOM 8909 C C . GLY A 1 95 ? -14.592 24.522 1.133 1.00 0.00 95 GLY A C 17
ATOM 8910 O O . GLY A 1 95 ? -15.219 23.514 1.384 1.00 0.00 95 GLY A O 17
ATOM 8914 N N . TRP A 1 96 ? -13.302 24.576 1.337 1.00 0.00 96 TRP A N 17
ATOM 8915 C CA . TRP A 1 96 ? -12.597 23.378 1.885 1.00 0.00 96 TRP A CA 17
ATOM 8916 C C . TRP A 1 96 ? -12.936 23.205 3.370 1.00 0.00 96 TRP A C 17
ATOM 8917 O O . TRP A 1 96 ? -12.642 22.189 3.969 1.00 0.00 96 TRP A O 17
ATOM 8938 N N . LYS A 1 97 ? -13.546 24.192 3.971 1.00 0.00 97 LYS A N 17
ATOM 8939 C CA . LYS A 1 97 ? -13.901 24.097 5.413 1.00 0.00 97 LYS A CA 17
ATOM 8940 C C . LYS A 1 97 ? -14.875 22.936 5.646 1.00 0.00 97 LYS A C 17
ATOM 8941 O O . LYS A 1 97 ? -15.171 22.585 6.771 1.00 0.00 97 LYS A O 17
ATOM 8960 N N . ALA A 1 98 ? -15.382 22.342 4.595 1.00 0.00 98 ALA A N 17
ATOM 8961 C CA . ALA A 1 98 ? -16.343 21.214 4.742 1.00 0.00 98 ALA A CA 17
ATOM 8962 C C . ALA A 1 98 ? -15.645 19.911 4.378 1.00 0.00 98 ALA A C 17
ATOM 8963 O O . ALA A 1 98 ? -16.090 18.833 4.720 1.00 0.00 98 ALA A O 17
ATOM 8970 N N . TRP A 1 99 ? -14.569 20.009 3.659 1.00 0.00 99 TRP A N 17
ATOM 8971 C CA . TRP A 1 99 ? -13.842 18.795 3.231 1.00 0.00 99 TRP A CA 17
ATOM 8972 C C . TRP A 1 99 ? -13.042 18.220 4.401 1.00 0.00 99 TRP A C 17
ATOM 8973 O O . TRP A 1 99 ? -12.274 17.292 4.241 1.00 0.00 99 TRP A O 17
ATOM 8994 N N . VAL A 1 100 ? -13.214 18.758 5.578 1.00 0.00 100 VAL A N 17
ATOM 8995 C CA . VAL A 1 100 ? -12.462 18.238 6.751 1.00 0.00 100 VAL A CA 17
ATOM 8996 C C . VAL A 1 100 ? -12.564 16.711 6.791 1.00 0.00 100 VAL A C 17
ATOM 8997 O O . VAL A 1 100 ? -13.648 16.204 6.553 1.00 0.00 100 VAL A O 17
ATOM 9011 N N . THR A 1 68 ? -0.281 -8.413 -11.718 1.00 0.00 68 THR A N 18
ATOM 9012 C CA . THR A 1 68 ? -0.515 -7.232 -10.838 1.00 0.00 68 THR A CA 18
ATOM 9013 C C . THR A 1 68 ? 0.671 -6.264 -10.972 1.00 0.00 68 THR A C 18
ATOM 9014 O O . THR A 1 68 ? 1.547 -6.455 -11.792 1.00 0.00 68 THR A O 18
ATOM 9025 N N . VAL A 1 69 ? 0.705 -5.226 -10.176 1.00 0.00 69 VAL A N 18
ATOM 9026 C CA . VAL A 1 69 ? 1.826 -4.250 -10.262 1.00 0.00 69 VAL A CA 18
ATOM 9027 C C . VAL A 1 69 ? 2.992 -4.726 -9.391 1.00 0.00 69 VAL A C 18
ATOM 9028 O O . VAL A 1 69 ? 3.939 -4.002 -9.156 1.00 0.00 69 VAL A O 18
ATOM 9041 N N . LEU A 1 70 ? 2.932 -5.939 -8.911 1.00 0.00 70 LEU A N 18
ATOM 9042 C CA . LEU A 1 70 ? 4.039 -6.463 -8.060 1.00 0.00 70 LEU A CA 18
ATOM 9043 C C . LEU A 1 70 ? 4.247 -5.542 -6.855 1.00 0.00 70 LEU A C 18
ATOM 9044 O O . LEU A 1 70 ? 5.181 -5.706 -6.094 1.00 0.00 70 LEU A O 18
ATOM 9060 N N . SER A 1 71 ? 3.389 -4.577 -6.672 1.00 0.00 71 SER A N 18
ATOM 9061 C CA . SER A 1 71 ? 3.545 -3.654 -5.516 1.00 0.00 71 SER A CA 18
ATOM 9062 C C . SER A 1 71 ? 2.317 -2.766 -5.397 1.00 0.00 71 SER A C 18
ATOM 9063 O O . SER A 1 71 ? 2.025 -1.956 -6.254 1.00 0.00 71 SER A O 18
ATOM 9071 N N . VAL A 1 72 ? 1.604 -2.917 -4.325 1.00 0.00 72 VAL A N 18
ATOM 9072 C CA . VAL A 1 72 ? 0.390 -2.099 -4.104 1.00 0.00 72 VAL A CA 18
ATOM 9073 C C . VAL A 1 72 ? 0.749 -0.617 -4.227 1.00 0.00 72 VAL A C 18
ATOM 9074 O O . VAL A 1 72 ? -0.070 0.206 -4.597 1.00 0.00 72 VAL A O 18
ATOM 9087 N N . GLY A 1 73 ? 1.973 -0.267 -3.926 1.00 0.00 73 GLY A N 18
ATOM 9088 C CA . GLY A 1 73 ? 2.390 1.159 -4.032 1.00 0.00 73 GLY A CA 18
ATOM 9089 C C . GLY A 1 73 ? 1.936 1.716 -5.379 1.00 0.00 73 GLY A C 18
ATOM 9090 O O . GLY A 1 73 ? 1.813 2.911 -5.560 1.00 0.00 73 GLY A O 18
ATOM 9094 N N . GLY A 1 74 ? 1.676 0.856 -6.324 1.00 0.00 74 GLY A N 18
ATOM 9095 C CA . GLY A 1 74 ? 1.220 1.334 -7.656 1.00 0.00 74 GLY A CA 18
ATOM 9096 C C . GLY A 1 74 ? -0.250 1.735 -7.562 1.00 0.00 74 GLY A C 18
ATOM 9097 O O . GLY A 1 74 ? -0.669 2.721 -8.132 1.00 0.00 74 GLY A O 18
ATOM 9101 N N . GLN A 1 75 ? -1.036 0.992 -6.831 1.00 0.00 75 GLN A N 18
ATOM 9102 C CA . GLN A 1 75 ? -2.467 1.360 -6.694 1.00 0.00 75 GLN A CA 18
ATOM 9103 C C . GLN A 1 75 ? -2.528 2.702 -5.971 1.00 0.00 75 GLN A C 18
ATOM 9104 O O . GLN A 1 75 ? -3.377 3.530 -6.238 1.00 0.00 75 GLN A O 18
ATOM 9118 N N . VAL A 1 76 ? -1.607 2.933 -5.076 1.00 0.00 76 VAL A N 18
ATOM 9119 C CA . VAL A 1 76 ? -1.582 4.233 -4.358 1.00 0.00 76 VAL A CA 18
ATOM 9120 C C . VAL A 1 76 ? -1.040 5.287 -5.326 1.00 0.00 76 VAL A C 18
ATOM 9121 O O . VAL A 1 76 ? -1.612 6.351 -5.503 1.00 0.00 76 VAL A O 18
ATOM 9134 N N . ASN A 1 77 ? 0.052 4.982 -5.977 1.00 0.00 77 ASN A N 18
ATOM 9135 C CA . ASN A 1 77 ? 0.623 5.941 -6.953 1.00 0.00 77 ASN A CA 18
ATOM 9136 C C . ASN A 1 77 ? -0.459 6.259 -7.986 1.00 0.00 77 ASN A C 18
ATOM 9137 O O . ASN A 1 77 ? -0.568 7.359 -8.474 1.00 0.00 77 ASN A O 18
ATOM 9148 N N . LEU A 1 78 ? -1.271 5.296 -8.306 1.00 0.00 78 LEU A N 18
ATOM 9149 C CA . LEU A 1 78 ? -2.357 5.535 -9.291 1.00 0.00 78 LEU A CA 18
ATOM 9150 C C . LEU A 1 78 ? -3.365 6.508 -8.685 1.00 0.00 78 LEU A C 18
ATOM 9151 O O . LEU A 1 78 ? -3.915 7.351 -9.365 1.00 0.00 78 LEU A O 18
ATOM 9167 N N . LEU A 1 79 ? -3.619 6.398 -7.412 1.00 0.00 79 LEU A N 18
ATOM 9168 C CA . LEU A 1 79 ? -4.597 7.309 -6.779 1.00 0.00 79 LEU A CA 18
ATOM 9169 C C . LEU A 1 79 ? -4.131 8.757 -6.925 1.00 0.00 79 LEU A C 18
ATOM 9170 O O . LEU A 1 79 ? -4.921 9.645 -7.175 1.00 0.00 79 LEU A O 18
ATOM 9186 N N . ILE A 1 80 ? -2.857 9.022 -6.775 1.00 0.00 80 ILE A N 18
ATOM 9187 C CA . ILE A 1 80 ? -2.386 10.427 -6.914 1.00 0.00 80 ILE A CA 18
ATOM 9188 C C . ILE A 1 80 ? -2.121 10.728 -8.400 1.00 0.00 80 ILE A C 18
ATOM 9189 O O . ILE A 1 80 ? -2.599 11.704 -8.925 1.00 0.00 80 ILE A O 18
ATOM 9205 N N . GLN A 1 81 ? -1.385 9.896 -9.087 1.00 0.00 81 GLN A N 18
ATOM 9206 C CA . GLN A 1 81 ? -1.105 10.152 -10.537 1.00 0.00 81 GLN A CA 18
ATOM 9207 C C . GLN A 1 81 ? -2.394 10.558 -11.267 1.00 0.00 81 GLN A C 18
ATOM 9208 O O . GLN A 1 81 ? -2.357 11.315 -12.215 1.00 0.00 81 GLN A O 18
ATOM 9222 N N . GLN A 1 82 ? -3.530 10.055 -10.854 1.00 0.00 82 GLN A N 18
ATOM 9223 C CA . GLN A 1 82 ? -4.805 10.418 -11.552 1.00 0.00 82 GLN A CA 18
ATOM 9224 C C . GLN A 1 82 ? -5.477 11.594 -10.839 1.00 0.00 82 GLN A C 18
ATOM 9225 O O . GLN A 1 82 ? -6.171 12.382 -11.450 1.00 0.00 82 GLN A O 18
ATOM 9239 N N . ALA A 1 83 ? -5.298 11.710 -9.554 1.00 0.00 83 ALA A N 18
ATOM 9240 C CA . ALA A 1 83 ? -5.952 12.825 -8.808 1.00 0.00 83 ALA A CA 18
ATOM 9241 C C . ALA A 1 83 ? -5.521 14.190 -9.361 1.00 0.00 83 ALA A C 18
ATOM 9242 O O . ALA A 1 83 ? -6.081 15.205 -8.991 1.00 0.00 83 ALA A O 18
ATOM 9249 N N . ILE A 1 84 ? -4.534 14.239 -10.231 1.00 0.00 84 ILE A N 18
ATOM 9250 C CA . ILE A 1 84 ? -4.071 15.551 -10.790 1.00 0.00 84 ILE A CA 18
ATOM 9251 C C . ILE A 1 84 ? -4.135 15.489 -12.325 1.00 0.00 84 ILE A C 18
ATOM 9252 O O . ILE A 1 84 ? -5.185 15.264 -12.892 1.00 0.00 84 ILE A O 18
ATOM 9268 N N . ASP A 1 85 ? -3.040 15.676 -13.001 1.00 0.00 85 ASP A N 18
ATOM 9269 C CA . ASP A 1 85 ? -3.072 15.613 -14.489 1.00 0.00 85 ASP A CA 18
ATOM 9270 C C . ASP A 1 85 ? -1.633 15.688 -15.050 1.00 0.00 85 ASP A C 18
ATOM 9271 O O . ASP A 1 85 ? -1.208 14.788 -15.737 1.00 0.00 85 ASP A O 18
ATOM 9280 N N . PRO A 1 86 ? -0.885 16.733 -14.770 1.00 0.00 86 PRO A N 18
ATOM 9281 C CA . PRO A 1 86 ? 0.520 16.865 -15.278 1.00 0.00 86 PRO A CA 18
ATOM 9282 C C . PRO A 1 86 ? 1.511 15.998 -14.487 1.00 0.00 86 PRO A C 18
ATOM 9283 O O . PRO A 1 86 ? 2.307 15.267 -15.051 1.00 0.00 86 PRO A O 18
ATOM 9294 N N . LYS A 1 87 ? 1.472 16.082 -13.186 1.00 0.00 87 LYS A N 18
ATOM 9295 C CA . LYS A 1 87 ? 2.413 15.273 -12.358 1.00 0.00 87 LYS A CA 18
ATOM 9296 C C . LYS A 1 87 ? 2.372 13.819 -12.827 1.00 0.00 87 LYS A C 18
ATOM 9297 O O . LYS A 1 87 ? 3.233 13.028 -12.496 1.00 0.00 87 LYS A O 18
ATOM 9316 N N . ASN A 1 88 ? 1.382 13.457 -13.596 1.00 0.00 88 ASN A N 18
ATOM 9317 C CA . ASN A 1 88 ? 1.311 12.051 -14.075 1.00 0.00 88 ASN A CA 18
ATOM 9318 C C . ASN A 1 88 ? 2.438 11.827 -15.088 1.00 0.00 88 ASN A C 18
ATOM 9319 O O . ASN A 1 88 ? 3.220 10.911 -14.972 1.00 0.00 88 ASN A O 18
ATOM 9330 N N . LEU A 1 89 ? 2.532 12.677 -16.069 1.00 0.00 89 LEU A N 18
ATOM 9331 C CA . LEU A 1 89 ? 3.608 12.533 -17.081 1.00 0.00 89 LEU A CA 18
ATOM 9332 C C . LEU A 1 89 ? 4.954 12.808 -16.414 1.00 0.00 89 LEU A C 18
ATOM 9333 O O . LEU A 1 89 ? 5.992 12.379 -16.878 1.00 0.00 89 LEU A O 18
ATOM 9349 N N . SER A 1 90 ? 4.942 13.529 -15.327 1.00 0.00 90 SER A N 18
ATOM 9350 C CA . SER A 1 90 ? 6.215 13.847 -14.630 1.00 0.00 90 SER A CA 18
ATOM 9351 C C . SER A 1 90 ? 6.700 12.636 -13.826 1.00 0.00 90 SER A C 18
ATOM 9352 O O . SER A 1 90 ? 7.859 12.276 -13.873 1.00 0.00 90 SER A O 18
ATOM 9360 N N . ARG A 1 91 ? 5.832 12.014 -13.074 1.00 0.00 91 ARG A N 18
ATOM 9361 C CA . ARG A 1 91 ? 6.261 10.842 -12.251 1.00 0.00 91 ARG A CA 18
ATOM 9362 C C . ARG A 1 91 ? 6.205 9.553 -13.079 1.00 0.00 91 ARG A C 18
ATOM 9363 O O . ARG A 1 91 ? 7.122 8.757 -13.041 1.00 0.00 91 ARG A O 18
ATOM 9384 N N . LEU A 1 92 ? 5.147 9.330 -13.824 1.00 0.00 92 LEU A N 18
ATOM 9385 C CA . LEU A 1 92 ? 5.064 8.077 -14.645 1.00 0.00 92 LEU A CA 18
ATOM 9386 C C . LEU A 1 92 ? 6.395 7.866 -15.366 1.00 0.00 92 LEU A C 18
ATOM 9387 O O . LEU A 1 92 ? 6.725 6.776 -15.788 1.00 0.00 92 LEU A O 18
ATOM 9403 N N . PHE A 1 93 ? 7.166 8.915 -15.480 1.00 0.00 93 PHE A N 18
ATOM 9404 C CA . PHE A 1 93 ? 8.503 8.831 -16.135 1.00 0.00 93 PHE A CA 18
ATOM 9405 C C . PHE A 1 93 ? 9.563 9.120 -15.062 1.00 0.00 93 PHE A C 18
ATOM 9406 O O . PHE A 1 93 ? 9.949 10.256 -14.875 1.00 0.00 93 PHE A O 18
ATOM 9423 N N . PRO A 1 94 ? 10.011 8.113 -14.340 1.00 0.00 94 PRO A N 18
ATOM 9424 C CA . PRO A 1 94 ? 11.022 8.288 -13.255 1.00 0.00 94 PRO A CA 18
ATOM 9425 C C . PRO A 1 94 ? 12.143 9.256 -13.642 1.00 0.00 94 PRO A C 18
ATOM 9426 O O . PRO A 1 94 ? 12.915 9.689 -12.813 1.00 0.00 94 PRO A O 18
ATOM 9437 N N . GLY A 1 95 ? 12.235 9.594 -14.896 1.00 0.00 95 GLY A N 18
ATOM 9438 C CA . GLY A 1 95 ? 13.304 10.525 -15.349 1.00 0.00 95 GLY A CA 18
ATOM 9439 C C . GLY A 1 95 ? 13.186 11.877 -14.638 1.00 0.00 95 GLY A C 18
ATOM 9440 O O . GLY A 1 95 ? 14.080 12.696 -14.713 1.00 0.00 95 GLY A O 18
ATOM 9444 N N . TRP A 1 96 ? 12.100 12.137 -13.954 1.00 0.00 96 TRP A N 18
ATOM 9445 C CA . TRP A 1 96 ? 11.977 13.456 -13.269 1.00 0.00 96 TRP A CA 18
ATOM 9446 C C . TRP A 1 96 ? 13.124 13.625 -12.276 1.00 0.00 96 TRP A C 18
ATOM 9447 O O . TRP A 1 96 ? 13.448 14.722 -11.868 1.00 0.00 96 TRP A O 18
ATOM 9468 N N . LYS A 1 97 ? 13.743 12.549 -11.886 1.00 0.00 97 LYS A N 18
ATOM 9469 C CA . LYS A 1 97 ? 14.871 12.651 -10.925 1.00 0.00 97 LYS A CA 18
ATOM 9470 C C . LYS A 1 97 ? 16.021 13.417 -11.565 1.00 0.00 97 LYS A C 18
ATOM 9471 O O . LYS A 1 97 ? 16.992 13.756 -10.921 1.00 0.00 97 LYS A O 18
ATOM 9490 N N . ALA A 1 98 ? 15.918 13.682 -12.833 1.00 0.00 98 ALA A N 18
ATOM 9491 C CA . ALA A 1 98 ? 16.988 14.420 -13.549 1.00 0.00 98 ALA A CA 18
ATOM 9492 C C . ALA A 1 98 ? 16.553 15.867 -13.702 1.00 0.00 98 ALA A C 18
ATOM 9493 O O . ALA A 1 98 ? 17.341 16.745 -13.994 1.00 0.00 98 ALA A O 18
ATOM 9500 N N . TRP A 1 99 ? 15.287 16.110 -13.539 1.00 0.00 99 TRP A N 18
ATOM 9501 C CA . TRP A 1 99 ? 14.767 17.485 -13.706 1.00 0.00 99 TRP A CA 18
ATOM 9502 C C . TRP A 1 99 ? 15.211 18.367 -12.536 1.00 0.00 99 TRP A C 18
ATOM 9503 O O . TRP A 1 99 ? 14.780 19.496 -12.408 1.00 0.00 99 TRP A O 18
ATOM 9524 N N . VAL A 1 100 ? 16.065 17.864 -11.683 1.00 0.00 100 VAL A N 18
ATOM 9525 C CA . VAL A 1 100 ? 16.536 18.676 -10.523 1.00 0.00 100 VAL A CA 18
ATOM 9526 C C . VAL A 1 100 ? 16.870 20.100 -10.981 1.00 0.00 100 VAL A C 18
ATOM 9527 O O . VAL A 1 100 ? 17.185 20.267 -12.149 1.00 0.00 100 VAL A O 18
ATOM 9541 N N . THR A 1 68 ? -3.398 -10.771 -9.166 1.00 0.00 68 THR A N 19
ATOM 9542 C CA . THR A 1 68 ? -2.704 -9.462 -9.301 1.00 0.00 68 THR A CA 19
ATOM 9543 C C . THR A 1 68 ? -1.290 -9.584 -8.708 1.00 0.00 68 THR A C 19
ATOM 9544 O O . THR A 1 68 ? -0.883 -10.643 -8.276 1.00 0.00 68 THR A O 19
ATOM 9555 N N . VAL A 1 69 ? -0.540 -8.511 -8.687 1.00 0.00 69 VAL A N 19
ATOM 9556 C CA . VAL A 1 69 ? 0.842 -8.559 -8.129 1.00 0.00 69 VAL A CA 19
ATOM 9557 C C . VAL A 1 69 ? 0.836 -8.035 -6.690 1.00 0.00 69 VAL A C 19
ATOM 9558 O O . VAL A 1 69 ? 1.872 -7.759 -6.117 1.00 0.00 69 VAL A O 19
ATOM 9571 N N . LEU A 1 70 ? -0.319 -7.886 -6.100 1.00 0.00 70 LEU A N 19
ATOM 9572 C CA . LEU A 1 70 ? -0.379 -7.372 -4.701 1.00 0.00 70 LEU A CA 19
ATOM 9573 C C . LEU A 1 70 ? 0.401 -6.059 -4.612 1.00 0.00 70 LEU A C 19
ATOM 9574 O O . LEU A 1 70 ? 0.618 -5.525 -3.543 1.00 0.00 70 LEU A O 19
ATOM 9590 N N . SER A 1 71 ? 0.822 -5.536 -5.730 1.00 0.00 71 SER A N 19
ATOM 9591 C CA . SER A 1 71 ? 1.581 -4.262 -5.721 1.00 0.00 71 SER A CA 19
ATOM 9592 C C . SER A 1 71 ? 0.648 -3.136 -5.326 1.00 0.00 71 SER A C 19
ATOM 9593 O O . SER A 1 71 ? -0.289 -2.803 -6.022 1.00 0.00 71 SER A O 19
ATOM 9601 N N . VAL A 1 72 ? 0.898 -2.563 -4.193 1.00 0.00 72 VAL A N 19
ATOM 9602 C CA . VAL A 1 72 ? 0.039 -1.465 -3.695 1.00 0.00 72 VAL A CA 19
ATOM 9603 C C . VAL A 1 72 ? 0.549 -0.127 -4.228 1.00 0.00 72 VAL A C 19
ATOM 9604 O O . VAL A 1 72 ? -0.212 0.686 -4.712 1.00 0.00 72 VAL A O 19
ATOM 9617 N N . GLY A 1 73 ? 1.832 0.108 -4.162 1.00 0.00 73 GLY A N 19
ATOM 9618 C CA . GLY A 1 73 ? 2.375 1.396 -4.683 1.00 0.00 73 GLY A CA 19
ATOM 9619 C C . GLY A 1 73 ? 1.831 1.638 -6.092 1.00 0.00 73 GLY A C 19
ATOM 9620 O O . GLY A 1 73 ? 1.937 2.720 -6.633 1.00 0.00 73 GLY A O 19
ATOM 9624 N N . GLY A 1 74 ? 1.243 0.636 -6.688 1.00 0.00 74 GLY A N 19
ATOM 9625 C CA . GLY A 1 74 ? 0.684 0.805 -8.057 1.00 0.00 74 GLY A CA 19
ATOM 9626 C C . GLY A 1 74 ? -0.690 1.473 -7.960 1.00 0.00 74 GLY A C 19
ATOM 9627 O O . GLY A 1 74 ? -1.018 2.351 -8.733 1.00 0.00 74 GLY A O 19
ATOM 9631 N N . GLN A 1 75 ? -1.495 1.069 -7.012 1.00 0.00 75 GLN A N 19
ATOM 9632 C CA . GLN A 1 75 ? -2.838 1.687 -6.865 1.00 0.00 75 GLN A CA 19
ATOM 9633 C C . GLN A 1 75 ? -2.699 2.987 -6.079 1.00 0.00 75 GLN A C 19
ATOM 9634 O O . GLN A 1 75 ? -3.301 3.989 -6.406 1.00 0.00 75 GLN A O 19
ATOM 9648 N N . VAL A 1 76 ? -1.898 2.978 -5.050 1.00 0.00 76 VAL A N 19
ATOM 9649 C CA . VAL A 1 76 ? -1.704 4.214 -4.243 1.00 0.00 76 VAL A CA 19
ATOM 9650 C C . VAL A 1 76 ? -1.088 5.290 -5.136 1.00 0.00 76 VAL A C 19
ATOM 9651 O O . VAL A 1 76 ? -1.627 6.371 -5.292 1.00 0.00 76 VAL A O 19
ATOM 9664 N N . ASN A 1 77 ? 0.031 4.998 -5.742 1.00 0.00 77 ASN A N 19
ATOM 9665 C CA . ASN A 1 77 ? 0.662 6.000 -6.637 1.00 0.00 77 ASN A CA 19
ATOM 9666 C C . ASN A 1 77 ? -0.354 6.392 -7.704 1.00 0.00 77 ASN A C 19
ATOM 9667 O O . ASN A 1 77 ? -0.662 7.548 -7.889 1.00 0.00 77 ASN A O 19
ATOM 9678 N N . LEU A 1 78 ? -0.897 5.430 -8.396 1.00 0.00 78 LEU A N 19
ATOM 9679 C CA . LEU A 1 78 ? -1.916 5.744 -9.441 1.00 0.00 78 LEU A CA 19
ATOM 9680 C C . LEU A 1 78 ? -2.942 6.712 -8.847 1.00 0.00 78 LEU A C 19
ATOM 9681 O O . LEU A 1 78 ? -3.451 7.594 -9.517 1.00 0.00 78 LEU A O 19
ATOM 9697 N N . LEU A 1 79 ? -3.242 6.547 -7.587 1.00 0.00 79 LEU A N 19
ATOM 9698 C CA . LEU A 1 79 ? -4.229 7.436 -6.922 1.00 0.00 79 LEU A CA 19
ATOM 9699 C C . LEU A 1 79 ? -3.701 8.880 -6.907 1.00 0.00 79 LEU A C 19
ATOM 9700 O O . LEU A 1 79 ? -4.450 9.818 -7.090 1.00 0.00 79 LEU A O 19
ATOM 9716 N N . ILE A 1 80 ? -2.429 9.075 -6.692 1.00 0.00 80 ILE A N 19
ATOM 9717 C CA . ILE A 1 80 ? -1.893 10.467 -6.663 1.00 0.00 80 ILE A CA 19
ATOM 9718 C C . ILE A 1 80 ? -1.765 10.999 -8.099 1.00 0.00 80 ILE A C 19
ATOM 9719 O O . ILE A 1 80 ? -1.735 12.186 -8.335 1.00 0.00 80 ILE A O 19
ATOM 9735 N N . GLN A 1 81 ? -1.669 10.127 -9.056 1.00 0.00 81 GLN A N 19
ATOM 9736 C CA . GLN A 1 81 ? -1.506 10.586 -10.462 1.00 0.00 81 GLN A CA 19
ATOM 9737 C C . GLN A 1 81 ? -2.821 11.140 -11.030 1.00 0.00 81 GLN A C 19
ATOM 9738 O O . GLN A 1 81 ? -2.834 12.201 -11.621 1.00 0.00 81 GLN A O 19
ATOM 9752 N N . GLN A 1 82 ? -3.926 10.448 -10.888 1.00 0.00 82 GLN A N 19
ATOM 9753 C CA . GLN A 1 82 ? -5.199 10.985 -11.457 1.00 0.00 82 GLN A CA 19
ATOM 9754 C C . GLN A 1 82 ? -5.838 11.952 -10.449 1.00 0.00 82 GLN A C 19
ATOM 9755 O O . GLN A 1 82 ? -6.672 12.764 -10.797 1.00 0.00 82 GLN A O 19
ATOM 9769 N N . ALA A 1 83 ? -5.452 11.868 -9.203 1.00 0.00 83 ALA A N 19
ATOM 9770 C CA . ALA A 1 83 ? -6.033 12.776 -8.173 1.00 0.00 83 ALA A CA 19
ATOM 9771 C C . ALA A 1 83 ? -5.295 14.121 -8.177 1.00 0.00 83 ALA A C 19
ATOM 9772 O O . ALA A 1 83 ? -5.868 15.140 -8.500 1.00 0.00 83 ALA A O 19
ATOM 9779 N N . ILE A 1 84 ? -4.031 14.115 -7.800 1.00 0.00 84 ILE A N 19
ATOM 9780 C CA . ILE A 1 84 ? -3.200 15.374 -7.745 1.00 0.00 84 ILE A CA 19
ATOM 9781 C C . ILE A 1 84 ? -4.085 16.594 -7.437 1.00 0.00 84 ILE A C 19
ATOM 9782 O O . ILE A 1 84 ? -4.416 17.376 -8.304 1.00 0.00 84 ILE A O 19
ATOM 9798 N N . ASP A 1 85 ? -4.467 16.755 -6.200 1.00 0.00 85 ASP A N 19
ATOM 9799 C CA . ASP A 1 85 ? -5.322 17.917 -5.833 1.00 0.00 85 ASP A CA 19
ATOM 9800 C C . ASP A 1 85 ? -6.531 17.973 -6.771 1.00 0.00 85 ASP A C 19
ATOM 9801 O O . ASP A 1 85 ? -6.679 18.896 -7.544 1.00 0.00 85 ASP A O 19
ATOM 9810 N N . PRO A 1 86 ? -7.387 16.987 -6.708 1.00 0.00 86 PRO A N 19
ATOM 9811 C CA . PRO A 1 86 ? -8.602 16.920 -7.571 1.00 0.00 86 PRO A CA 19
ATOM 9812 C C . PRO A 1 86 ? -9.702 17.869 -7.094 1.00 0.00 86 PRO A C 19
ATOM 9813 O O . PRO A 1 86 ? -10.707 18.050 -7.753 1.00 0.00 86 PRO A O 19
ATOM 9824 N N . LYS A 1 87 ? -9.520 18.483 -5.960 1.00 0.00 87 LYS A N 19
ATOM 9825 C CA . LYS A 1 87 ? -10.555 19.423 -5.458 1.00 0.00 87 LYS A CA 19
ATOM 9826 C C . LYS A 1 87 ? -10.709 20.561 -6.467 1.00 0.00 87 LYS A C 19
ATOM 9827 O O . LYS A 1 87 ? -11.752 21.175 -6.576 1.00 0.00 87 LYS A O 19
ATOM 9846 N N . ASN A 1 88 ? -9.673 20.839 -7.214 1.00 0.00 88 ASN A N 19
ATOM 9847 C CA . ASN A 1 88 ? -9.750 21.932 -8.226 1.00 0.00 88 ASN A CA 19
ATOM 9848 C C . ASN A 1 88 ? -10.314 21.365 -9.533 1.00 0.00 88 ASN A C 19
ATOM 9849 O O . ASN A 1 88 ? -11.408 21.694 -9.936 1.00 0.00 88 ASN A O 19
ATOM 9860 N N . LEU A 1 89 ? -9.579 20.512 -10.192 1.00 0.00 89 LEU A N 19
ATOM 9861 C CA . LEU A 1 89 ? -10.074 19.924 -11.472 1.00 0.00 89 LEU A CA 19
ATOM 9862 C C . LEU A 1 89 ? -11.524 19.472 -11.296 1.00 0.00 89 LEU A C 19
ATOM 9863 O O . LEU A 1 89 ? -12.298 19.444 -12.233 1.00 0.00 89 LEU A O 19
ATOM 9879 N N . SER A 1 90 ? -11.892 19.108 -10.099 1.00 0.00 90 SER A N 19
ATOM 9880 C CA . SER A 1 90 ? -13.282 18.645 -9.850 1.00 0.00 90 SER A CA 19
ATOM 9881 C C . SER A 1 90 ? -14.214 19.844 -9.642 1.00 0.00 90 SER A C 19
ATOM 9882 O O . SER A 1 90 ? -15.332 19.861 -10.105 1.00 0.00 90 SER A O 19
ATOM 9890 N N . ARG A 1 91 ? -13.775 20.843 -8.932 1.00 0.00 91 ARG A N 19
ATOM 9891 C CA . ARG A 1 91 ? -14.658 22.020 -8.687 1.00 0.00 91 ARG A CA 19
ATOM 9892 C C . ARG A 1 91 ? -14.668 22.951 -9.903 1.00 0.00 91 ARG A C 19
ATOM 9893 O O . ARG A 1 91 ? -15.558 23.764 -10.061 1.00 0.00 91 ARG A O 19
ATOM 9914 N N . LEU A 1 92 ? -13.682 22.861 -10.751 1.00 0.00 92 LEU A N 19
ATOM 9915 C CA . LEU A 1 92 ? -13.629 23.765 -11.939 1.00 0.00 92 LEU A CA 19
ATOM 9916 C C . LEU A 1 92 ? -14.359 23.143 -13.130 1.00 0.00 92 LEU A C 19
ATOM 9917 O O . LEU A 1 92 ? -14.319 23.672 -14.222 1.00 0.00 92 LEU A O 19
ATOM 9933 N N . PHE A 1 93 ? -15.029 22.034 -12.952 1.00 0.00 93 PHE A N 19
ATOM 9934 C CA . PHE A 1 93 ? -15.745 21.430 -14.120 1.00 0.00 93 PHE A CA 19
ATOM 9935 C C . PHE A 1 93 ? -16.948 20.564 -13.657 1.00 0.00 93 PHE A C 19
ATOM 9936 O O . PHE A 1 93 ? -18.077 20.987 -13.808 1.00 0.00 93 PHE A O 19
ATOM 9953 N N . PRO A 1 94 ? -16.755 19.372 -13.113 1.00 0.00 94 PRO A N 19
ATOM 9954 C CA . PRO A 1 94 ? -17.907 18.513 -12.670 1.00 0.00 94 PRO A CA 19
ATOM 9955 C C . PRO A 1 94 ? -18.565 19.004 -11.371 1.00 0.00 94 PRO A C 19
ATOM 9956 O O . PRO A 1 94 ? -19.772 19.047 -11.250 1.00 0.00 94 PRO A O 19
ATOM 9967 N N . GLY A 1 95 ? -17.775 19.341 -10.395 1.00 0.00 95 GLY A N 19
ATOM 9968 C CA . GLY A 1 95 ? -18.328 19.799 -9.086 1.00 0.00 95 GLY A CA 19
ATOM 9969 C C . GLY A 1 95 ? -19.523 20.739 -9.284 1.00 0.00 95 GLY A C 19
ATOM 9970 O O . GLY A 1 95 ? -20.487 20.681 -8.551 1.00 0.00 95 GLY A O 19
ATOM 9974 N N . TRP A 1 96 ? -19.470 21.618 -10.246 1.00 0.00 96 TRP A N 19
ATOM 9975 C CA . TRP A 1 96 ? -20.610 22.565 -10.448 1.00 0.00 96 TRP A CA 19
ATOM 9976 C C . TRP A 1 96 ? -21.716 21.894 -11.270 1.00 0.00 96 TRP A C 19
ATOM 9977 O O . TRP A 1 96 ? -22.866 22.282 -11.212 1.00 0.00 96 TRP A O 19
ATOM 9998 N N . LYS A 1 97 ? -21.380 20.897 -12.036 1.00 0.00 97 LYS A N 19
ATOM 9999 C CA . LYS A 1 97 ? -22.411 20.212 -12.862 1.00 0.00 97 LYS A CA 19
ATOM 10000 C C . LYS A 1 97 ? -23.449 19.534 -11.963 1.00 0.00 97 LYS A C 19
ATOM 10001 O O . LYS A 1 97 ? -24.462 19.060 -12.439 1.00 0.00 97 LYS A O 19
ATOM 10020 N N . ALA A 1 98 ? -23.215 19.479 -10.671 1.00 0.00 98 ALA A N 19
ATOM 10021 C CA . ALA A 1 98 ? -24.185 18.832 -9.746 1.00 0.00 98 ALA A CA 19
ATOM 10022 C C . ALA A 1 98 ? -24.756 19.895 -8.821 1.00 0.00 98 ALA A C 19
ATOM 10023 O O . ALA A 1 98 ? -25.794 19.718 -8.213 1.00 0.00 98 ALA A O 19
ATOM 10030 N N . TRP A 1 99 ? -24.069 20.994 -8.698 1.00 0.00 99 TRP A N 19
ATOM 10031 C CA . TRP A 1 99 ? -24.542 22.072 -7.798 1.00 0.00 99 TRP A CA 19
ATOM 10032 C C . TRP A 1 99 ? -25.618 22.899 -8.507 1.00 0.00 99 TRP A C 19
ATOM 10033 O O . TRP A 1 99 ? -26.212 23.788 -7.930 1.00 0.00 99 TRP A O 19
ATOM 10054 N N . VAL A 1 100 ? -25.873 22.611 -9.754 1.00 0.00 100 VAL A N 19
ATOM 10055 C CA . VAL A 1 100 ? -26.904 23.375 -10.500 1.00 0.00 100 VAL A CA 19
ATOM 10056 C C . VAL A 1 100 ? -28.238 23.295 -9.756 1.00 0.00 100 VAL A C 19
ATOM 10057 O O . VAL A 1 100 ? -29.021 24.221 -9.884 1.00 0.00 100 VAL A O 19
ATOM 10071 N N . THR A 1 68 ? 1.277 -5.121 -13.008 1.00 0.00 68 THR A N 20
ATOM 10072 C CA . THR A 1 68 ? 1.479 -5.128 -11.531 1.00 0.00 68 THR A CA 20
ATOM 10073 C C . THR A 1 68 ? 0.800 -6.366 -10.938 1.00 0.00 68 THR A C 20
ATOM 10074 O O . THR A 1 68 ? 0.086 -7.076 -11.619 1.00 0.00 68 THR A O 20
ATOM 10085 N N . VAL A 1 69 ? 1.015 -6.635 -9.677 1.00 0.00 69 VAL A N 20
ATOM 10086 C CA . VAL A 1 69 ? 0.379 -7.827 -9.056 1.00 0.00 69 VAL A CA 20
ATOM 10087 C C . VAL A 1 69 ? 0.368 -7.685 -7.530 1.00 0.00 69 VAL A C 20
ATOM 10088 O O . VAL A 1 69 ? 1.398 -7.624 -6.889 1.00 0.00 69 VAL A O 20
ATOM 10101 N N . LEU A 1 70 ? -0.800 -7.634 -6.948 1.00 0.00 70 LEU A N 20
ATOM 10102 C CA . LEU A 1 70 ? -0.906 -7.502 -5.464 1.00 0.00 70 LEU A CA 20
ATOM 10103 C C . LEU A 1 70 ? -0.036 -6.345 -4.964 1.00 0.00 70 LEU A C 20
ATOM 10104 O O . LEU A 1 70 ? 0.082 -6.122 -3.775 1.00 0.00 70 LEU A O 20
ATOM 10120 N N . SER A 1 71 ? 0.569 -5.598 -5.849 1.00 0.00 71 SER A N 20
ATOM 10121 C CA . SER A 1 71 ? 1.414 -4.459 -5.409 1.00 0.00 71 SER A CA 20
ATOM 10122 C C . SER A 1 71 ? 0.521 -3.246 -5.193 1.00 0.00 71 SER A C 20
ATOM 10123 O O . SER A 1 71 ? 0.043 -2.626 -6.121 1.00 0.00 71 SER A O 20
ATOM 10131 N N . VAL A 1 72 ? 0.287 -2.929 -3.964 1.00 0.00 72 VAL A N 20
ATOM 10132 C CA . VAL A 1 72 ? -0.584 -1.783 -3.636 1.00 0.00 72 VAL A CA 20
ATOM 10133 C C . VAL A 1 72 ? 0.194 -0.475 -3.784 1.00 0.00 72 VAL A C 20
ATOM 10134 O O . VAL A 1 72 ? -0.314 0.497 -4.305 1.00 0.00 72 VAL A O 20
ATOM 10147 N N . GLY A 1 73 ? 1.422 -0.444 -3.335 1.00 0.00 73 GLY A N 20
ATOM 10148 C CA . GLY A 1 73 ? 2.239 0.803 -3.448 1.00 0.00 73 GLY A CA 20
ATOM 10149 C C . GLY A 1 73 ? 2.055 1.426 -4.834 1.00 0.00 73 GLY A C 20
ATOM 10150 O O . GLY A 1 73 ? 2.187 2.621 -5.011 1.00 0.00 73 GLY A O 20
ATOM 10154 N N . GLY A 1 74 ? 1.744 0.626 -5.817 1.00 0.00 74 GLY A N 20
ATOM 10155 C CA . GLY A 1 74 ? 1.545 1.177 -7.187 1.00 0.00 74 GLY A CA 20
ATOM 10156 C C . GLY A 1 74 ? 0.160 1.805 -7.287 1.00 0.00 74 GLY A C 20
ATOM 10157 O O . GLY A 1 74 ? -0.024 2.824 -7.923 1.00 0.00 74 GLY A O 20
ATOM 10161 N N . GLN A 1 75 ? -0.818 1.223 -6.651 1.00 0.00 75 GLN A N 20
ATOM 10162 C CA . GLN A 1 75 ? -2.175 1.815 -6.705 1.00 0.00 75 GLN A CA 20
ATOM 10163 C C . GLN A 1 75 ? -2.116 3.155 -5.983 1.00 0.00 75 GLN A C 20
ATOM 10164 O O . GLN A 1 75 ? -2.897 4.050 -6.232 1.00 0.00 75 GLN A O 20
ATOM 10178 N N . VAL A 1 76 ? -1.161 3.303 -5.107 1.00 0.00 76 VAL A N 20
ATOM 10179 C CA . VAL A 1 76 ? -1.005 4.586 -4.383 1.00 0.00 76 VAL A CA 20
ATOM 10180 C C . VAL A 1 76 ? -0.428 5.601 -5.364 1.00 0.00 76 VAL A C 20
ATOM 10181 O O . VAL A 1 76 ? -0.917 6.708 -5.492 1.00 0.00 76 VAL A O 20
ATOM 10194 N N . ASN A 1 77 ? 0.596 5.220 -6.085 1.00 0.00 77 ASN A N 20
ATOM 10195 C CA . ASN A 1 77 ? 1.184 6.151 -7.079 1.00 0.00 77 ASN A CA 20
ATOM 10196 C C . ASN A 1 77 ? 0.075 6.588 -8.038 1.00 0.00 77 ASN A C 20
ATOM 10197 O O . ASN A 1 77 ? -0.125 7.757 -8.303 1.00 0.00 77 ASN A O 20
ATOM 10208 N N . LEU A 1 78 ? -0.653 5.640 -8.552 1.00 0.00 78 LEU A N 20
ATOM 10209 C CA . LEU A 1 78 ? -1.760 5.957 -9.497 1.00 0.00 78 LEU A CA 20
ATOM 10210 C C . LEU A 1 78 ? -2.791 6.862 -8.815 1.00 0.00 78 LEU A C 20
ATOM 10211 O O . LEU A 1 78 ? -3.383 7.719 -9.437 1.00 0.00 78 LEU A O 20
ATOM 10227 N N . LEU A 1 79 ? -3.033 6.659 -7.554 1.00 0.00 79 LEU A N 20
ATOM 10228 C CA . LEU A 1 79 ? -4.055 7.481 -6.849 1.00 0.00 79 LEU A CA 20
ATOM 10229 C C . LEU A 1 79 ? -3.593 8.943 -6.691 1.00 0.00 79 LEU A C 20
ATOM 10230 O O . LEU A 1 79 ? -4.413 9.828 -6.552 1.00 0.00 79 LEU A O 20
ATOM 10246 N N . ILE A 1 80 ? -2.309 9.221 -6.691 1.00 0.00 80 ILE A N 20
ATOM 10247 C CA . ILE A 1 80 ? -1.871 10.643 -6.512 1.00 0.00 80 ILE A CA 20
ATOM 10248 C C . ILE A 1 80 ? -1.763 11.351 -7.866 1.00 0.00 80 ILE A C 20
ATOM 10249 O O . ILE A 1 80 ? -1.892 12.553 -7.948 1.00 0.00 80 ILE A O 20
ATOM 10265 N N . GLN A 1 81 ? -1.527 10.638 -8.934 1.00 0.00 81 GLN A N 20
ATOM 10266 C CA . GLN A 1 81 ? -1.419 11.325 -10.258 1.00 0.00 81 GLN A CA 20
ATOM 10267 C C . GLN A 1 81 ? -2.809 11.476 -10.883 1.00 0.00 81 GLN A C 20
ATOM 10268 O O . GLN A 1 81 ? -3.027 12.328 -11.721 1.00 0.00 81 GLN A O 20
ATOM 10282 N N . GLN A 1 82 ? -3.760 10.667 -10.480 1.00 0.00 82 GLN A N 20
ATOM 10283 C CA . GLN A 1 82 ? -5.137 10.776 -11.049 1.00 0.00 82 GLN A CA 20
ATOM 10284 C C . GLN A 1 82 ? -5.992 11.653 -10.117 1.00 0.00 82 GLN A C 20
ATOM 10285 O O . GLN A 1 82 ? -6.772 12.468 -10.568 1.00 0.00 82 GLN A O 20
ATOM 10299 N N . ALA A 1 83 ? -5.872 11.470 -8.823 1.00 0.00 83 ALA A N 20
ATOM 10300 C CA . ALA A 1 83 ? -6.681 12.273 -7.856 1.00 0.00 83 ALA A CA 20
ATOM 10301 C C . ALA A 1 83 ? -5.875 13.459 -7.296 1.00 0.00 83 ALA A C 20
ATOM 10302 O O . ALA A 1 83 ? -6.438 14.453 -6.881 1.00 0.00 83 ALA A O 20
ATOM 10309 N N . ILE A 1 84 ? -4.569 13.335 -7.244 1.00 0.00 84 ILE A N 20
ATOM 10310 C CA . ILE A 1 84 ? -3.694 14.416 -6.669 1.00 0.00 84 ILE A CA 20
ATOM 10311 C C . ILE A 1 84 ? -4.384 15.075 -5.464 1.00 0.00 84 ILE A C 20
ATOM 10312 O O . ILE A 1 84 ? -4.202 16.249 -5.210 1.00 0.00 84 ILE A O 20
ATOM 10328 N N . ASP A 1 85 ? -5.158 14.318 -4.723 1.00 0.00 85 ASP A N 20
ATOM 10329 C CA . ASP A 1 85 ? -5.859 14.871 -3.519 1.00 0.00 85 ASP A CA 20
ATOM 10330 C C . ASP A 1 85 ? -6.371 16.298 -3.799 1.00 0.00 85 ASP A C 20
ATOM 10331 O O . ASP A 1 85 ? -5.635 17.253 -3.648 1.00 0.00 85 ASP A O 20
ATOM 10340 N N . PRO A 1 86 ? -7.616 16.461 -4.200 1.00 0.00 86 PRO A N 20
ATOM 10341 C CA . PRO A 1 86 ? -8.179 17.810 -4.493 1.00 0.00 86 PRO A CA 20
ATOM 10342 C C . PRO A 1 86 ? -8.598 18.546 -3.215 1.00 0.00 86 PRO A C 20
ATOM 10343 O O . PRO A 1 86 ? -9.429 19.435 -3.238 1.00 0.00 86 PRO A O 20
ATOM 10354 N N . LYS A 1 87 ? -8.027 18.183 -2.100 1.00 0.00 87 LYS A N 20
ATOM 10355 C CA . LYS A 1 87 ? -8.386 18.861 -0.827 1.00 0.00 87 LYS A CA 20
ATOM 10356 C C . LYS A 1 87 ? -8.101 20.357 -0.956 1.00 0.00 87 LYS A C 20
ATOM 10357 O O . LYS A 1 87 ? -8.788 21.181 -0.388 1.00 0.00 87 LYS A O 20
ATOM 10376 N N . ASN A 1 88 ? -7.093 20.714 -1.705 1.00 0.00 88 ASN A N 20
ATOM 10377 C CA . ASN A 1 88 ? -6.768 22.157 -1.873 1.00 0.00 88 ASN A CA 20
ATOM 10378 C C . ASN A 1 88 ? -7.936 22.851 -2.577 1.00 0.00 88 ASN A C 20
ATOM 10379 O O . ASN A 1 88 ? -8.147 24.038 -2.426 1.00 0.00 88 ASN A O 20
ATOM 10390 N N . LEU A 1 89 ? -8.708 22.118 -3.335 1.00 0.00 89 LEU A N 20
ATOM 10391 C CA . LEU A 1 89 ? -9.870 22.735 -4.034 1.00 0.00 89 LEU A CA 20
ATOM 10392 C C . LEU A 1 89 ? -11.029 22.851 -3.044 1.00 0.00 89 LEU A C 20
ATOM 10393 O O . LEU A 1 89 ? -11.684 23.870 -2.954 1.00 0.00 89 LEU A O 20
ATOM 10409 N N . SER A 1 90 ? -11.282 21.812 -2.294 1.00 0.00 90 SER A N 20
ATOM 10410 C CA . SER A 1 90 ? -12.393 21.860 -1.304 1.00 0.00 90 SER A CA 20
ATOM 10411 C C . SER A 1 90 ? -12.018 22.815 -0.167 1.00 0.00 90 SER A C 20
ATOM 10412 O O . SER A 1 90 ? -12.866 23.303 0.553 1.00 0.00 90 SER A O 20
ATOM 10420 N N . ARG A 1 91 ? -10.751 23.080 0.002 1.00 0.00 91 ARG A N 20
ATOM 10421 C CA . ARG A 1 91 ? -10.311 23.999 1.094 1.00 0.00 91 ARG A CA 20
ATOM 10422 C C . ARG A 1 91 ? -10.555 25.450 0.675 1.00 0.00 91 ARG A C 20
ATOM 10423 O O . ARG A 1 91 ? -11.206 26.206 1.368 1.00 0.00 91 ARG A O 20
ATOM 10444 N N . LEU A 1 92 ? -10.037 25.846 -0.455 1.00 0.00 92 LEU A N 20
ATOM 10445 C CA . LEU A 1 92 ? -10.235 27.249 -0.918 1.00 0.00 92 LEU A CA 20
ATOM 10446 C C . LEU A 1 92 ? -11.717 27.491 -1.213 1.00 0.00 92 LEU A C 20
ATOM 10447 O O . LEU A 1 92 ? -12.092 28.519 -1.741 1.00 0.00 92 LEU A O 20
ATOM 10463 N N . PHE A 1 93 ? -12.566 26.552 -0.884 1.00 0.00 93 PHE A N 20
ATOM 10464 C CA . PHE A 1 93 ? -14.028 26.730 -1.153 1.00 0.00 93 PHE A CA 20
ATOM 10465 C C . PHE A 1 93 ? -14.840 26.043 -0.044 1.00 0.00 93 PHE A C 20
ATOM 10466 O O . PHE A 1 93 ? -14.347 25.149 0.614 1.00 0.00 93 PHE A O 20
ATOM 10483 N N . PRO A 1 94 ? -16.081 26.450 0.164 1.00 0.00 94 PRO A N 20
ATOM 10484 C CA . PRO A 1 94 ? -16.966 25.842 1.206 1.00 0.00 94 PRO A CA 20
ATOM 10485 C C . PRO A 1 94 ? -16.886 24.308 1.240 1.00 0.00 94 PRO A C 20
ATOM 10486 O O . PRO A 1 94 ? -17.452 23.673 2.106 1.00 0.00 94 PRO A O 20
ATOM 10497 N N . GLY A 1 95 ? -16.191 23.711 0.310 1.00 0.00 95 GLY A N 20
ATOM 10498 C CA . GLY A 1 95 ? -16.072 22.226 0.291 1.00 0.00 95 GLY A CA 20
ATOM 10499 C C . GLY A 1 95 ? -15.724 21.715 1.690 1.00 0.00 95 GLY A C 20
ATOM 10500 O O . GLY A 1 95 ? -15.781 20.531 1.955 1.00 0.00 95 GLY A O 20
ATOM 10504 N N . TRP A 1 96 ? -15.369 22.598 2.592 1.00 0.00 96 TRP A N 20
ATOM 10505 C CA . TRP A 1 96 ? -15.027 22.161 3.982 1.00 0.00 96 TRP A CA 20
ATOM 10506 C C . TRP A 1 96 ? -16.076 21.148 4.471 1.00 0.00 96 TRP A C 20
ATOM 10507 O O . TRP A 1 96 ? -15.864 20.431 5.427 1.00 0.00 96 TRP A O 20
ATOM 10528 N N . LYS A 1 97 ? -17.202 21.088 3.814 1.00 0.00 97 LYS A N 20
ATOM 10529 C CA . LYS A 1 97 ? -18.266 20.128 4.226 1.00 0.00 97 LYS A CA 20
ATOM 10530 C C . LYS A 1 97 ? -17.758 18.687 4.098 1.00 0.00 97 LYS A C 20
ATOM 10531 O O . LYS A 1 97 ? -18.412 17.756 4.524 1.00 0.00 97 LYS A O 20
ATOM 10550 N N . ALA A 1 98 ? -16.603 18.485 3.515 1.00 0.00 98 ALA A N 20
ATOM 10551 C CA . ALA A 1 98 ? -16.069 17.108 3.363 1.00 0.00 98 ALA A CA 20
ATOM 10552 C C . ALA A 1 98 ? -15.146 16.828 4.534 1.00 0.00 98 ALA A C 20
ATOM 10553 O O . ALA A 1 98 ? -14.825 15.698 4.845 1.00 0.00 98 ALA A O 20
ATOM 10560 N N . TRP A 1 99 ? -14.700 17.868 5.169 1.00 0.00 99 TRP A N 20
ATOM 10561 C CA . TRP A 1 99 ? -13.775 17.712 6.306 1.00 0.00 99 TRP A CA 20
ATOM 10562 C C . TRP A 1 99 ? -14.547 17.245 7.541 1.00 0.00 99 TRP A C 20
ATOM 10563 O O . TRP A 1 99 ? -13.969 16.825 8.525 1.00 0.00 99 TRP A O 20
ATOM 10584 N N . VAL A 1 100 ? -15.849 17.312 7.498 1.00 0.00 100 VAL A N 20
ATOM 10585 C CA . VAL A 1 100 ? -16.659 16.873 8.662 1.00 0.00 100 VAL A CA 20
ATOM 10586 C C . VAL A 1 100 ? -16.306 15.426 9.013 1.00 0.00 100 VAL A C 20
ATOM 10587 O O . VAL A 1 100 ? -16.319 15.102 10.189 1.00 0.00 100 VAL A O 20
#

Solvent-accessible surface area: 3322 Å² total; per-residue (Å²): 182,111,175,74,104,37,43,128,94,76,97,136,89,86,101,67,127,70,63,138,90,108,15,164,131,117,88,28,86,120,82,136,158